Protein 5ZQG (pdb70)

InterPro domains:
  IPR001205 RNA-directed RNA polymerase, C-terminal domain [PF00680] (4582-4895)
  IPR002589 Macro domain [PF01661] (1318-1421)
  IPR002589 Macro domain [PS51154] (1286-1465)
  IPR002589 Macro domain [SM00506] (1298-1423)
  IPR008740 Peptidase C30, coronavirus [PF05409] (3026-3308)
  IPR008740 Peptidase C30, coronavirus [PS51442] (2998-3299)
  IPR009003 Peptidase S1, PA clan [SSF50494] (2998-3297)
  IPR009461 Non-structural protein NSP16, coronavirus-like [PF06460] (6482-6779)
  IPR009466 Non-structural protein 14, coronavirus [PF06471] (5628-6137)
  IPR009469 RNA-dependent RNA polymerase, N-terminal, coronavirus [PF06478] (4113-4461)
  IPR011050 Pectin lyase fold/virulence factor [SSF51126] (2178-2303)
  IPR013016 Peptidase C16, coronavirus [PF08715] (1631-1932)
  IPR013016 Peptidase C16, coronavirus [PS51124] (1057-1296)
  IPR013016 Peptidase C16, coronavirus [PS51124] (1691-1951)
  IPR014822 Non-structural protein NSP9, coronavirus [PF08710] (3858-3965)
  IPR014822 Non-structural protein NSP9, coronavirus [PS51951] (3858-3965)
  IPR014828 Non-structural protein NSP7, coronavirus [PF08716] (3580-3662)
  IPR014828 Non-structural protein NSP7, coronavirus [PS51949] (3580-3662)
  IPR014829 Non-structural protein NSP8, coronavirus [PF08717] (3663-3857)
  IPR014829 Non-structural protein NSP8, coronavirus [PS51950] (3663-3857)

Nearest PDB structures (foldseek):
  5zqg-assembly1_A  TM=1.003E+00  e=1.238E-64  Porcine epidemic diarrhea virus
  4xfq-assembly1_A  TM=1.001E+00  e=6.058E-61  Porcine epidemic diarrhea virus
  4zuh-assembly1_A  TM=1.002E+00  e=1.144E-60  Porcine epidemic diarrhea virus
  6w81-assembly1_A  TM=1.001E+00  e=2.039E-60  Porcine epidemic diarrhea virus
  4xfq-assembly1_B  TM=9.912E-01  e=1.296E-59  Porcine epidemic diarrhea virus

Solvent-accessible surface area: 24258 Å² total; per-residue (Å²): 36,15,14,32,28,38,2,47,15,0,13,67,0,45,109,0,8,0,74,0,21,30,68,154,54,13,2,0,0,0,17,4,19,49,31,0,8,0,0,46,2,0,13,52,81,94,10,103,142,16,43,82,87,31,138,72,132,56,18,44,2,10,29,68,144,78,133,10,28,31,84,23,30,68,47,63,43,5,0,0,56,0,103,3,94,69,94,4,127,95,41,20,154,80,66,67,88,63,3,166,45,10,52,21,4,6,0,0,1,0,55,96,9,59,26,55,1,2,5,2,3,16,1,71,38,16,79,0,0,76,4,3,1,40,106,4,0,0,0,0,0,0,0,26,30,86,152,53,19,0,23,0,0,1,0,0,0,0,10,0,50,80,16,14,0,0,0,0,7,1,75,4,92,20,7,42,62,26,101,6,34,81,77,143,26,118,37,41,105,59,38,47,25,0,59,8,0,0,0,0,0,0,0,0,20,57,42,62,19,77,106,13,42,19,106,65,141,24,55,29,107,132,0,28,101,59,0,98,156,46,40,4,36,63,4,132,85,52,120,45,2,70,96,0,26,86,121,38,62,11,46,9,58,58,0,0,13,0,0,49,70,9,69,175,93,11,65,40,112,84,0,55,40,58,5,46,16,13,30,14,0,26,22,32,15,0,40,140,20,17,82,72,42,17,7,11,25,36,1,48,14,0,9,46,0,42,103,0,9,0,74,0,22,30,68,165,66,44,8,0,0,0,11,4,21,65,23,0,3,0,0,47,39,0,11,8,145,152,41,89,9,105,141,16,45,85,87,27,142,70,131,57,15,47,1,9,33,68,148,82,138,10,30,32,84,19,26,72,57,65,43,5,0,0,56,0,88,4,108,78,82,3,119,93,43,18,155,80,66,70,88,59,1,162,38,4,54,21,3,6,0,0,2,0,52,99,10,57,27,54,2,1,5,2,0,6,1,66,37,10,69,0,0,56,5,3,5,43,153,22,2,13,0,0,0,0,0,24,41,80,157,58,28,0,24,0,0,1,0,7,4,32,73,12,82,74,16,14,1,0,0,0,7,1,73,5,94,21,8,44,61,25,99,8,26,112,65,164,33,120,52,36,103,55,36,59,37,0,17,6,0,0,0,0,0,0,0,0,21,57,41,60,15,80,112,13,41,19,105,66,147,22,63,31,117,179,0,20,114,48,0,92,140,58,42,2,23,51,6,117,82,52,128,56,2,70,80,0,26,81,132,34,62,9,39,13,55,70,0,0,6,0,0,30,61,14,52,142,114,44,21,55,109,44,0,52,54,24,20,2,4,16,30,26,0,25,16,32,18,0,52,138,23,19,96,75,138,6,72,26,2,19,56

CATH classification: 2.40.10.10 (+2 more: 2.40.10.10, 1.10.1840.10)

Structure (mmCIF, N/CA/C/O backbone):
data_5ZQG
#
_entry.id   5ZQG
#
_cell.length_a   56.576
_cell.length_b   92.434
_cell.length_c   58.029
_cell.angle_alpha   90.00
_cell.angle_beta   100.21
_cell.angle_gamma   90.00
#
_symmetry.space_group_name_H-M   'P 1 21 1'
#
loop_
_entity.id
_entity.type
_entity.pdbx_description
1 polymer 'Non-structural protein'
2 polymer 'PEPTIDE LEU-ALA-GLN-LEU-GLN-VAL-ALA'
3 water water
#
loop_
_atom_site.group_PDB
_atom_site.id
_atom_site.type_symbol
_atom_site.label_atom_id
_atom_site.label_alt_id
_atom_site.label_comp_id
_atom_site.label_asym_id
_atom_site.label_entity_id
_atom_site.label_seq_id
_atom_site.pdbx_PDB_ins_code
_atom_site.Cartn_x
_atom_site.Cartn_y
_atom_site.Cartn_z
_atom_site.occupancy
_atom_site.B_iso_or_equiv
_atom_site.auth_seq_id
_atom_site.auth_comp_id
_atom_site.auth_asym_id
_atom_site.auth_atom_id
_atom_site.pdbx_PDB_model_num
ATOM 1 N N . ALA A 1 2 ? 9.936 -12.813 29.225 1.00 19.91 1 ALA A N 1
ATOM 2 C CA . ALA A 1 2 ? 8.698 -12.315 28.642 1.00 17.01 1 ALA A CA 1
ATOM 3 C C . ALA A 1 2 ? 8.906 -10.973 27.963 1.00 17.40 1 ALA A C 1
ATOM 4 O O . ALA A 1 2 ? 9.850 -10.242 28.277 1.00 13.13 1 ALA A O 1
ATOM 6 N N . GLY A 1 3 ? 8.014 -10.663 27.030 1.00 13.55 2 GLY A N 1
ATOM 7 C CA . GLY A 1 3 ? 8.056 -9.416 26.294 1.00 13.86 2 GLY A CA 1
ATOM 8 C C . GLY A 1 3 ? 8.603 -9.613 24.893 1.00 13.29 2 GLY A C 1
ATOM 9 O O . GLY A 1 3 ? 9.274 -10.610 24.611 1.00 17.05 2 GLY A O 1
ATOM 10 N N . LEU A 1 4 ? 8.311 -8.665 24.010 1.00 12.71 3 LEU A N 1
ATOM 11 C CA . LEU A 1 4 ? 8.887 -8.661 22.677 1.00 11.44 3 LEU A CA 1
ATOM 12 C C . LEU A 1 4 ? 9.171 -7.212 22.342 1.00 12.67 3 LEU A C 1
ATOM 13 O O . LEU A 1 4 ? 8.268 -6.379 22.381 1.00 13.96 3 LEU A O 1
ATOM 18 N N . ARG A 1 5 ? 10.432 -6.907 22.048 1.00 10.85 4 ARG A N 1
ATOM 19 C CA . ARG A 1 5 ? 10.827 -5.535 21.732 1.00 9.94 4 ARG A CA 1
ATOM 20 C C . ARG A 1 5 ? 11.731 -5.543 20.534 1.00 11.32 4 ARG A C 1
ATOM 21 O O . ARG A 1 5 ? 12.607 -6.389 20.427 1.00 12.56 4 ARG A O 1
ATOM 29 N N . LYS A 1 6 ? 11.557 -4.581 19.636 1.00 11.58 5 LYS A N 1
ATOM 30 C CA . LYS A 1 6 ? 12.509 -4.448 18.557 1.00 12.09 5 LYS A CA 1
ATOM 31 C C . LYS A 1 6 ? 13.794 -3.912 19.182 1.00 11.75 5 LYS A C 1
ATOM 32 O O . LYS A 1 6 ? 13.812 -2.831 19.791 1.00 16.14 5 LYS A O 1
ATOM 38 N N . MET A 1 7 ? 14.864 -4.682 19.086 1.00 12.99 6 MET A N 1
ATOM 39 C CA . MET A 1 7 ? 16.097 -4.222 19.697 1.00 13.08 6 MET A CA 1
ATOM 40 C C . MET A 1 7 ? 17.268 -4.324 18.755 1.00 18.73 6 MET A C 1
ATOM 41 O O . MET A 1 7 ? 17.191 -4.967 17.709 1.00 21.16 6 MET A O 1
ATOM 46 N N . ALA A 1 8 ? 18.352 -3.668 19.132 1.00 12.73 7 ALA A N 1
ATOM 47 C CA . ALA A 1 8 ? 19.562 -3.709 18.348 1.00 10.80 7 ALA A CA 1
ATOM 48 C C . ALA A 1 8 ? 20.595 -4.548 19.065 1.00 13.20 7 ALA A C 1
ATOM 49 O O . ALA A 1 8 ? 20.542 -4.723 20.286 1.00 12.52 7 ALA A O 1
ATOM 51 N N . GLN A 1 9 ? 21.550 -5.077 18.315 1.00 9.95 8 GLN A N 1
ATOM 52 C CA . GLN A 1 9 ? 22.707 -5.689 18.938 1.00 10.30 8 GLN A CA 1
ATOM 53 C C . GLN A 1 9 ? 23.611 -4.573 19.448 1.00 13.28 8 GLN A C 1
ATOM 54 O O . GLN A 1 9 ? 23.560 -3.455 18.917 1.00 14.85 8 GLN A O 1
ATOM 60 N N . PRO A 1 10 ? 24.398 -4.843 20.506 1.00 10.19 9 PRO A N 1
ATOM 61 C CA . PRO A 1 10 ? 25.209 -3.782 21.133 1.00 9.01 9 PRO A CA 1
ATOM 62 C C . PRO A 1 10 ? 26.115 -3.114 20.095 1.00 9.90 9 PRO A C 1
ATOM 63 O O . PRO A 1 10 ? 26.682 -3.806 19.246 1.00 12.69 9 PRO A O 1
ATOM 67 N N . SER A 1 11 ? 26.231 -1.790 20.147 1.00 8.46 10 SER A N 1
ATOM 68 C CA . SER A 1 11 ? 26.847 -1.024 19.058 1.00 8.48 10 SER A CA 1
ATOM 69 C C . SER A 1 11 ? 28.338 -0.719 19.218 1.00 8.88 10 SER A C 1
ATOM 70 O O . SER A 1 11 ? 28.954 -0.141 18.319 1.00 9.42 10 SER A O 1
ATOM 73 N N . GLY A 1 12 ? 28.907 -1.102 20.356 1.00 9.55 11 GLY A N 1
ATOM 74 C CA . GLY A 1 12 ? 30.264 -0.716 20.690 1.00 9.40 11 GLY A CA 1
ATOM 75 C C . GLY A 1 12 ? 31.297 -0.978 19.623 1.00 9.14 11 GLY A C 1
ATOM 76 O O . GLY A 1 12 ? 32.112 -0.097 19.314 1.00 12.51 11 GLY A O 1
ATOM 77 N N . VAL A 1 13 ? 31.277 -2.181 19.065 1.00 9.49 12 VAL A N 1
ATOM 78 C CA . VAL A 1 13 ? 32.290 -2.516 18.063 1.00 10.71 12 VAL A CA 1
ATOM 79 C C . VAL A 1 13 ? 32.181 -1.707 16.768 1.00 13.87 12 VAL A C 1
ATOM 80 O O . VAL A 1 13 ? 33.168 -1.545 16.057 1.00 14.96 12 VAL A O 1
ATOM 84 N N . VAL A 1 14 ? 31.000 -1.168 16.482 1.00 10.01 13 VAL A N 1
ATOM 85 C CA . VAL A 1 14 ? 30.799 -0.359 15.286 1.00 9.29 13 VAL A CA 1
ATOM 86 C C . VAL A 1 14 ? 31.084 1.134 15.545 1.00 8.82 13 VAL A C 1
ATOM 87 O O . VAL A 1 14 ? 31.561 1.852 14.660 1.00 10.44 13 VAL A O 1
ATOM 91 N N . GLU A 1 15 ? 30.831 1.587 16.778 1.00 10.89 14 GLU A N 1
ATOM 92 C CA . GLU A 1 15 ? 31.042 2.993 17.149 1.00 11.31 14 GLU A CA 1
ATOM 93 C C . GLU A 1 15 ? 32.451 3.499 16.836 1.00 9.16 14 GLU A C 1
ATOM 94 O O . GLU A 1 15 ? 32.632 4.616 16.371 1.00 11.47 14 GLU A O 1
ATOM 100 N N . LYS A 1 16 ? 33.438 2.650 17.082 1.00 13.43 15 LYS A N 1
ATOM 101 C CA . LYS A 1 16 ? 34.826 3.021 16.874 1.00 13.99 15 LYS A CA 1
ATOM 102 C C . LYS A 1 16 ? 35.211 3.087 15.398 1.00 16.06 15 LYS A C 1
ATOM 103 O O . LYS A 1 16 ? 36.338 3.433 15.066 1.00 15.57 15 LYS A O 1
ATOM 109 N N . CYS A 1 17 ? 34.270 2.770 14.513 1.00 10.70 16 CYS A N 1
ATOM 110 C CA . CYS A 1 17 ? 34.528 2.821 13.074 1.00 8.51 16 CYS A CA 1
ATOM 111 C C . CYS A 1 17 ? 33.907 4.034 12.373 1.00 10.55 16 CYS A C 1
ATOM 112 O O . CYS A 1 17 ? 34.019 4.173 11.162 1.00 9.38 16 CYS A O 1
ATOM 115 N N . ILE A 1 18 ? 33.217 4.890 13.108 1.00 10.03 17 ILE A N 1
ATOM 116 C CA . ILE A 1 18 ? 32.560 6.026 12.490 1.00 10.11 17 ILE A CA 1
ATOM 117 C C . ILE A 1 18 ? 33.510 7.216 12.374 1.00 11.76 17 ILE A C 1
ATOM 118 O O . ILE A 1 18 ? 34.221 7.576 13.334 1.00 10.92 17 ILE A O 1
ATOM 123 N N . VAL A 1 19 ? 33.543 7.824 11.193 1.00 9.84 18 VAL A N 1
ATOM 124 C CA . VAL A 1 19 ? 34.275 9.072 11.011 1.00 10.33 18 VAL A CA 1
ATOM 125 C C . VAL A 1 19 ? 33.397 10.157 10.410 1.00 12.77 18 VAL A C 1
ATOM 126 O O . VAL A 1 19 ? 32.345 9.874 9.827 1.00 11.29 18 VAL A O 1
ATOM 130 N N . ARG A 1 20 ? 33.834 11.403 10.552 1.00 10.25 19 ARG A N 1
ATOM 131 C CA . ARG A 1 20 ? 33.188 12.523 9.898 1.00 11.40 19 ARG A CA 1
ATOM 132 C C . ARG A 1 20 ? 33.896 12.727 8.569 1.00 15.75 19 ARG A C 1
ATOM 133 O O . ARG A 1 20 ? 35.124 12.735 8.526 1.00 15.00 19 ARG A O 1
ATOM 141 N N . VAL A 1 21 ? 33.138 12.846 7.483 1.00 12.89 20 VAL A N 1
ATOM 142 C CA . VAL A 1 21 ? 33.723 13.155 6.179 1.00 11.68 20 VAL A CA 1
ATOM 143 C C . VAL A 1 21 ? 33.132 14.446 5.637 1.00 12.63 20 VAL A C 1
ATOM 144 O O . VAL A 1 21 ? 31.919 14.551 5.452 1.00 13.17 20 VAL A O 1
ATOM 148 N N . CYS A 1 22 ? 33.985 15.443 5.396 1.00 14.65 21 CYS A N 1
ATOM 149 C CA . CYS A 1 22 ? 33.524 16.739 4.899 1.00 14.54 21 CYS A CA 1
ATOM 150 C C . CYS A 1 22 ? 34.193 17.047 3.571 1.00 16.16 21 CYS A C 1
ATOM 151 O O . CYS A 1 22 ? 35.377 16.768 3.401 1.00 17.90 21 CYS A O 1
ATOM 154 N N . TYR A 1 23 ? 33.429 17.605 2.634 1.00 15.80 22 TYR A N 1
ATOM 155 C CA . TYR A 1 23 ? 33.983 18.121 1.380 1.00 18.61 22 TYR A CA 1
ATOM 156 C C . TYR A 1 23 ? 33.195 19.356 0.954 1.00 16.34 22 TYR A C 1
ATOM 157 O O . TYR A 1 23 ? 31.975 19.295 0.747 1.00 18.11 22 TYR A O 1
ATOM 166 N N . GLY A 1 24 ? 33.889 20.490 0.840 1.00 24.38 23 GLY A N 1
ATOM 167 C CA . GLY A 1 24 ? 33.236 21.734 0.470 1.00 24.19 23 GLY A CA 1
ATOM 168 C C . GLY A 1 24 ? 32.127 22.090 1.441 1.00 19.07 23 GLY A C 1
ATOM 169 O O . GLY A 1 24 ? 32.363 22.172 2.644 1.00 23.66 23 GLY A O 1
ATOM 170 N N . ASN A 1 25 ? 30.916 22.279 0.920 1.00 22.41 24 ASN A N 1
ATOM 171 C CA . ASN A 1 25 ? 29.759 22.612 1.744 1.00 26.39 24 ASN A CA 1
ATOM 172 C C . ASN A 1 25 ? 29.051 21.372 2.264 1.00 22.46 24 ASN A C 1
ATOM 173 O O . ASN A 1 25 ? 27.997 21.477 2.889 1.00 22.78 24 ASN A O 1
ATOM 178 N N . MET A 1 26 ? 29.622 20.202 1.990 1.00 22.82 25 MET A N 1
ATOM 179 C CA . MET A 1 26 ? 28.977 18.933 2.326 1.00 19.02 25 MET A CA 1
ATOM 180 C C . MET A 1 26 ? 29.632 18.233 3.522 1.00 16.35 25 MET A C 1
ATOM 181 O O . MET A 1 26 ? 30.856 18.212 3.665 1.00 17.12 25 MET A O 1
ATOM 186 N N . ALA A 1 27 ? 28.803 17.652 4.384 1.00 16.35 26 ALA A N 1
ATOM 187 C CA . ALA A 1 27 ? 29.308 16.909 5.523 1.00 15.96 26 ALA A CA 1
ATOM 188 C C . ALA A 1 27 ? 28.415 15.707 5.785 1.00 13.62 26 ALA A C 1
ATOM 189 O O . ALA A 1 27 ? 27.190 15.823 5.846 1.00 16.85 26 ALA A O 1
ATOM 191 N N . LEU A 1 28 ? 29.038 14.554 5.938 1.00 11.14 27 LEU A N 1
ATOM 192 C CA . LEU A 1 28 ? 28.298 13.355 6.291 1.00 11.12 27 LEU A CA 1
ATOM 193 C C . LEU A 1 28 ? 29.187 12.376 7.051 1.00 11.43 27 LEU A C 1
ATOM 194 O O . LEU A 1 28 ? 30.249 12.753 7.561 1.00 9.76 27 LEU A O 1
ATOM 199 N N . ASN A 1 29 ? 28.760 11.123 7.140 1.00 9.04 28 ASN A N 1
ATOM 200 C CA . ASN A 1 29 ? 29.513 10.126 7.888 1.00 8.87 28 ASN A CA 1
ATOM 201 C C . ASN A 1 29 ? 30.200 9.119 6.989 1.00 9.81 28 ASN A C 1
ATOM 202 O O . ASN A 1 29 ? 29.750 8.847 5.891 1.00 10.58 28 ASN A O 1
ATOM 207 N N . GLY A 1 30 ? 31.288 8.551 7.484 1.00 8.69 29 GLY A N 1
ATOM 208 C CA . GLY A 1 30 ? 31.991 7.490 6.787 1.00 9.10 29 GLY A CA 1
ATOM 209 C C . GLY A 1 30 ? 32.271 6.312 7.705 1.00 9.15 29 GLY A C 1
ATOM 210 O O . GLY A 1 30 ? 32.165 6.414 8.938 1.00 10.82 29 GLY A O 1
ATOM 211 N N . LEU A 1 31 ? 32.620 5.180 7.101 1.00 8.80 30 LEU A N 1
ATOM 212 C CA . LEU A 1 31 ? 32.929 3.964 7.834 1.00 8.68 30 LEU A CA 1
ATOM 213 C C . LEU A 1 31 ? 34.398 3.625 7.609 1.00 9.22 30 LEU A C 1
ATOM 214 O O . LEU A 1 31 ? 34.820 3.360 6.477 1.00 10.38 30 LEU A O 1
ATOM 219 N N . TRP A 1 32 ? 35.171 3.652 8.695 1.00 8.98 31 TRP A N 1
ATOM 220 C CA . TRP A 1 32 ? 36.625 3.499 8.646 1.00 10.20 31 TRP A CA 1
ATOM 221 C C . TRP A 1 32 ? 37.010 2.083 9.068 1.00 10.70 31 TRP A C 1
ATOM 222 O O . TRP A 1 32 ? 36.870 1.705 10.241 1.00 11.72 31 TRP A O 1
ATOM 233 N N . LEU A 1 33 ? 37.490 1.297 8.108 1.00 11.96 32 LEU A N 1
ATOM 234 C CA . LEU A 1 33 ? 37.867 -0.083 8.360 1.00 11.40 32 LEU A CA 1
ATOM 235 C C . LEU A 1 33 ? 39.226 -0.271 7.716 1.00 13.87 32 LEU A C 1
ATOM 236 O O . LEU A 1 33 ? 39.378 0.045 6.544 1.00 12.70 32 LEU A O 1
ATOM 241 N N . GLY A 1 34 ? 40.207 -0.759 8.476 1.00 13.62 33 GLY A N 1
ATOM 242 C CA . GLY A 1 34 ? 41.569 -0.838 7.968 1.00 16.53 33 GLY A CA 1
ATOM 243 C C . GLY A 1 34 ? 42.047 0.549 7.584 1.00 14.47 33 GLY A C 1
ATOM 244 O O . GLY A 1 34 ? 41.871 1.498 8.350 1.00 13.70 33 GLY A O 1
ATOM 245 N N . ASP A 1 35 ? 42.625 0.694 6.393 1.00 14.37 34 ASP A N 1
ATOM 246 C CA . ASP A 1 35 ? 43.072 2.010 5.964 1.00 14.58 34 ASP A CA 1
ATOM 247 C C . ASP A 1 35 ? 42.133 2.605 4.916 1.00 15.17 34 ASP A C 1
ATOM 248 O O . ASP A 1 35 ? 42.546 3.383 4.065 1.00 13.48 34 ASP A O 1
ATOM 253 N N . THR A 1 36 ? 40.849 2.258 4.989 1.00 12.36 35 THR A N 1
ATOM 254 C CA . THR A 1 36 ? 39.905 2.783 4.011 1.00 12.68 35 THR A CA 1
ATOM 255 C C . THR A 1 36 ? 38.673 3.364 4.689 1.00 11.36 35 THR A C 1
ATOM 256 O O . THR A 1 36 ? 38.209 2.841 5.703 1.00 14.74 35 THR A O 1
ATOM 260 N N . VAL A 1 37 ? 38.182 4.464 4.145 1.00 9.64 36 VAL A N 1
ATOM 261 C CA . VAL A 1 37 ? 36.926 5.052 4.603 1.00 10.55 36 VAL A CA 1
ATOM 262 C C . VAL A 1 37 ? 35.929 4.966 3.463 1.00 11.82 36 VAL A C 1
ATOM 263 O O . VAL A 1 37 ? 36.226 5.379 2.350 1.00 12.52 36 VAL A O 1
ATOM 267 N N . MET A 1 38 ? 34.757 4.401 3.745 1.00 9.49 37 MET A N 1
ATOM 268 C CA . MET A 1 38 ? 33.670 4.360 2.776 1.00 10.51 37 MET A CA 1
ATOM 269 C C . MET A 1 38 ? 32.607 5.376 3.148 1.00 10.43 37 MET A C 1
ATOM 270 O O . MET A 1 38 ? 32.192 5.478 4.307 1.00 9.86 37 MET A O 1
ATOM 275 N N . CYS A 1 39 ? 32.145 6.133 2.171 1.00 8.65 38 CYS A N 1
ATOM 276 C CA . CYS A 1 39 ? 31.074 7.074 2.425 1.00 9.00 38 CYS A CA 1
ATOM 277 C C . CYS A 1 39 ? 30.245 7.257 1.159 1.00 9.24 38 CYS A C 1
ATOM 278 O O . CYS A 1 39 ? 30.707 6.919 0.060 1.00 9.79 38 CYS A O 1
ATOM 281 N N . PRO A 1 40 ? 29.020 7.778 1.298 1.00 8.52 39 PRO A N 1
ATOM 282 C CA . PRO A 1 40 ? 28.233 8.067 0.094 1.00 8.35 39 PRO A CA 1
ATOM 283 C C . PRO A 1 40 ? 28.938 9.083 -0.803 1.00 10.75 39 PRO A C 1
ATOM 284 O O . PRO A 1 40 ? 29.531 10.066 -0.331 1.00 10.49 39 PRO A O 1
ATOM 288 N N . ARG A 1 41 ? 28.898 8.834 -2.108 1.00 8.99 40 ARG A N 1
ATOM 289 C CA . ARG A 1 41 ? 29.637 9.669 -3.040 1.00 8.04 40 ARG A CA 1
ATOM 290 C C . ARG A 1 41 ? 29.023 11.048 -3.200 1.00 11.69 40 ARG A C 1
ATOM 291 O O . ARG A 1 41 ? 29.687 11.941 -3.714 1.00 10.70 40 ARG A O 1
ATOM 299 N N . HIS A 1 42 ? 27.794 11.257 -2.735 1.00 9.08 41 HIS A N 1
ATOM 300 C CA . HIS A 1 42 ? 27.193 12.577 -2.919 1.00 11.21 41 HIS A CA 1
ATOM 301 C C . HIS A 1 42 ? 27.867 13.669 -2.075 1.00 13.05 41 HIS A C 1
ATOM 302 O O . HIS A 1 42 ? 27.574 14.843 -2.239 1.00 15.65 41 HIS A O 1
ATOM 309 N N . VAL A 1 43 ? 28.795 13.279 -1.205 1.00 11.64 42 VAL A N 1
ATOM 310 C CA . VAL A 1 43 ? 29.553 14.273 -0.439 1.00 12.23 42 VAL A CA 1
ATOM 311 C C . VAL A 1 43 ? 30.405 15.134 -1.372 1.00 17.63 42 VAL A C 1
ATOM 312 O O . VAL A 1 43 ? 30.770 16.250 -1.015 1.00 16.38 42 VAL A O 1
ATOM 316 N N . ILE A 1 44 ? 30.708 14.639 -2.572 1.00 14.17 43 ILE A N 1
ATOM 317 C CA . ILE A 1 44 ? 31.485 15.452 -3.521 1.00 17.18 43 ILE A CA 1
ATOM 318 C C . ILE A 1 44 ? 30.618 16.146 -4.570 1.00 18.01 43 ILE A C 1
ATOM 319 O O . ILE A 1 44 ? 31.137 16.760 -5.512 1.00 23.52 43 ILE A O 1
ATOM 324 N N . ALA A 1 45 ? 29.304 16.057 -4.399 1.00 17.03 44 ALA A N 1
ATOM 325 C CA . ALA A 1 45 ? 28.362 16.754 -5.269 1.00 19.68 44 ALA A CA 1
ATOM 326 C C . ALA A 1 45 ? 28.319 18.240 -4.923 1.00 27.27 44 ALA A C 1
ATOM 327 O O . ALA A 1 45 ? 28.650 18.640 -3.808 1.00 27.02 44 ALA A O 1
ATOM 329 N N . ILE A 1 52 ? 23.819 14.971 -11.264 1.00 23.75 51 ILE A N 1
ATOM 330 C CA . ILE A 1 52 ? 25.242 14.970 -10.960 1.00 20.70 51 ILE A CA 1
ATOM 331 C C . ILE A 1 52 ? 25.988 13.996 -11.861 1.00 24.13 51 ILE A C 1
ATOM 332 O O . ILE A 1 52 ? 25.600 12.829 -11.966 1.00 20.39 51 ILE A O 1
ATOM 337 N N . ASP A 1 53 ? 27.045 14.476 -12.517 1.00 18.50 52 ASP A N 1
ATOM 338 C CA . ASP A 1 53 ? 28.023 13.597 -13.155 1.00 19.92 52 ASP A CA 1
ATOM 339 C C . ASP A 1 53 ? 29.093 13.312 -12.113 1.00 18.44 52 ASP A C 1
ATOM 340 O O . ASP A 1 53 ? 30.031 14.097 -11.917 1.00 15.96 52 ASP A O 1
ATOM 345 N N . TYR A 1 54 ? 28.950 12.183 -11.431 1.00 16.28 53 TYR A N 1
ATOM 346 C CA . TYR A 1 54 ? 29.865 11.859 -10.354 1.00 13.70 53 TYR A CA 1
ATOM 347 C C . TYR A 1 54 ? 31.281 11.611 -10.844 1.00 12.77 53 TYR A C 1
ATOM 348 O O . TYR A 1 54 ? 32.244 11.818 -10.113 1.00 12.96 53 TYR A O 1
ATOM 357 N N . ASP A 1 55 ? 31.420 11.135 -12.077 1.00 12.56 54 ASP A N 1
ATOM 358 C CA . ASP A 1 55 ? 32.747 10.901 -12.607 1.00 13.05 54 ASP A CA 1
ATOM 359 C C . ASP A 1 55 ? 33.455 12.221 -12.816 1.00 15.35 54 ASP A C 1
ATOM 360 O O . ASP A 1 55 ? 34.645 12.345 -12.520 1.00 13.63 54 ASP A O 1
ATOM 365 N N . TYR A 1 56 ? 32.722 13.212 -13.305 1.00 13.69 55 TYR A N 1
ATOM 366 C CA . TYR A 1 56 ? 33.336 14.520 -13.482 1.00 17.57 55 TYR A CA 1
ATOM 367 C C . TYR A 1 56 ? 33.702 15.125 -12.129 1.00 16.83 55 TYR A C 1
ATOM 368 O O . TYR A 1 56 ? 34.786 15.698 -11.976 1.00 17.10 55 TYR A O 1
ATOM 377 N N . ALA A 1 57 ? 32.809 14.986 -11.149 1.00 16.26 56 ALA A N 1
ATOM 378 C CA . ALA A 1 57 ? 33.072 15.495 -9.803 1.00 16.23 56 ALA A CA 1
ATOM 379 C C . ALA A 1 57 ? 34.358 14.912 -9.250 1.00 19.26 56 ALA A C 1
ATOM 380 O O . ALA A 1 57 ? 35.176 15.625 -8.668 1.00 19.66 56 ALA A O 1
ATOM 382 N N . LEU A 1 58 ? 34.538 13.609 -9.429 1.00 16.34 57 LEU A N 1
ATOM 383 C CA . LEU A 1 58 ? 35.738 12.949 -8.957 1.00 14.32 57 LEU A CA 1
ATOM 384 C C . LEU A 1 58 ? 36.960 13.455 -9.713 1.00 16.81 57 LEU A C 1
ATOM 385 O O . LEU A 1 58 ? 38.037 13.584 -9.136 1.00 17.62 57 LEU A O 1
ATOM 390 N N . SER A 1 59 ? 36.783 13.762 -10.994 1.00 15.54 58 SER A N 1
ATOM 391 C CA . SER A 1 59 ? 37.921 14.137 -11.835 1.00 18.83 58 SER A CA 1
ATOM 392 C C . SER A 1 59 ? 38.518 15.488 -11.466 1.00 20.51 58 SER A C 1
ATOM 393 O O . SER A 1 59 ? 39.686 15.745 -11.757 1.00 25.08 58 SER A O 1
ATOM 396 N N . VAL A 1 60 ? 37.722 16.350 -10.840 1.00 19.90 59 VAL A N 1
ATOM 397 C CA . VAL A 1 60 ? 38.211 17.671 -10.438 1.00 25.15 59 VAL A CA 1
ATOM 398 C C . VAL A 1 60 ? 38.402 17.791 -8.928 1.00 25.95 59 VAL A C 1
ATOM 399 O O . VAL A 1 60 ? 38.635 18.888 -8.411 1.00 27.93 59 VAL A O 1
ATOM 403 N N . LEU A 1 61 ? 38.303 16.664 -8.226 1.00 23.97 60 LEU A N 1
ATOM 404 C CA . LEU A 1 61 ? 38.492 16.647 -6.776 1.00 25.38 60 LEU A CA 1
ATOM 405 C C . LEU A 1 61 ? 39.873 17.157 -6.386 1.00 25.88 60 LEU A C 1
ATOM 406 O O . LEU A 1 61 ? 40.869 16.801 -7.014 1.00 27.57 60 LEU A O 1
ATOM 411 N N . ARG A 1 62 ? 39.929 17.984 -5.346 1.00 24.83 61 ARG A N 1
ATOM 412 C CA . ARG A 1 62 ? 41.201 18.289 -4.704 1.00 27.46 61 ARG A CA 1
ATOM 413 C C . ARG A 1 62 ? 41.233 17.499 -3.402 1.00 26.60 61 ARG A C 1
ATOM 414 O O . ARG A 1 62 ? 40.405 17.732 -2.522 1.00 27.31 61 ARG A O 1
ATOM 422 N N . LEU A 1 63 ? 42.170 16.559 -3.286 1.00 23.92 62 LEU A N 1
ATOM 423 C CA . LEU A 1 63 ? 42.261 15.701 -2.101 1.00 25.67 62 LEU A CA 1
ATOM 424 C C . LEU A 1 63 ? 42.327 16.495 -0.798 1.00 30.00 62 LEU A C 1
ATOM 425 O O . LEU A 1 63 ? 41.777 16.075 0.226 1.00 26.90 62 LEU A O 1
ATOM 430 N N . HIS A 1 64 ? 42.992 17.645 -0.839 1.00 29.11 63 HIS A N 1
ATOM 431 C CA . HIS A 1 64 ? 43.183 18.449 0.363 1.00 28.60 63 HIS A CA 1
ATOM 432 C C . HIS A 1 64 ? 41.897 19.139 0.810 1.00 30.49 63 HIS A C 1
ATOM 433 O O . HIS A 1 64 ? 41.828 19.674 1.917 1.00 28.80 63 HIS A O 1
ATOM 440 N N . ASN A 1 65 ? 40.881 19.125 -0.047 1.00 26.08 64 ASN A N 1
ATOM 441 C CA . ASN A 1 65 ? 39.603 19.730 0.302 1.00 25.62 64 ASN A CA 1
ATOM 442 C C . ASN A 1 65 ? 38.774 18.806 1.194 1.00 22.16 64 ASN A C 1
ATOM 443 O O . ASN A 1 65 ? 37.733 19.213 1.707 1.00 22.74 64 ASN A O 1
ATOM 448 N N . PHE A 1 66 ? 39.236 17.567 1.365 1.00 20.36 65 PHE A N 1
ATOM 449 C CA . PHE A 1 66 ? 38.632 16.658 2.342 1.00 20.68 65 PHE A CA 1
ATOM 450 C C . PHE A 1 66 ? 39.035 17.010 3.764 1.00 24.29 65 PHE A C 1
ATOM 451 O O . PHE A 1 66 ? 40.169 17.425 4.025 1.00 24.03 65 PHE A O 1
ATOM 459 N N . SER A 1 67 ? 38.100 16.835 4.689 1.00 16.06 66 SER A N 1
ATOM 460 C CA . SER A 1 67 ? 38.422 16.808 6.101 1.00 17.03 66 SER A CA 1
ATOM 461 C C . SER A 1 67 ? 37.778 15.546 6.657 1.00 16.65 66 SER A C 1
ATOM 462 O O . SER A 1 67 ? 36.546 15.440 6.706 1.00 19.75 66 SER A O 1
ATOM 465 N N . ILE A 1 68 ? 38.606 14.580 7.030 1.00 16.33 67 ILE A N 1
ATOM 466 C CA . ILE A 1 68 ? 38.123 13.317 7.582 1.00 14.40 67 ILE A CA 1
ATOM 467 C C . ILE A 1 68 ? 38.661 13.170 8.992 1.00 18.14 67 ILE A C 1
ATOM 468 O O . ILE A 1 68 ? 39.869 13.263 9.212 1.00 16.17 67 ILE A O 1
ATOM 473 N N . SER A 1 69 ? 37.774 12.949 9.957 1.00 15.08 68 SER A N 1
ATOM 474 C CA . SER A 1 69 ? 38.203 12.874 11.351 1.00 16.32 68 SER A CA 1
ATOM 475 C C . SER A 1 69 ? 37.508 11.789 12.156 1.00 18.11 68 SER A C 1
ATOM 476 O O . SER A 1 69 ? 36.333 11.483 11.933 1.00 16.15 68 SER A O 1
ATOM 479 N N . SER A 1 70 ? 38.256 11.208 13.086 1.00 16.32 69 SER A N 1
ATOM 480 C CA . SER A 1 70 ? 37.721 10.273 14.063 1.00 18.95 69 SER A CA 1
ATOM 481 C C . SER A 1 70 ? 37.862 10.943 15.421 1.00 21.50 69 SER A C 1
ATOM 482 O O . SER A 1 70 ? 38.950 10.966 15.996 1.00 19.35 69 SER A O 1
ATOM 485 N N . GLY A 1 71 ? 36.770 11.500 15.935 1.00 21.10 70 GLY A N 1
ATOM 486 C CA . GLY A 1 71 ? 36.875 12.366 17.091 1.00 20.93 70 GLY A CA 1
ATOM 487 C C . GLY A 1 71 ? 37.783 13.528 16.740 1.00 25.97 70 GLY A C 1
ATOM 488 O O . GLY A 1 71 ? 37.514 14.262 15.788 1.00 24.82 70 GLY A O 1
ATOM 489 N N . ASN A 1 72 ? 38.874 13.675 17.487 1.00 27.29 71 ASN A N 1
ATOM 490 C CA . ASN A 1 72 ? 39.818 14.767 17.265 1.00 31.63 71 ASN A CA 1
ATOM 491 C C . ASN A 1 72 ? 40.964 14.401 16.337 1.00 29.23 71 ASN A C 1
ATOM 492 O O . ASN A 1 72 ? 41.824 15.235 16.045 1.00 33.94 71 ASN A O 1
ATOM 497 N N . VAL A 1 73 ? 40.981 13.151 15.885 1.00 25.29 72 VAL A N 1
ATOM 498 C CA . VAL A 1 73 ? 42.091 12.644 15.086 1.00 24.64 72 VAL A CA 1
ATOM 499 C C . VAL A 1 73 ? 41.780 12.806 13.612 1.00 26.08 72 VAL A C 1
ATOM 500 O O . VAL A 1 73 ? 40.834 12.197 13.114 1.00 21.98 72 VAL A O 1
ATOM 504 N N . PHE A 1 74 ? 42.573 13.617 12.915 1.00 24.16 73 PHE A N 1
ATOM 505 C CA . PHE A 1 74 ? 42.360 13.822 11.486 1.00 22.16 73 PHE A CA 1
ATOM 506 C C . PHE A 1 74 ? 43.124 12.800 10.647 1.00 23.49 73 PHE A C 1
ATOM 507 O O . PHE A 1 74 ? 44.231 12.374 10.998 1.00 23.50 73 PHE A O 1
ATOM 515 N N . LEU A 1 75 ? 42.512 12.384 9.546 1.00 17.48 74 LEU A N 1
ATOM 516 C CA . LEU A 1 75 ? 43.084 11.331 8.727 1.00 19.33 74 LEU A CA 1
ATOM 517 C C . LEU A 1 75 ? 43.528 11.937 7.411 1.00 19.42 74 LEU A C 1
ATOM 518 O O . LEU A 1 75 ? 42.791 12.717 6.802 1.00 21.85 74 LEU A O 1
ATOM 523 N N . GLY A 1 76 ? 44.738 11.598 6.980 1.00 17.22 75 GLY A N 1
ATOM 524 C CA . GLY A 1 76 ? 45.237 12.092 5.710 1.00 16.42 75 GLY A CA 1
ATOM 525 C C . GLY A 1 76 ? 44.655 11.282 4.571 1.00 16.26 75 GLY A C 1
ATOM 526 O O . GLY A 1 76 ? 44.576 10.059 4.671 1.00 14.87 75 GLY A O 1
ATOM 527 N N . VAL A 1 77 ? 44.245 11.956 3.499 1.00 17.12 76 VAL A N 1
ATOM 528 C CA . VAL A 1 77 ? 43.681 11.268 2.341 1.00 16.17 76 VAL A CA 1
ATOM 529 C C . VAL A 1 77 ? 44.777 10.921 1.341 1.00 18.71 76 VAL A C 1
ATOM 530 O O . VAL A 1 77 ? 45.487 11.809 0.861 1.00 21.47 76 VAL A O 1
ATOM 534 N N . VAL A 1 78 ? 44.899 9.634 1.027 1.00 16.12 77 VAL A N 1
ATOM 535 C CA . VAL A 1 78 ? 45.914 9.152 0.092 1.00 16.41 77 VAL A CA 1
ATOM 536 C C . VAL A 1 78 ? 45.365 9.084 -1.333 1.00 19.68 77 VAL A C 1
ATOM 537 O O . VAL A 1 78 ? 46.057 9.440 -2.291 1.00 21.88 77 VAL A O 1
ATOM 541 N N . GLY A 1 79 ? 44.119 8.636 -1.472 1.00 18.25 78 GLY A N 1
ATOM 542 C CA . GLY A 1 79 ? 43.513 8.514 -2.785 1.00 17.41 78 GLY A CA 1
ATOM 543 C C . GLY A 1 79 ? 42.031 8.224 -2.680 1.00 19.94 78 GLY A C 1
ATOM 544 O O . GLY A 1 79 ? 41.555 7.799 -1.628 1.00 14.81 78 GLY A O 1
ATOM 545 N N . VAL A 1 80 ? 41.301 8.467 -3.763 1.00 18.70 79 VAL A N 1
ATOM 546 C CA . VAL A 1 80 ? 39.862 8.238 -3.787 1.00 15.81 79 VAL A CA 1
ATOM 547 C C . VAL A 1 80 ? 39.480 7.470 -5.042 1.00 19.60 79 VAL A C 1
ATOM 548 O O . VAL A 1 80 ? 39.910 7.822 -6.141 1.00 21.93 79 VAL A O 1
ATOM 552 N N . THR A 1 81 ? 38.681 6.421 -4.885 1.00 17.67 80 THR A N 1
ATOM 553 C CA . THR A 1 81 ? 38.139 5.742 -6.058 1.00 18.85 80 THR A CA 1
ATOM 554 C C . THR A 1 81 ? 36.632 5.555 -5.911 1.00 15.77 80 THR A C 1
ATOM 555 O O . THR A 1 81 ? 36.113 5.475 -4.793 1.00 15.58 80 THR A O 1
ATOM 559 N N . MET A 1 82 ? 35.939 5.503 -7.043 1.00 16.21 81 MET A N 1
ATOM 560 C CA . MET A 1 82 ? 34.502 5.300 -7.075 1.00 13.96 81 MET A CA 1
ATOM 561 C C . MET A 1 82 ? 34.199 3.837 -6.801 1.00 12.76 81 MET A C 1
ATOM 562 O O . MET A 1 82 ? 34.895 2.953 -7.299 1.00 16.68 81 MET A O 1
ATOM 567 N N . ARG A 1 83 ? 33.167 3.576 -6.002 1.00 8.17 82 ARG A N 1
ATOM 568 C CA . ARG A 1 83 ? 32.723 2.216 -5.725 1.00 7.86 82 ARG A CA 1
ATOM 569 C C . ARG A 1 83 ? 31.207 2.251 -5.769 1.00 8.07 82 ARG A C 1
ATOM 570 O O . ARG A 1 83 ? 30.550 2.350 -4.732 1.00 7.51 82 ARG A O 1
ATOM 578 N N . GLY A 1 84 ? 30.634 2.176 -6.968 1.00 8.69 83 GLY A N 1
ATOM 579 C CA . GLY A 1 84 ? 29.191 2.341 -7.105 1.00 8.85 83 GLY A CA 1
ATOM 580 C C . GLY A 1 84 ? 28.759 3.688 -6.540 1.00 7.73 83 GLY A C 1
ATOM 581 O O . GLY A 1 84 ? 29.322 4.725 -6.894 1.00 8.50 83 GLY A O 1
ATOM 582 N N . ALA A 1 85 ? 27.783 3.668 -5.634 1.00 7.10 84 ALA A N 1
ATOM 583 C CA . ALA A 1 85 ? 27.262 4.880 -4.998 1.00 7.42 84 ALA A CA 1
ATOM 584 C C . ALA A 1 85 ? 28.082 5.297 -3.773 1.00 7.32 84 ALA A C 1
ATOM 585 O O . ALA A 1 85 ? 27.653 6.162 -2.997 1.00 7.08 84 ALA A O 1
ATOM 587 N N . LEU A 1 86 ? 29.259 4.698 -3.614 1.00 8.15 85 LEU A N 1
ATOM 588 C CA . LEU A 1 86 ? 30.179 5.057 -2.537 1.00 6.50 85 LEU A CA 1
ATOM 589 C C . LEU A 1 86 ? 31.497 5.592 -3.065 1.00 8.74 85 LEU A C 1
ATOM 590 O O . LEU A 1 86 ? 31.873 5.329 -4.207 1.00 10.21 85 LEU A O 1
ATOM 595 N N . LEU A 1 87 ? 32.191 6.356 -2.226 1.00 9.47 86 LEU A N 1
ATOM 596 C CA . LEU A 1 87 ? 33.612 6.598 -2.423 1.00 10.30 86 LEU A CA 1
ATOM 597 C C . LEU A 1 87 ? 34.380 5.646 -1.538 1.00 10.79 86 LEU A C 1
ATOM 598 O O . LEU A 1 87 ? 33.998 5.395 -0.385 1.00 11.20 86 LEU A O 1
ATOM 603 N N . GLN A 1 88 ? 35.458 5.103 -2.092 1.00 11.81 87 GLN A N 1
ATOM 604 C CA . GLN A 1 88 ? 36.404 4.292 -1.350 1.00 13.99 87 GLN A CA 1
ATOM 605 C C . GLN A 1 88 ? 37.642 5.160 -1.152 1.00 14.60 87 GLN A C 1
ATOM 606 O O . GLN A 1 88 ? 38.393 5.408 -2.098 1.00 15.95 87 GLN A O 1
ATOM 612 N N . ILE A 1 89 ? 37.835 5.654 0.066 1.00 13.81 88 ILE A N 1
ATOM 613 C CA . ILE A 1 89 ? 38.869 6.652 0.327 1.00 13.78 88 ILE A CA 1
ATOM 614 C C . ILE A 1 89 ? 40.009 5.999 1.076 1.00 14.72 88 ILE A C 1
ATOM 615 O O . ILE A 1 89 ? 39.833 5.499 2.189 1.00 14.54 88 ILE A O 1
ATOM 620 N N . LYS A 1 90 ? 41.191 5.986 0.466 1.00 13.15 89 LYS A N 1
ATOM 621 C CA . LYS A 1 90 ? 42.342 5.420 1.134 1.00 13.19 89 LYS A CA 1
ATOM 622 C C . LYS A 1 90 ? 42.912 6.509 2.029 1.00 12.57 89 LYS A C 1
ATOM 623 O O . LYS A 1 90 ? 43.106 7.647 1.586 1.00 15.51 89 LYS A O 1
ATOM 629 N N . VAL A 1 91 ? 43.121 6.171 3.300 1.00 12.59 90 VAL A N 1
ATOM 630 C CA . VAL A 1 91 ? 43.625 7.138 4.264 1.00 14.48 90 VAL A CA 1
ATOM 631 C C . VAL A 1 91 ? 44.979 6.675 4.778 1.00 14.22 90 VAL A C 1
ATOM 632 O O . VAL A 1 91 ? 45.364 5.521 4.569 1.00 13.67 90 VAL A O 1
ATOM 636 N N . ASN A 1 92 ? 45.694 7.563 5.465 1.00 15.66 91 ASN A N 1
ATOM 637 C CA . ASN A 1 92 ? 47.080 7.270 5.832 1.00 18.33 91 ASN A CA 1
ATOM 638 C C . ASN A 1 92 ? 47.262 6.469 7.125 1.00 17.67 91 ASN A C 1
ATOM 639 O O . ASN A 1 92 ? 48.388 6.152 7.499 1.00 18.21 91 ASN A O 1
ATOM 644 N N . GLN A 1 93 ? 46.165 6.138 7.800 1.00 14.44 92 GLN A N 1
ATOM 645 C CA . GLN A 1 93 ? 46.238 5.396 9.055 1.00 16.07 92 GLN A CA 1
ATOM 646 C C . GLN A 1 93 ? 45.285 4.224 9.077 1.00 15.24 92 GLN A C 1
ATOM 647 O O . GLN A 1 93 ? 44.153 4.330 8.607 1.00 15.86 92 GLN A O 1
ATOM 653 N N . ASN A 1 94 ? 45.731 3.128 9.670 1.00 14.74 93 ASN A N 1
ATOM 654 C CA . ASN A 1 94 ? 44.855 1.989 9.904 1.00 16.17 93 ASN A CA 1
ATOM 655 C C . ASN A 1 94 ? 44.022 2.220 11.161 1.00 15.71 93 ASN A C 1
ATOM 656 O O . ASN A 1 94 ? 44.521 2.727 12.168 1.00 15.35 93 ASN A O 1
ATOM 661 N N . ASN A 1 95 ? 42.742 1.871 11.102 1.00 15.07 94 ASN A N 1
ATOM 662 C CA . ASN A 1 95 ? 41.915 1.892 12.295 1.00 13.15 94 ASN A CA 1
ATOM 663 C C . ASN A 1 95 ? 42.237 0.672 13.147 1.00 12.81 94 ASN A C 1
ATOM 664 O O . ASN A 1 95 ? 41.846 -0.449 12.809 1.00 14.36 94 ASN A O 1
ATOM 669 N N . VAL A 1 96 ? 42.954 0.869 14.255 1.00 15.25 95 VAL A N 1
ATOM 670 C CA . VAL A 1 96 ? 43.335 -0.271 15.089 1.00 14.92 95 VAL A CA 1
ATOM 671 C C . VAL A 1 96 ? 42.147 -0.942 15.745 1.00 16.85 95 VAL A C 1
ATOM 672 O O . VAL A 1 96 ? 42.257 -2.068 16.214 1.00 18.34 95 VAL A O 1
ATOM 676 N N . HIS A 1 97 ? 41.016 -0.247 15.779 1.00 15.49 96 HIS A N 1
ATOM 677 C CA . HIS A 1 97 ? 39.820 -0.823 16.380 1.00 17.01 96 HIS A CA 1
ATOM 678 C C . HIS A 1 97 ? 38.889 -1.446 15.344 1.00 16.55 96 HIS A C 1
ATOM 679 O O . HIS A 1 97 ? 37.709 -1.674 15.629 1.00 16.18 96 HIS A O 1
ATOM 686 N N . THR A 1 98 ? 39.419 -1.725 14.154 1.00 14.10 97 THR A N 1
ATOM 687 C CA . THR A 1 98 ? 38.652 -2.422 13.118 1.00 13.33 97 THR A CA 1
ATOM 688 C C . THR A 1 98 ? 38.273 -3.803 13.631 1.00 15.98 97 THR A C 1
ATOM 689 O O . THR A 1 98 ? 39.141 -4.573 14.051 1.00 16.89 97 THR A O 1
ATOM 693 N N . PRO A 1 99 ? 36.972 -4.131 13.628 1.00 17.02 98 PRO A N 1
ATOM 694 C CA . PRO A 1 99 ? 36.573 -5.467 14.078 1.00 15.30 98 PRO A CA 1
ATOM 695 C C . PRO A 1 99 ? 36.739 -6.488 12.967 1.00 17.83 98 PRO A C 1
ATOM 696 O O . PRO A 1 99 ? 36.963 -6.097 11.819 1.00 15.93 98 PRO A O 1
ATOM 700 N N . LYS A 1 100 ? 36.639 -7.773 13.295 1.00 16.37 99 LYS A N 1
ATOM 701 C CA . LYS A 1 100 ? 36.476 -8.790 12.265 1.00 13.92 99 LYS A CA 1
ATOM 702 C C . LYS A 1 100 ? 35.160 -8.484 11.567 1.00 16.47 99 LYS A C 1
ATOM 703 O O . LYS A 1 100 ? 34.138 -8.293 12.228 1.00 15.67 99 LYS A O 1
ATOM 709 N N . TYR A 1 101 ? 35.173 -8.414 10.240 1.00 13.47 100 TYR A N 1
ATOM 710 C CA . TYR A 1 101 ? 33.955 -8.027 9.527 1.00 14.66 100 TYR A CA 1
ATOM 711 C C . TYR A 1 101 ? 33.774 -8.687 8.172 1.00 15.61 100 TYR A C 1
ATOM 712 O O . TYR A 1 101 ? 34.733 -9.161 7.563 1.00 16.75 100 TYR A O 1
ATOM 721 N N . THR A 1 102 ? 32.523 -8.702 7.716 1.00 13.89 101 THR A N 1
ATOM 722 C CA . THR A 1 102 ? 32.187 -9.064 6.346 1.00 14.97 101 THR A CA 1
ATOM 723 C C . THR A 1 102 ? 31.237 -8.021 5.769 1.00 14.68 101 THR A C 1
ATOM 724 O O . THR A 1 102 ? 30.735 -7.151 6.491 1.00 13.22 101 THR A O 1
ATOM 728 N N . TYR A 1 103 ? 30.994 -8.112 4.465 1.00 12.34 102 TYR A N 1
ATOM 729 C CA . TYR A 1 103 ? 29.885 -7.396 3.836 1.00 11.40 102 TYR A CA 1
ATOM 730 C C . TYR A 1 103 ? 28.847 -8.420 3.407 1.00 11.12 102 TYR A C 1
ATOM 731 O O . TYR A 1 103 ? 29.199 -9.521 2.977 1.00 12.76 102 TYR A O 1
ATOM 740 N N . ARG A 1 104 ? 27.569 -8.070 3.527 1.00 10.67 103 ARG A N 1
ATOM 741 C CA . ARG A 1 104 ? 26.502 -8.874 2.937 1.00 11.85 103 ARG A CA 1
ATOM 742 C C . ARG A 1 104 ? 25.306 -8.013 2.563 1.00 11.44 103 ARG A C 1
ATOM 743 O O . ARG A 1 104 ? 24.841 -7.197 3.354 1.00 12.96 103 ARG A O 1
ATOM 751 N N . THR A 1 105 ? 24.799 -8.209 1.355 1.00 9.98 104 THR A N 1
ATOM 752 C CA . THR A 1 105 ? 23.595 -7.527 0.915 1.00 10.17 104 THR A CA 1
ATOM 753 C C . THR A 1 105 ? 22.383 -8.241 1.505 1.00 13.36 104 THR A C 1
ATOM 754 O O . THR A 1 105 ? 22.258 -9.461 1.370 1.00 16.17 104 THR A O 1
ATOM 758 N N . VAL A 1 106 ? 21.504 -7.492 2.164 1.00 11.27 105 VAL A N 1
ATOM 759 C CA . VAL A 1 106 ? 20.321 -8.105 2.762 1.00 13.57 105 VAL A CA 1
ATOM 760 C C . VAL A 1 106 ? 19.192 -8.173 1.756 1.00 15.83 105 VAL A C 1
ATOM 761 O O . VAL A 1 106 ? 19.189 -7.472 0.737 1.00 14.58 105 VAL A O 1
ATOM 765 N N . ARG A 1 107 ? 18.237 -9.034 2.061 1.00 16.42 106 ARG A N 1
ATOM 766 C CA . ARG A 1 107 ? 17.100 -9.260 1.202 1.00 17.39 106 ARG A CA 1
ATOM 767 C C . ARG A 1 107 ? 15.859 -8.742 1.917 1.00 15.55 106 ARG A C 1
ATOM 768 O O . ARG A 1 107 ? 15.856 -8.575 3.144 1.00 12.53 106 ARG A O 1
ATOM 776 N N . PRO A 1 108 ? 14.804 -8.449 1.153 1.00 12.07 107 PRO A N 1
ATOM 777 C CA . PRO A 1 108 ? 13.543 -8.005 1.738 1.00 13.44 107 PRO A CA 1
AT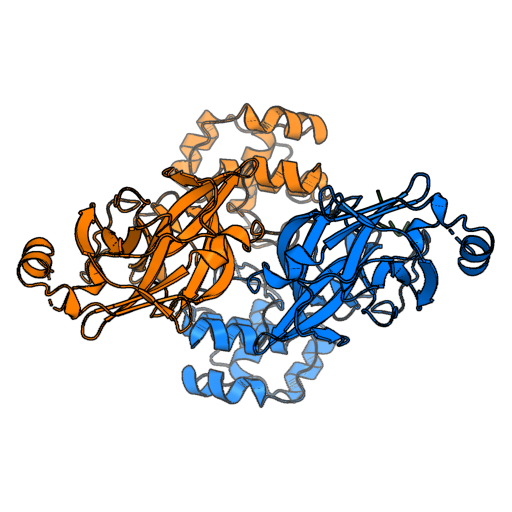OM 778 C C . PRO A 1 108 ? 13.085 -8.975 2.819 1.00 15.04 107 PRO A C 1
ATOM 779 O O . PRO A 1 108 ? 13.169 -10.205 2.642 1.00 15.27 107 PRO A O 1
ATOM 783 N N . GLY A 1 109 ? 12.656 -8.423 3.951 1.00 13.01 108 GLY A N 1
ATOM 784 C CA . GLY A 1 109 ? 12.150 -9.224 5.046 1.00 12.34 108 GLY A CA 1
ATOM 785 C C . GLY A 1 109 ? 13.173 -9.472 6.136 1.00 12.19 108 GLY A C 1
ATOM 786 O O . GLY A 1 109 ? 12.837 -9.962 7.212 1.00 12.87 108 GLY A O 1
ATOM 787 N N . GLU A 1 110 ? 14.434 -9.157 5.848 1.00 11.18 109 GLU A N 1
ATOM 788 C CA . GLU A 1 110 ? 15.512 -9.402 6.800 1.00 9.21 109 GLU A CA 1
ATOM 789 C C . GLU A 1 110 ? 15.730 -8.214 7.729 1.00 10.60 109 GLU A C 1
ATOM 790 O O . GLU A 1 110 ? 15.547 -7.058 7.332 1.00 11.93 109 GLU A O 1
ATOM 796 N N . SER A 1 111 ? 16.108 -8.519 8.965 1.00 8.48 110 SER A N 1
ATOM 797 C CA . SER A 1 111 ? 16.346 -7.481 9.967 1.00 9.63 110 SER A CA 1
ATOM 798 C C . SER A 1 111 ? 17.826 -7.120 10.061 1.00 12.06 110 SER A C 1
ATOM 799 O O . SER A 1 111 ? 18.706 -7.934 9.783 1.00 11.72 110 SER A O 1
ATOM 802 N N . PHE A 1 112 ? 18.092 -5.874 10.433 1.00 7.82 111 PHE A N 1
ATOM 803 C CA . PHE A 1 112 ? 19.451 -5.456 10.756 1.00 10.20 111 PHE A CA 1
ATOM 804 C C . PHE A 1 112 ? 19.416 -4.255 11.672 1.00 9.07 111 PHE A C 1
ATOM 805 O O . PHE A 1 112 ? 18.350 -3.760 12.001 1.00 10.69 111 PHE A O 1
ATOM 813 N N . ASN A 1 113 ? 20.591 -3.799 12.085 1.00 8.05 112 ASN A N 1
ATOM 814 C CA . ASN A 1 113 ? 20.709 -2.704 13.031 1.00 9.55 112 ASN A CA 1
ATOM 815 C C . ASN A 1 113 ? 21.184 -1.447 12.331 1.00 9.63 112 ASN A C 1
ATOM 816 O O . ASN A 1 113 ? 22.112 -1.509 11.540 1.00 10.46 112 ASN A O 1
ATOM 821 N N . ILE A 1 114 ? 20.562 -0.317 12.633 1.00 7.10 113 ILE A N 1
ATOM 822 C CA . ILE A 1 114 ? 21.046 0.990 12.185 1.00 8.68 113 ILE A CA 1
ATOM 823 C C . ILE A 1 114 ? 21.728 1.733 13.321 1.00 8.57 113 ILE A C 1
ATOM 824 O O . ILE A 1 114 ? 21.158 1.881 14.407 1.00 8.64 113 ILE A O 1
ATOM 829 N N . LEU A 1 115 ? 22.953 2.197 13.073 1.00 7.20 114 LEU A N 1
ATOM 830 C CA . LEU A 1 115 ? 23.627 3.117 13.976 1.00 7.35 114 LEU A CA 1
ATOM 831 C C . LEU A 1 115 ? 23.524 4.490 13.335 1.00 6.74 114 LEU A C 1
ATOM 832 O O . LEU A 1 115 ? 24.236 4.799 12.369 1.00 7.88 114 LEU A O 1
ATOM 837 N N . ALA A 1 116 ? 22.590 5.299 13.833 1.00 7.90 115 ALA A N 1
ATOM 838 C CA . ALA A 1 116 ? 22.361 6.632 13.287 1.00 6.96 115 ALA A CA 1
ATOM 839 C C . ALA A 1 116 ? 23.460 7.559 13.781 1.00 6.32 115 ALA A C 1
ATOM 840 O O . ALA A 1 116 ? 23.667 7.683 14.995 1.00 7.61 115 ALA A O 1
ATOM 842 N N . CYS A 1 117 ? 24.168 8.184 12.841 1.00 6.34 116 CYS A N 1
ATOM 843 C CA . CYS A 1 117 ? 25.328 9.025 13.146 1.00 6.88 116 CYS A CA 1
ATOM 844 C C . CYS A 1 117 ? 25.160 10.430 12.603 1.00 7.18 116 CYS A C 1
ATOM 845 O O . CYS A 1 117 ? 24.576 10.636 11.531 1.00 8.06 116 CYS A O 1
ATOM 848 N N . TYR A 1 118 ? 25.703 11.400 13.339 1.00 8.74 117 TYR A N 1
ATOM 849 C CA . TYR A 1 118 ? 25.785 12.785 12.870 1.00 9.59 117 TYR A CA 1
ATOM 850 C C . TYR A 1 118 ? 27.152 13.333 13.226 1.00 11.22 117 TYR A C 1
ATOM 851 O O . TYR A 1 118 ? 27.679 13.049 14.305 1.00 10.91 117 TYR A O 1
ATOM 860 N N . ASP A 1 119 ? 27.727 14.099 12.304 1.00 10.21 118 ASP A N 1
ATOM 861 C CA . ASP A 1 119 ? 29.039 14.701 12.525 1.00 14.26 118 ASP A CA 1
ATOM 862 C C . ASP A 1 119 ? 30.094 13.661 12.880 1.00 11.80 118 ASP A C 1
ATOM 863 O O . ASP A 1 119 ? 31.021 13.932 13.654 1.00 13.11 118 ASP A O 1
ATOM 868 N N . GLY A 1 120 ? 29.948 12.454 12.327 1.00 9.54 119 GLY A N 1
ATOM 869 C CA . GLY A 1 120 ? 30.931 11.406 12.509 1.00 9.30 119 GLY A CA 1
ATOM 870 C C . GLY A 1 120 ? 30.915 10.768 13.883 1.00 9.13 119 GLY A C 1
ATOM 871 O O . GLY A 1 120 ? 31.898 10.139 14.283 1.00 14.26 119 GLY A O 1
ATOM 872 N N . ALA A 1 121 ? 29.812 10.934 14.609 1.00 10.18 120 ALA A N 1
ATOM 873 C CA . ALA A 1 121 ? 29.629 10.288 15.902 1.00 12.23 120 ALA A CA 1
ATOM 874 C C . ALA A 1 121 ? 28.273 9.588 15.983 1.00 10.16 120 ALA A C 1
ATOM 875 O O . ALA A 1 121 ? 27.261 10.156 15.578 1.00 10.92 120 ALA A O 1
ATOM 877 N N . ALA A 1 122 ? 28.258 8.373 16.527 1.00 10.77 121 ALA A N 1
ATOM 878 C CA . ALA A 1 122 ? 27.009 7.638 16.733 1.00 10.23 121 ALA A CA 1
ATOM 879 C C . ALA A 1 122 ? 26.087 8.383 17.693 1.00 10.81 121 ALA A C 1
ATOM 880 O O . ALA A 1 122 ? 26.520 8.831 18.768 1.00 12.57 121 ALA A O 1
ATOM 882 N N . ALA A 1 123 ? 24.816 8.516 17.312 1.00 8.35 122 ALA A N 1
ATOM 883 C CA . ALA A 1 123 ? 23.819 9.194 18.141 1.00 9.05 122 ALA A CA 1
ATOM 884 C C . ALA A 1 123 ? 22.768 8.235 18.678 1.00 9.56 122 ALA A C 1
ATOM 885 O O . ALA A 1 123 ? 22.243 8.423 19.778 1.00 10.11 122 ALA A O 1
ATOM 887 N N . GLY A 1 124 ? 22.428 7.216 17.897 1.00 8.26 123 GLY A N 1
ATOM 888 C CA . GLY A 1 124 ? 21.364 6.319 18.312 1.00 9.60 123 GLY A CA 1
ATOM 889 C C . GLY A 1 124 ? 21.471 4.991 17.610 1.00 8.56 123 GLY A C 1
ATOM 890 O O . GLY A 1 124 ? 22.125 4.895 16.580 1.00 9.64 123 GLY A O 1
ATOM 891 N N . VAL A 1 125 ? 20.860 3.962 18.179 1.00 6.97 124 VAL A N 1
ATOM 892 C CA . VAL A 1 125 ? 20.870 2.645 17.548 1.00 7.86 124 VAL A CA 1
ATOM 893 C C . VAL A 1 125 ? 19.488 2.022 17.632 1.00 9.60 124 VAL A C 1
ATOM 894 O O . VAL A 1 125 ? 18.822 2.092 18.660 1.00 9.18 124 VAL A O 1
ATOM 898 N N . TYR A 1 126 ? 19.031 1.457 16.521 1.00 8.18 125 TYR A N 1
ATOM 899 C CA . TYR A 1 126 ? 17.706 0.851 16.482 1.00 8.67 125 TYR A CA 1
ATOM 900 C C . TYR A 1 126 ? 17.646 -0.219 15.419 1.00 10.11 125 TYR A C 1
ATOM 901 O O . TYR A 1 126 ? 18.388 -0.183 14.438 1.00 9.51 125 TYR A O 1
ATOM 910 N N . GLY A 1 127 ? 16.765 -1.192 15.620 1.00 10.30 126 GLY A N 1
ATOM 911 C CA . GLY A 1 127 ? 16.617 -2.238 14.630 1.00 9.48 126 GLY A CA 1
ATOM 912 C C . GLY A 1 127 ? 15.633 -1.873 13.533 1.00 9.74 126 GLY A C 1
ATOM 913 O O . GLY A 1 127 ? 14.680 -1.118 13.749 1.00 9.94 126 GLY A O 1
ATOM 914 N N . VAL A 1 128 ? 15.876 -2.409 12.337 1.00 8.14 127 VAL A N 1
ATOM 915 C CA . VAL A 1 128 ? 14.984 -2.194 11.212 1.00 8.98 127 VAL A CA 1
ATOM 916 C C . VAL A 1 128 ? 14.763 -3.513 10.476 1.00 9.14 127 VAL A C 1
ATOM 917 O O . VAL A 1 128 ? 15.344 -4.540 10.836 1.00 10.74 127 VAL A O 1
ATOM 921 N N . ASN A 1 129 ? 13.893 -3.469 9.472 1.00 10.22 128 ASN A N 1
ATOM 922 C CA . ASN A 1 129 ? 13.612 -4.624 8.632 1.00 10.48 128 ASN A CA 1
ATOM 923 C C . ASN A 1 129 ? 13.445 -4.127 7.201 1.00 10.93 128 ASN A C 1
ATOM 924 O O . ASN A 1 129 ? 12.713 -3.169 6.973 1.00 12.35 128 ASN A O 1
ATOM 929 N N . MET A 1 130 ? 14.122 -4.762 6.241 1.00 10.68 129 MET A N 1
ATOM 930 C CA . MET A 1 130 ? 14.089 -4.295 4.851 1.00 10.80 129 MET A CA 1
ATOM 931 C C . MET A 1 130 ? 12.730 -4.576 4.200 1.00 12.63 129 MET A C 1
ATOM 932 O O . MET A 1 130 ? 12.285 -5.723 4.143 1.00 13.40 129 MET A O 1
ATOM 937 N N . ARG A 1 131 ? 12.070 -3.526 3.727 1.00 10.71 130 ARG A N 1
ATOM 938 C CA . ARG A 1 131 ? 10.741 -3.668 3.137 1.00 11.40 130 ARG A CA 1
ATOM 939 C C . ARG A 1 131 ? 10.833 -4.268 1.743 1.00 14.11 130 ARG A C 1
ATOM 940 O O . ARG A 1 131 ? 11.911 -4.305 1.137 1.00 13.29 130 ARG A O 1
ATOM 948 N N . SER A 1 132 ? 9.692 -4.736 1.237 1.00 14.14 131 SER A N 1
ATOM 949 C CA . SER A 1 132 ? 9.640 -5.353 -0.083 1.00 14.41 131 SER A CA 1
ATOM 950 C C . SER A 1 132 ? 9.980 -4.375 -1.196 1.00 16.11 131 SER A C 1
ATOM 951 O O . SER A 1 132 ? 10.348 -4.791 -2.296 1.00 17.78 131 SER A O 1
ATOM 954 N N . ASN A 1 133 ? 9.861 -3.080 -0.913 1.00 12.89 132 ASN A N 1
ATOM 955 C CA . ASN A 1 133 ? 10.212 -2.051 -1.885 1.00 12.09 132 ASN A CA 1
ATOM 956 C C . ASN A 1 133 ? 11.624 -1.494 -1.637 1.00 11.46 132 ASN A C 1
ATOM 957 O O . ASN A 1 133 ? 11.999 -0.447 -2.168 1.00 13.20 132 ASN A O 1
ATOM 962 N N . TYR A 1 134 ? 12.376 -2.197 -0.796 1.00 10.98 133 TYR A N 1
ATOM 963 C CA . TYR A 1 134 ? 13.792 -1.901 -0.549 1.00 13.04 133 TYR A CA 1
ATOM 964 C C . TYR A 1 134 ? 14.028 -0.579 0.147 1.00 12.82 133 TYR A C 1
ATOM 965 O O . TYR A 1 134 ? 15.071 0.056 -0.035 1.00 14.53 133 TYR A O 1
ATOM 974 N N . THR A 1 135 ? 13.062 -0.174 0.957 1.00 11.88 134 THR A N 1
ATOM 975 C CA . THR A 1 135 ? 13.224 0.978 1.836 1.00 9.95 134 THR A CA 1
ATOM 976 C C . THR A 1 135 ? 13.150 0.499 3.272 1.00 11.52 134 THR A C 1
ATOM 977 O O . THR A 1 135 ? 12.689 -0.612 3.540 1.00 11.32 134 THR A O 1
ATOM 981 N N . ILE A 1 136 ? 13.608 1.334 4.202 1.00 11.51 135 ILE A N 1
ATOM 982 C CA . ILE A 1 136 ? 13.442 1.042 5.626 1.00 12.04 135 ILE A CA 1
ATOM 983 C C . ILE A 1 136 ? 12.709 2.166 6.341 1.00 12.78 135 ILE A C 1
ATOM 984 O O . ILE A 1 136 ? 12.787 3.324 5.929 1.00 14.90 135 ILE A O 1
ATOM 989 N N . ARG A 1 137 ? 12.009 1.784 7.408 1.00 16.92 136 ARG A N 1
ATOM 990 C CA . ARG A 1 137 ? 11.267 2.674 8.298 1.00 21.81 136 ARG A CA 1
ATOM 991 C C . ARG A 1 137 ? 12.245 3.305 9.276 1.00 16.47 136 ARG A C 1
ATOM 992 O O . ARG A 1 137 ? 12.337 2.882 10.426 1.00 22.61 136 ARG A O 1
ATOM 1000 N N . GLY A 1 138 ? 13.00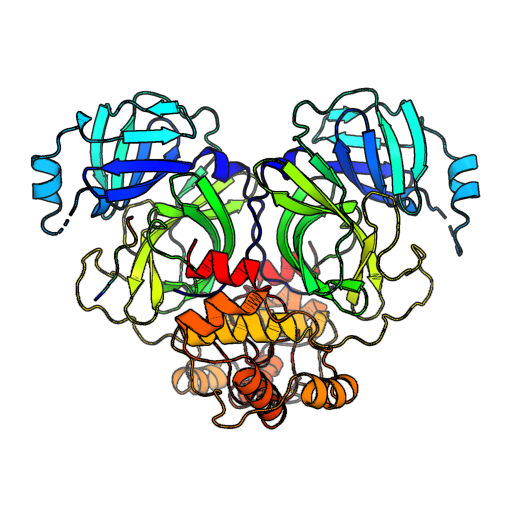7 4.298 8.817 1.00 13.89 137 GLY A N 1
ATOM 1001 C CA . GLY A 1 138 ? 14.033 4.859 9.672 1.00 14.90 137 GLY A CA 1
ATOM 1002 C C . GLY A 1 138 ? 13.629 6.169 10.311 1.00 11.22 137 GLY A C 1
ATOM 1003 O O . GLY A 1 138 ? 12.520 6.676 10.124 1.00 12.53 137 GLY A O 1
ATOM 1004 N N . SER A 1 139 ? 14.560 6.714 11.082 1.00 9.80 138 SER A N 1
ATOM 1005 C CA . SER A 1 139 ? 14.452 8.071 11.579 1.00 9.88 138 SER A CA 1
ATOM 1006 C C . SER A 1 139 ? 15.811 8.692 11.323 1.00 10.75 138 SER A C 1
ATOM 1007 O O . SER A 1 139 ? 16.810 8.308 11.938 1.00 11.13 138 SER A O 1
ATOM 1010 N N . PHE A 1 140 ? 15.855 9.613 10.369 1.00 11.27 139 PHE A N 1
ATOM 1011 C CA . PHE A 1 140 ? 17.106 10.261 9.985 1.00 11.19 139 PHE A CA 1
ATOM 1012 C C . PHE A 1 140 ? 16.774 11.685 9.592 1.00 14.58 139 PHE A C 1
ATOM 1013 O O . PHE A 1 140 ? 15.757 11.920 8.939 1.00 16.27 139 PHE A O 1
ATOM 1021 N N . ILE A 1 141 ? 17.628 12.633 9.964 1.00 12.94 140 ILE A N 1
ATOM 1022 C CA . ILE A 1 141 ? 17.503 13.989 9.441 1.00 13.95 140 ILE A CA 1
ATOM 1023 C C . ILE A 1 141 ? 18.795 14.343 8.718 1.00 14.23 140 ILE A C 1
ATOM 1024 O O . ILE A 1 141 ? 19.686 13.500 8.583 1.00 12.58 140 ILE A O 1
ATOM 1029 N N . ASN A 1 142 ? 18.898 15.573 8.227 1.00 15.73 141 ASN A N 1
ATOM 1030 C CA . ASN A 1 142 ? 20.051 15.910 7.413 1.00 14.64 141 ASN A CA 1
ATOM 1031 C C . ASN A 1 142 ? 21.357 15.743 8.183 1.00 15.38 141 ASN A C 1
ATOM 1032 O O . ASN A 1 142 ? 21.437 16.047 9.382 1.00 14.42 141 ASN A O 1
ATOM 1037 N N . GLY A 1 143 ? 22.349 15.174 7.501 1.00 14.28 142 GLY A N 1
ATOM 1038 C CA . GLY A 1 143 ? 23.605 14.825 8.125 1.00 11.54 142 GLY A CA 1
ATOM 1039 C C . GLY A 1 143 ? 23.760 13.347 8.431 1.00 10.21 142 GLY A C 1
ATOM 1040 O O . GLY A 1 143 ? 24.847 12.894 8.776 1.00 9.65 142 GLY A O 1
ATOM 1041 N N . ALA A 1 144 ? 22.680 12.581 8.276 1.00 10.61 143 ALA A N 1
ATOM 1042 C CA . ALA A 1 144 ? 22.704 11.161 8.614 1.00 9.60 143 ALA A CA 1
ATOM 1043 C C . ALA A 1 144 ? 23.333 10.260 7.556 1.00 8.71 143 ALA A C 1
ATOM 1044 O O . ALA A 1 144 ? 23.641 9.090 7.837 1.00 7.37 143 ALA A O 1
ATOM 1046 N N . ALA A 1 145 ? 23.491 10.770 6.339 1.00 8.83 144 ALA A N 1
ATOM 1047 C CA . ALA A 1 145 ? 24.030 9.943 5.269 1.00 8.90 144 ALA A CA 1
ATOM 1048 C C . ALA A 1 145 ? 25.350 9.308 5.713 1.00 9.99 144 ALA A C 1
ATOM 1049 O O . ALA A 1 145 ? 26.148 9.942 6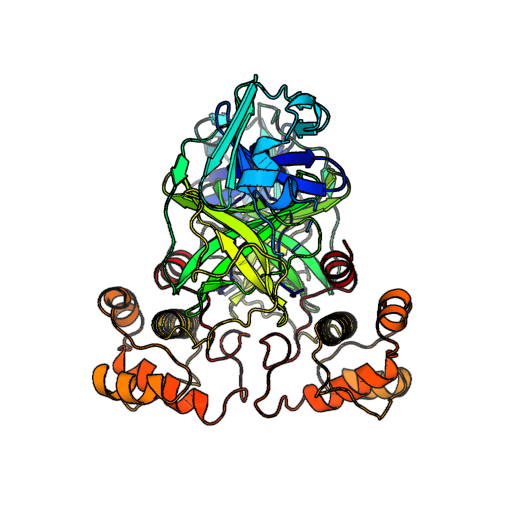.404 1.00 9.19 144 ALA A O 1
ATOM 1051 N N . GLY A 1 146 ? 25.570 8.045 5.358 1.00 6.27 145 GLY A N 1
ATOM 1052 C CA . GLY A 1 146 ? 26.776 7.341 5.772 1.00 7.52 145 GLY A CA 1
ATOM 1053 C C . GLY A 1 146 ? 26.623 6.545 7.060 1.00 6.99 145 GLY A C 1
ATOM 1054 O O . GLY A 1 146 ? 27.516 5.788 7.428 1.00 8.83 145 GLY A O 1
ATOM 1055 N N . SER A 1 147 ? 25.498 6.717 7.757 1.00 7.15 146 SER A N 1
ATOM 1056 C CA . SER A 1 147 ? 25.184 5.878 8.911 1.00 6.48 146 SER A CA 1
ATOM 1057 C C . SER A 1 147 ? 25.130 4.414 8.495 1.00 8.64 146 SER A C 1
ATOM 1058 O O . SER A 1 147 ? 24.445 4.069 7.520 1.00 7.56 146 SER A O 1
ATOM 1061 N N . PRO A 1 148 ? 25.809 3.535 9.246 1.00 7.20 147 PRO A N 1
ATOM 1062 C CA . PRO A 1 148 ? 25.871 2.137 8.818 1.00 8.22 147 PRO A CA 1
ATOM 1063 C C . PRO A 1 148 ? 24.757 1.248 9.349 1.00 9.12 147 PRO A C 1
ATOM 1064 O O . PRO A 1 148 ? 24.203 1.509 10.431 1.00 8.33 147 PRO A O 1
ATOM 1068 N N . GLY A 1 149 ? 24.441 0.204 8.586 1.00 7.11 148 GLY A N 1
ATOM 1069 C CA . GLY A 1 149 ? 23.577 -0.878 9.042 1.00 7.98 148 GLY A CA 1
ATOM 1070 C C . GLY A 1 149 ? 24.427 -2.117 9.176 1.00 11.35 148 GLY A C 1
ATOM 1071 O O . GLY A 1 149 ? 25.352 -2.331 8.391 1.00 10.24 148 GLY A O 1
ATOM 1072 N N . TYR A 1 150 ? 24.138 -2.932 10.185 1.00 10.51 149 TYR A N 1
ATOM 1073 C CA . TYR A 1 150 ? 25.026 -4.029 10.529 1.00 11.41 149 TYR A CA 1
ATOM 1074 C C . TYR A 1 150 ? 24.255 -5.148 11.221 1.00 10.49 149 TYR A C 1
ATOM 1075 O O . TYR A 1 150 ? 23.185 -4.919 11.779 1.00 10.08 149 TYR A O 1
ATOM 1084 N N . ASN A 1 151 ? 24.806 -6.358 11.159 1.00 11.44 150 ASN A N 1
ATOM 1085 C CA . ASN A 1 151 ? 24.429 -7.425 12.077 1.00 12.57 150 ASN A CA 1
ATOM 1086 C C . ASN A 1 151 ? 25.698 -7.972 12.717 1.00 13.81 150 ASN A C 1
ATOM 1087 O O . ASN A 1 151 ? 26.782 -7.867 12.143 1.00 17.39 150 ASN A O 1
ATOM 1092 N N . ILE A 1 152 ? 25.585 -8.549 13.907 1.00 10.97 151 ILE A N 1
ATOM 1093 C CA . ILE A 1 152 ? 26.745 -9.182 14.517 1.00 15.52 151 ILE A CA 1
ATOM 1094 C C . ILE A 1 152 ? 26.504 -10.677 14.701 1.00 17.92 151 ILE A C 1
ATOM 1095 O O . ILE A 1 152 ? 25.507 -11.073 15.298 1.00 20.58 151 ILE A O 1
ATOM 1100 N N . ASN A 1 153 ? 27.411 -11.495 14.170 1.00 20.04 152 ASN A N 1
ATOM 1101 C CA . ASN A 1 153 ? 27.309 -12.951 14.282 1.00 24.47 152 ASN A CA 1
ATOM 1102 C C . ASN A 1 153 ? 28.643 -13.519 14.715 1.00 26.42 152 ASN A C 1
ATOM 1103 O O . ASN A 1 153 ? 29.609 -13.454 13.953 1.00 28.38 152 ASN A O 1
ATOM 1108 N N . ASN A 1 154 ? 28.694 -14.070 15.929 1.00 35.92 153 ASN A N 1
ATOM 1109 C CA . ASN A 1 154 ? 29.918 -14.663 16.470 1.00 36.84 153 ASN A CA 1
ATOM 1110 C C . ASN A 1 154 ? 31.038 -13.630 16.617 1.00 32.53 153 ASN A C 1
ATOM 1111 O O . ASN A 1 154 ? 32.218 -13.945 16.462 1.00 35.66 153 ASN A O 1
ATOM 1116 N N . GLY A 1 155 ? 30.661 -12.392 16.917 1.00 33.03 154 GLY A N 1
ATOM 1117 C CA . GLY A 1 155 ? 31.632 -11.322 17.044 1.00 30.56 154 GLY A CA 1
ATOM 1118 C C . GLY A 1 155 ? 32.113 -10.768 15.713 1.00 29.32 154 GLY A C 1
ATOM 1119 O O . GLY A 1 155 ? 32.896 -9.818 15.686 1.00 31.71 154 GLY A O 1
ATOM 1120 N N . THR A 1 156 ? 31.660 -11.364 14.613 1.00 23.86 155 THR A N 1
ATOM 1121 C CA . THR A 1 156 ? 31.944 -10.829 13.282 1.00 20.53 155 THR A CA 1
ATOM 1122 C C . THR A 1 156 ? 30.850 -9.843 12.889 1.00 16.48 155 THR A C 1
ATOM 1123 O O . THR A 1 156 ? 29.663 -10.180 12.928 1.00 17.63 155 THR A O 1
ATOM 1127 N N . VAL A 1 157 ? 31.248 -8.632 12.514 1.00 13.39 156 VAL A N 1
ATOM 1128 C CA . VAL A 1 157 ? 30.288 -7.607 12.124 1.00 12.53 156 VAL A CA 1
ATOM 1129 C C . VAL A 1 157 ? 30.028 -7.752 10.648 1.00 12.86 156 VAL A C 1
ATOM 1130 O O . VAL A 1 157 ? 30.957 -7.701 9.840 1.00 14.37 156 VAL A O 1
ATOM 1134 N N . GLU A 1 158 ? 28.770 -7.946 10.300 1.00 12.97 157 GLU A N 1
ATOM 1135 C CA . GLU A 1 158 ? 28.364 -8.029 8.900 1.00 11.11 157 GLU A CA 1
ATOM 1136 C C . GLU A 1 158 ? 27.747 -6.690 8.506 1.00 12.40 157 GLU A C 1
ATOM 1137 O O . GLU A 1 158 ? 26.639 -6.373 8.940 1.00 14.80 157 GLU A O 1
ATOM 1143 N N . PHE A 1 159 ? 28.463 -5.888 7.711 1.00 11.02 158 PHE A N 1
ATOM 1144 C CA . PHE A 1 159 ? 27.949 -4.580 7.289 1.00 9.79 158 PHE A CA 1
ATOM 1145 C C . PHE A 1 159 ? 27.065 -4.765 6.066 1.00 11.26 158 PHE A C 1
ATOM 1146 O O . PHE A 1 159 ? 27.475 -5.415 5.097 1.00 11.73 158 PHE A O 1
ATOM 1154 N N . CYS A 1 160 ? 25.854 -4.220 6.109 1.00 9.33 159 CYS A N 1
ATOM 1155 C CA . CYS A 1 160 ? 24.902 -4.433 5.024 1.00 11.08 159 CYS A CA 1
ATOM 1156 C C . CYS A 1 160 ? 24.279 -3.179 4.445 1.00 9.12 159 CYS A C 1
ATOM 1157 O O . CYS A 1 160 ? 23.526 -3.262 3.487 1.00 9.44 159 CYS A O 1
ATOM 1160 N N . TYR A 1 161 ? 24.579 -2.018 5.012 1.00 8.03 160 TYR A N 1
ATOM 1161 C CA . TYR A 1 161 ? 23.880 -0.810 4.604 1.00 7.59 160 TYR A CA 1
ATOM 1162 C C . TYR A 1 161 ? 24.711 0.411 4.925 1.00 7.83 160 TYR A C 1
ATOM 1163 O O . TYR A 1 161 ? 25.372 0.455 5.961 1.00 7.71 160 TYR A O 1
ATOM 1172 N N . LEU A 1 162 ? 24.712 1.389 4.024 1.00 7.44 161 LEU A N 1
ATOM 1173 C CA . LEU A 1 162 ? 25.210 2.724 4.345 1.00 7.17 161 LEU A CA 1
ATOM 1174 C C . LEU A 1 162 ? 24.136 3.696 3.892 1.00 8.81 161 LEU A C 1
ATOM 1175 O O . LEU A 1 162 ? 23.690 3.652 2.742 1.00 7.37 161 LEU A O 1
ATOM 1180 N N . HIS A 1 163 ? 23.677 4.550 4.799 1.00 6.34 162 HIS A N 1
ATOM 1181 C CA . HIS A 1 163 ? 22.534 5.399 4.497 1.00 6.43 162 HIS A CA 1
ATOM 1182 C C . HIS A 1 163 ? 22.820 6.404 3.387 1.00 5.81 162 HIS A C 1
ATOM 1183 O O . HIS A 1 163 ? 23.878 7.031 3.363 1.00 8.79 162 HIS A O 1
ATOM 1190 N N . GLN A 1 164 ? 21.867 6.544 2.457 1.00 6.74 163 GLN A N 1
ATOM 1191 C CA . GLN A 1 164 ? 22.066 7.440 1.313 1.00 7.37 163 GLN A CA 1
ATOM 1192 C C . GLN A 1 164 ? 21.067 8.583 1.236 1.00 10.57 163 GLN A C 1
ATOM 1193 O O . GLN A 1 164 ? 21.464 9.748 1.116 1.00 13.66 163 GLN A O 1
ATOM 1199 N N . LEU A 1 165 ? 19.777 8.273 1.277 1.00 9.51 164 LEU A N 1
ATOM 1200 C CA . LEU A 1 165 ? 18.793 9.315 0.996 1.00 12.43 164 LEU A CA 1
ATOM 1201 C C . LEU A 1 165 ? 17.417 9.029 1.560 1.00 10.63 164 LEU A C 1
ATOM 1202 O O . LEU A 1 165 ? 17.127 7.912 2.000 1.00 10.54 164 LEU A O 1
ATOM 1207 N N . GLU A 1 166 ? 16.563 10.052 1.527 1.00 11.90 165 GLU A N 1
ATOM 1208 C CA . GLU A 1 166 ? 15.178 9.924 1.966 1.00 15.30 165 GLU A CA 1
ATOM 1209 C C . GLU A 1 166 ? 14.286 10.222 0.774 1.00 17.69 165 GLU A C 1
ATOM 1210 O O . GLU A 1 166 ? 14.519 11.193 0.065 1.00 20.28 165 GLU A O 1
ATOM 1216 N N . LEU A 1 167 ? 13.272 9.392 0.560 1.00 18.14 166 LEU A N 1
ATOM 1217 C CA . LEU A 1 167 ? 12.311 9.634 -0.514 1.00 20.78 166 LEU A CA 1
ATOM 1218 C C . LEU A 1 167 ? 11.227 10.626 -0.072 1.00 25.82 166 LEU A C 1
ATOM 1219 O O . LEU A 1 167 ? 11.030 10.847 1.124 1.00 25.20 166 LEU A O 1
ATOM 1224 N N . GLY A 1 168 ? 10.533 11.226 -1.040 1.00 28.73 167 GLY A N 1
ATOM 1225 C CA . GLY A 1 168 ? 9.541 12.252 -0.753 1.00 30.57 167 GLY A CA 1
ATOM 1226 C C . GLY A 1 168 ? 8.536 11.875 0.322 1.00 28.68 167 GLY A C 1
ATOM 1227 O O . GLY A 1 168 ? 8.041 12.736 1.053 1.00 38.05 167 GLY A O 1
ATOM 1228 N N . SER A 1 169 ? 8.254 10.579 0.433 1.00 27.55 168 SER A N 1
ATOM 1229 C CA . SER A 1 169 ? 7.296 10.075 1.405 1.00 27.96 168 SER A CA 1
ATOM 1230 C C . SER A 1 169 ? 7.913 9.923 2.790 1.00 27.82 168 SER A C 1
ATOM 1231 O O . SER A 1 169 ? 7.220 9.591 3.755 1.00 31.06 168 SER A O 1
ATOM 1234 N N . GLY A 1 170 ? 9.221 10.132 2.884 1.00 25.84 169 GLY A N 1
ATOM 1235 C CA . GLY A 1 170 ? 9.886 10.087 4.171 1.00 28.05 169 GLY A CA 1
ATOM 1236 C C . GLY A 1 170 ? 10.579 8.780 4.509 1.00 25.26 169 GLY A C 1
ATOM 1237 O O . GLY A 1 170 ? 11.200 8.681 5.569 1.00 26.78 169 GLY A O 1
ATOM 1238 N N . CYS A 1 171 ? 10.475 7.779 3.636 1.00 24.36 170 CYS A N 1
ATOM 1239 C CA . CYS A 1 171 ? 11.146 6.501 3.890 1.00 20.79 170 CYS A CA 1
ATOM 1240 C C . CYS A 1 171 ? 12.577 6.506 3.348 1.00 15.11 170 CYS A C 1
ATOM 1241 O O . CYS A 1 171 ? 12.957 7.367 2.562 1.00 17.18 170 CYS A O 1
ATOM 1244 N N . HIS A 1 172 ? 13.366 5.538 3.782 1.00 10.84 171 HIS A N 1
ATOM 1245 C CA . HIS A 1 172 ? 14.816 5.682 3.676 1.00 10.71 171 HIS A CA 1
ATOM 1246 C C . HIS A 1 172 ? 15.487 4.628 2.827 1.00 11.14 171 HIS A C 1
ATOM 1247 O O . HIS A 1 172 ? 15.145 3.448 2.877 1.00 11.72 171 HIS A O 1
ATOM 1254 N N . VAL A 1 173 ? 16.472 5.080 2.060 1.00 8.91 172 VAL A N 1
ATOM 1255 C CA . VAL A 1 173 ? 17.177 4.232 1.107 1.00 9.55 172 VAL A CA 1
ATOM 1256 C C . VAL A 1 173 ? 18.688 4.288 1.336 1.00 8.86 172 VAL A C 1
ATOM 1257 O O . VAL A 1 173 ? 19.247 5.353 1.572 1.00 8.99 172 VAL A O 1
ATOM 1261 N N . GLY A 1 174 ? 19.348 3.135 1.282 1.00 8.67 173 GLY A N 1
ATOM 1262 C CA . GLY A 1 174 ? 20.794 3.092 1.405 1.00 7.94 173 GLY A CA 1
ATOM 1263 C C . GLY A 1 174 ? 21.405 2.252 0.296 1.00 9.07 173 GLY A C 1
ATOM 1264 O O . GLY A 1 174 ? 20.686 1.725 -0.551 1.00 8.44 173 GLY A O 1
ATOM 1265 N N . SER A 1 175 ? 22.733 2.156 0.281 1.00 7.22 174 SER A N 1
ATOM 1266 C CA . SER A 1 175 ? 23.417 1.195 -0.584 1.00 6.98 174 SER A CA 1
ATOM 1267 C C . SER A 1 175 ? 24.002 0.091 0.276 1.00 8.65 174 SER A C 1
ATOM 1268 O O . SER A 1 175 ? 24.149 0.258 1.491 1.00 8.76 174 SER A O 1
ATOM 1271 N N . ASP A 1 176 ? 24.354 -1.037 -0.337 1.00 7.47 175 ASP A N 1
ATOM 1272 C CA . ASP A 1 176 ? 25.197 -2.001 0.372 1.00 8.63 175 ASP A CA 1
ATOM 1273 C C . ASP A 1 176 ? 26.651 -1.494 0.353 1.00 8.00 175 ASP A C 1
ATOM 1274 O O . ASP A 1 176 ? 26.930 -0.421 -0.204 1.00 8.26 175 ASP A O 1
ATOM 1279 N N . LEU A 1 177 ? 27.564 -2.226 0.990 1.00 9.48 176 LEU A N 1
ATOM 1280 C CA . LEU A 1 177 ? 28.944 -1.769 1.083 1.00 7.68 176 LEU A CA 1
ATOM 1281 C C . LEU A 1 177 ? 29.723 -2.061 -0.200 1.00 9.71 176 LEU A C 1
ATOM 1282 O O . LEU A 1 177 ? 30.878 -1.641 -0.325 1.00 12.33 176 LEU A O 1
ATOM 1287 N N . ASP A 1 178 ? 29.071 -2.742 -1.148 1.00 8.40 177 ASP A N 1
ATOM 1288 C CA . ASP A 1 178 ? 29.606 -2.900 -2.501 1.00 11.28 177 ASP A CA 1
ATOM 1289 C C . ASP A 1 178 ? 29.314 -1.643 -3.326 1.00 10.38 177 ASP A C 1
ATOM 1290 O O . ASP A 1 178 ? 29.840 -1.486 -4.431 1.00 10.36 177 ASP A O 1
ATOM 1295 N N . GLY A 1 179 ? 28.467 -0.753 -2.809 1.00 8.10 178 GLY A N 1
ATOM 1296 C CA . GLY A 1 179 ? 28.102 0.462 -3.529 1.00 8.11 178 GLY A CA 1
ATOM 1297 C C . GLY A 1 179 ? 26.841 0.306 -4.365 1.00 8.19 178 GLY A C 1
ATOM 1298 O O . GLY A 1 179 ? 26.485 1.176 -5.165 1.00 8.17 178 GLY A O 1
ATOM 1299 N N . VAL A 1 180 ? 26.151 -0.814 -4.184 1.00 7.04 179 VAL A N 1
ATOM 1300 C CA . VAL A 1 180 ? 24.935 -1.071 -4.943 1.00 8.30 179 VAL A CA 1
ATOM 1301 C C . VAL A 1 180 ? 23.706 -0.549 -4.192 1.00 9.30 179 VAL A C 1
ATOM 1302 O O . VAL A 1 180 ? 23.399 -1.007 -3.090 1.00 8.06 179 VAL A O 1
ATOM 1306 N N . MET A 1 181 ? 22.994 0.408 -4.781 1.00 8.18 180 MET A N 1
ATOM 1307 C CA . MET A 1 181 ? 21.807 0.954 -4.117 1.00 9.34 180 MET A CA 1
ATOM 1308 C C . MET A 1 181 ? 20.719 -0.093 -3.954 1.00 10.56 180 MET A C 1
ATOM 1309 O O . MET A 1 181 ? 20.391 -0.809 -4.904 1.00 11.62 180 MET A O 1
ATOM 1314 N N . TYR A 1 182 ? 20.148 -0.184 -2.755 1.00 9.65 181 TYR A N 1
ATOM 1315 C CA . TYR A 1 182 ? 19.024 -1.090 -2.540 1.00 9.20 181 TYR A CA 1
ATOM 1316 C C . TYR A 1 182 ? 17.836 -0.628 -3.381 1.00 11.03 181 TYR A C 1
ATOM 1317 O O . TYR A 1 182 ? 17.498 0.563 -3.412 1.00 14.37 181 TYR A O 1
ATOM 1326 N N . GLY A 1 183 ? 17.225 -1.566 -4.095 1.00 12.31 182 GLY A N 1
ATOM 1327 C CA . GLY A 1 183 ? 16.044 -1.250 -4.878 1.00 13.45 182 GLY A CA 1
ATOM 1328 C C . GLY A 1 183 ? 16.303 -0.483 -6.165 1.00 16.19 182 GLY A C 1
ATOM 1329 O O . GLY A 1 183 ? 15.365 -0.119 -6.871 1.00 16.21 182 GLY A O 1
ATOM 1330 N N . GLY A 1 184 ? 17.569 -0.224 -6.465 1.00 16.63 183 GLY A N 1
ATOM 1331 C CA . GLY A 1 184 ? 17.928 0.464 -7.692 1.00 17.13 183 GLY A CA 1
ATOM 1332 C C . GLY A 1 184 ? 17.597 1.940 -7.727 1.00 17.75 183 GLY A C 1
ATOM 1333 O O . GLY A 1 184 ? 17.683 2.576 -8.788 1.00 18.01 183 GLY A O 1
ATOM 1334 N N . TYR A 1 185 ? 17.215 2.499 -6.579 1.00 15.21 184 TYR A N 1
ATOM 1335 C CA . TYR A 1 185 ? 17.029 3.937 -6.488 1.00 14.05 184 TYR A CA 1
ATOM 1336 C C . TYR A 1 185 ? 18.326 4.632 -6.861 1.00 14.78 184 TYR A C 1
ATOM 1337 O O . TYR A 1 185 ? 19.414 4.084 -6.665 1.00 18.20 184 TYR A O 1
ATOM 1346 N N . GLU A 1 186 ? 18.206 5.829 -7.419 1.00 14.54 185 GLU A N 1
ATOM 1347 C CA . GLU A 1 186 ? 19.368 6.608 -7.841 1.00 14.54 185 GLU A CA 1
ATOM 1348 C C . GLU A 1 186 ? 19.829 7.533 -6.730 1.00 19.17 185 GLU A C 1
ATOM 1349 O O . GLU A 1 186 ? 19.008 8.139 -6.039 1.00 17.99 185 GLU A O 1
ATOM 1355 N N . ASP A 1 187 ? 21.139 7.678 -6.568 1.00 17.44 186 ASP A N 1
ATOM 1356 C CA . ASP A 1 187 ? 21.623 8.688 -5.639 1.00 18.82 186 ASP A CA 1
ATOM 1357 C C . ASP A 1 187 ? 21.653 10.042 -6.363 1.00 23.01 186 ASP A C 1
ATOM 1358 O O . ASP A 1 187 ? 22.709 10.640 -6.606 1.00 22.86 186 ASP A O 1
ATOM 1363 N N . GLN A 1 188 ? 20.457 10.494 -6.729 1.00 25.36 187 GLN A N 1
ATOM 1364 C CA . GLN A 1 188 ? 20.249 11.735 -7.453 1.00 26.32 187 GLN A CA 1
ATOM 1365 C C . GLN A 1 188 ? 19.097 12.470 -6.782 1.00 28.89 187 GLN A C 1
ATOM 1366 O O . GLN A 1 188 ? 18.196 11.842 -6.232 1.00 30.87 187 GLN A O 1
ATOM 1372 N N . PRO A 1 189 ? 19.120 13.808 -6.826 1.00 31.20 188 PRO A N 1
ATOM 1373 C CA . PRO A 1 189 ? 18.085 14.641 -6.206 1.00 34.40 188 PRO A CA 1
ATOM 1374 C C . PRO A 1 189 ? 16.815 14.708 -7.048 1.00 36.50 188 PRO A C 1
ATOM 1375 O O . PRO A 1 189 ? 16.140 15.738 -7.048 1.00 40.22 188 PRO A O 1
ATOM 1379 N N . THR A 1 190 ? 16.491 13.622 -7.743 1.00 36.07 189 THR A N 1
ATOM 1380 C CA . THR A 1 190 ? 15.368 13.604 -8.674 1.00 38.19 189 THR A CA 1
ATOM 1381 C C . THR A 1 190 ? 14.103 13.023 -8.039 1.00 37.55 189 THR A C 1
ATOM 1382 O O . THR A 1 190 ? 14.134 12.441 -6.952 1.00 37.36 189 THR A O 1
ATOM 1386 N N . LEU A 1 191 ? 12.987 13.217 -8.732 1.00 34.14 190 LEU A N 1
ATOM 1387 C CA . LEU A 1 191 ? 11.708 12.626 -8.389 1.00 32.12 190 LEU A CA 1
ATOM 1388 C C . LEU A 1 191 ? 11.762 11.105 -8.484 1.00 34.77 190 LEU A C 1
ATOM 1389 O O . LEU A 1 191 ? 11.722 10.534 -9.577 1.00 37.48 190 LEU A O 1
ATOM 1394 N N . GLN A 1 192 ? 11.874 10.450 -7.336 1.00 30.82 191 GLN A N 1
ATOM 1395 C CA . GLN A 1 192 ? 11.705 9.008 -7.276 1.00 25.81 191 GLN A CA 1
ATOM 1396 C C . GLN A 1 192 ? 10.613 8.719 -6.268 1.00 24.74 191 GLN A C 1
ATOM 1397 O O . GLN A 1 192 ? 10.519 9.381 -5.234 1.00 30.82 191 GLN A O 1
ATOM 1403 N N . VAL A 1 193 ? 9.786 7.733 -6.577 1.00 24.99 192 VAL A N 1
ATOM 1404 C CA . VAL A 1 193 ? 8.726 7.327 -5.672 1.00 26.57 192 VAL A CA 1
ATOM 1405 C C . VAL A 1 193 ? 8.926 5.857 -5.370 1.00 28.09 192 VAL A C 1
ATOM 1406 O O . VAL A 1 193 ? 9.135 5.058 -6.285 1.00 29.01 192 VAL A O 1
ATOM 1410 N N . GLU A 1 194 ? 8.888 5.494 -4.093 1.00 24.12 193 GLU A N 1
ATOM 1411 C CA . GLU A 1 194 ? 9.090 4.096 -3.745 1.00 25.81 193 GLU A CA 1
ATOM 1412 C C . GLU A 1 194 ? 7.913 3.268 -4.227 1.00 27.10 193 GLU A C 1
ATOM 1413 O O . GLU A 1 194 ? 6.788 3.767 -4.341 1.00 25.89 193 GLU A O 1
ATOM 1419 N N . GLY A 1 195 ? 8.184 2.009 -4.545 1.00 27.81 194 GLY A N 1
ATOM 1420 C CA . GLY A 1 195 ? 7.145 1.117 -5.010 1.00 33.38 194 GLY A CA 1
ATOM 1421 C C . GLY A 1 195 ? 6.194 0.785 -3.882 1.00 32.15 194 GLY A C 1
ATOM 1422 O O . GLY A 1 195 ? 6.457 1.103 -2.719 1.00 27.51 194 GLY A O 1
ATOM 1423 N N . ALA A 1 196 ? 5.075 0.157 -4.228 1.00 34.52 195 ALA A N 1
ATOM 1424 C CA . ALA A 1 196 ? 4.172 -0.369 -3.223 1.00 32.12 195 ALA A CA 1
ATOM 1425 C C . ALA A 1 196 ? 4.935 -1.411 -2.423 1.00 26.87 195 ALA A C 1
ATOM 1426 O O . ALA A 1 196 ? 5.888 -2.017 -2.920 1.00 30.36 195 ALA A O 1
ATOM 1428 N N . SER A 1 197 ? 4.525 -1.606 -1.179 1.00 27.70 196 SER A N 1
ATOM 1429 C CA . SER A 1 197 ? 5.144 -2.614 -0.338 1.00 26.01 196 SER A CA 1
ATOM 1430 C C . SER A 1 197 ? 4.066 -3.525 0.220 1.00 28.59 196 SER A C 1
ATOM 1431 O O . SER A 1 197 ? 2.919 -3.107 0.391 1.00 31.05 196 SER A O 1
ATOM 1434 N N . SER A 1 198 ? 4.431 -4.770 0.493 1.00 22.20 197 SER A N 1
ATOM 1435 C CA . SER A 1 198 ? 3.506 -5.701 1.116 1.00 19.96 197 SER A CA 1
ATOM 1436 C C . SER A 1 198 ? 4.057 -6.151 2.455 1.00 20.43 197 SER A C 1
ATOM 1437 O O . SER A 1 198 ? 5.277 -6.189 2.654 1.00 20.27 197 SER A O 1
ATOM 1440 N N . LEU A 1 199 ? 3.160 -6.488 3.378 1.00 16.86 198 LEU A N 1
ATOM 1441 C CA . LEU A 1 199 ? 3.570 -7.023 4.664 1.00 17.69 198 LEU A CA 1
ATOM 1442 C C . LEU A 1 199 ? 4.194 -8.383 4.421 1.00 17.07 198 LEU A C 1
ATOM 1443 O O . LEU A 1 199 ? 3.634 -9.189 3.674 1.00 16.26 198 LEU A O 1
ATOM 1448 N N . PHE A 1 200 ? 5.340 -8.640 5.048 1.00 15.67 199 PHE A N 1
ATOM 1449 C CA . PHE A 1 200 ? 5.992 -9.937 4.951 1.00 13.45 199 PHE A CA 1
ATOM 1450 C C . PHE A 1 200 ? 5.275 -10.895 5.856 1.00 14.83 199 PHE A C 1
ATOM 1451 O O . PHE A 1 200 ? 5.432 -10.851 7.076 1.00 12.84 199 PHE A O 1
ATOM 1459 N N . THR A 1 201 ? 4.495 -11.771 5.246 1.00 13.56 200 THR A N 1
ATOM 1460 C CA . THR A 1 201 ? 3.657 -12.679 6.004 1.00 12.53 200 THR A CA 1
ATOM 1461 C C . THR A 1 201 ? 4.462 -13.559 6.947 1.00 11.14 200 THR A C 1
ATOM 1462 O O . THR A 1 201 ? 4.032 -13.823 8.068 1.00 12.75 200 THR A O 1
ATOM 1466 N N . GLU A 1 202 ? 5.645 -13.990 6.518 1.00 13.65 201 GLU A N 1
ATOM 1467 C CA . GLU A 1 202 ? 6.466 -14.831 7.373 1.00 11.38 201 GLU A CA 1
ATOM 1468 C C . GLU A 1 202 ? 6.808 -14.122 8.679 1.00 9.80 201 GLU A C 1
ATOM 1469 O O . GLU A 1 202 ? 6.850 -14.738 9.745 1.00 12.12 201 GLU A O 1
ATOM 1475 N N . ASN A 1 203 ? 7.058 -12.819 8.585 1.00 9.30 202 ASN A N 1
ATOM 1476 C CA . ASN A 1 203 ? 7.343 -12.034 9.772 1.00 9.88 202 ASN A CA 1
ATOM 1477 C C . ASN A 1 203 ? 6.120 -11.833 10.654 1.00 8.86 202 ASN A C 1
ATOM 1478 O O . ASN A 1 203 ? 6.223 -11.857 11.886 1.00 10.76 202 ASN A O 1
ATOM 1483 N N . VAL A 1 204 ? 4.962 -11.625 10.028 1.00 9.92 203 VAL A N 1
ATOM 1484 C CA . VAL A 1 204 ? 3.729 -11.486 10.789 1.00 9.91 203 VAL A CA 1
ATOM 1485 C C . VAL A 1 204 ? 3.464 -12.773 11.580 1.00 11.11 203 VAL A C 1
ATOM 1486 O O . VAL A 1 204 ? 3.059 -12.745 12.750 1.00 10.28 203 VAL A O 1
ATOM 1490 N N . LEU A 1 205 ? 3.720 -13.907 10.941 1.00 11.09 204 LEU A N 1
ATOM 1491 C CA . LEU A 1 205 ? 3.572 -15.193 11.601 1.00 10.36 204 LEU A CA 1
ATOM 1492 C C . LEU A 1 205 ? 4.475 -15.287 12.830 1.00 9.60 204 LEU A C 1
ATOM 1493 O O . LEU A 1 205 ? 4.038 -15.713 13.895 1.00 10.53 204 LEU A O 1
ATOM 1498 N N . ALA A 1 206 ? 5.735 -14.871 12.676 1.00 10.39 205 ALA A N 1
ATOM 1499 C CA . ALA A 1 206 ? 6.672 -14.854 13.792 1.00 9.64 205 ALA A CA 1
ATOM 1500 C C . ALA A 1 206 ? 6.133 -14.006 14.944 1.00 9.09 205 ALA A C 1
ATOM 1501 O O . ALA A 1 206 ? 6.210 -14.401 16.105 1.00 10.24 205 ALA A O 1
ATOM 1503 N N . PHE A 1 207 ? 5.599 -12.837 14.614 1.00 10.70 206 PHE A N 1
ATOM 1504 C CA . PHE A 1 207 ? 5.007 -11.949 15.612 1.00 10.06 206 PHE A CA 1
ATOM 1505 C C . PHE A 1 207 ? 3.853 -12.624 16.356 1.00 11.20 206 PHE A C 1
ATOM 1506 O O . PHE A 1 207 ? 3.766 -12.559 17.576 1.00 10.24 206 PHE A O 1
ATOM 1514 N N . LEU A 1 208 ? 2.976 -13.298 15.627 1.00 12.43 207 LEU A N 1
ATOM 1515 C CA . LEU A 1 208 ? 1.859 -13.972 16.279 1.00 11.16 207 LEU A CA 1
ATOM 1516 C C . LEU A 1 208 ? 2.303 -15.144 17.161 1.00 12.38 207 LEU A C 1
ATOM 1517 O O . LEU A 1 208 ? 1.697 -15.397 18.203 1.00 12.50 207 LEU A O 1
ATOM 1522 N N . TYR A 1 209 ? 3.359 -15.858 16.765 1.00 11.07 208 TYR A N 1
ATOM 1523 C CA . TYR A 1 209 ? 3.922 -16.878 17.646 1.00 11.66 208 TYR A CA 1
ATOM 1524 C C . TYR A 1 209 ? 4.454 -16.241 18.929 1.00 11.82 208 TYR A C 1
ATOM 1525 O O . TYR A 1 209 ? 4.246 -16.764 20.016 1.00 11.57 208 TYR A O 1
ATOM 1534 N N . ALA A 1 210 ? 5.122 -15.098 18.799 1.00 10.85 209 ALA A N 1
ATOM 1535 C CA . ALA A 1 210 ? 5.598 -14.369 19.978 1.00 11.90 209 ALA A CA 1
ATOM 1536 C C . ALA A 1 210 ? 4.437 -14.004 20.890 1.00 11.52 209 ALA A C 1
ATOM 1537 O O . ALA A 1 210 ? 4.541 -14.090 22.113 1.00 13.41 209 ALA A O 1
ATOM 1539 N N . ALA A 1 211 ? 3.328 -13.601 20.285 1.00 11.22 210 ALA A N 1
ATOM 1540 C CA . ALA A 1 211 ? 2.147 -13.205 21.037 1.00 11.13 210 ALA A CA 1
ATOM 1541 C C . ALA A 1 211 ? 1.625 -14.403 21.850 1.00 15.01 210 ALA A C 1
ATOM 1542 O O . ALA A 1 211 ? 1.364 -14.284 23.051 1.00 14.08 210 ALA A O 1
ATOM 1544 N N . LEU A 1 212 ? 1.510 -15.564 21.204 1.00 14.10 211 LEU A N 1
ATOM 1545 C CA . LEU A 1 212 ? 1.072 -16.789 21.888 1.00 14.46 211 LEU A CA 1
ATOM 1546 C C . LEU A 1 212 ? 1.983 -17.168 23.054 1.00 15.00 211 LEU A C 1
ATOM 1547 O O . LEU A 1 212 ? 1.505 -17.531 24.135 1.00 17.02 211 LEU A O 1
ATOM 1552 N N . ILE A 1 213 ? 3.292 -17.092 22.837 1.00 15.28 212 ILE A N 1
ATOM 1553 C CA . ILE A 1 213 ? 4.261 -17.428 23.869 1.00 14.59 212 ILE A CA 1
ATOM 1554 C C . ILE A 1 213 ? 4.144 -16.465 25.058 1.00 15.20 212 ILE A C 1
ATOM 1555 O O . ILE A 1 213 ? 4.434 -16.836 26.201 1.00 17.50 212 ILE A O 1
ATOM 1560 N N . ASN A 1 214 ? 3.664 -15.256 24.787 1.00 13.86 213 ASN A N 1
ATOM 1561 C CA . ASN A 1 214 ? 3.448 -14.241 25.814 1.00 14.85 213 ASN A CA 1
ATOM 1562 C C . ASN A 1 214 ? 2.027 -14.200 26.355 1.00 18.43 213 ASN A C 1
ATOM 1563 O O . ASN A 1 214 ? 1.634 -13.238 27.013 1.00 18.57 213 ASN A O 1
ATOM 1568 N N . GLY A 1 215 ? 1.250 -15.239 26.070 1.00 17.23 214 GLY A N 1
ATOM 1569 C CA . GLY A 1 215 ? -0.080 -15.353 26.647 1.00 20.06 214 GLY A CA 1
ATOM 1570 C C . GLY A 1 215 ? -1.183 -14.573 25.959 1.00 19.56 214 GLY A C 1
ATOM 1571 O O . GLY A 1 215 ? -2.279 -14.442 26.512 1.00 22.31 214 GLY A O 1
ATOM 1572 N N . SER A 1 216 ? -0.919 -14.063 24.759 1.00 18.52 215 SER A N 1
ATOM 1573 C CA . SER A 1 216 ? -1.943 -13.363 23.989 1.00 18.85 215 SER A CA 1
ATOM 1574 C C . SER A 1 216 ? -2.593 -14.344 23.017 1.00 20.11 215 SER A C 1
ATOM 1575 O O . SER A 1 216 ? -1.964 -14.790 22.059 1.00 17.87 215 SER A O 1
ATOM 1578 N N . THR A 1 217 ? -3.851 -14.695 23.274 1.00 19.93 216 THR A N 1
ATOM 1579 C CA . THR A 1 217 ? -4.512 -15.750 22.511 1.00 19.69 216 THR A CA 1
ATOM 1580 C C . THR A 1 217 ? -5.918 -15.396 22.025 1.00 21.00 216 THR A C 1
ATOM 1581 O O . THR A 1 217 ? -6.522 -16.180 21.290 1.00 21.31 216 THR A O 1
ATOM 1585 N N . TRP A 1 218 ? -6.431 -14.232 22.431 1.00 18.84 217 TRP A N 1
ATOM 1586 C CA . TRP A 1 218 ? -7.820 -13.838 22.128 1.00 23.35 217 TRP A CA 1
ATOM 1587 C C . TRP A 1 218 ? -8.158 -13.867 20.641 1.00 23.21 217 TRP A C 1
ATOM 1588 O O . TRP A 1 218 ? -9.314 -14.064 20.257 1.00 27.38 217 TRP A O 1
ATOM 1599 N N . TRP A 1 219 ? -7.142 -13.647 19.815 1.00 20.98 218 TRP A N 1
ATOM 1600 C CA . TRP A 1 219 ? -7.304 -13.495 18.375 1.00 19.11 218 TRP A CA 1
ATOM 1601 C C . TRP A 1 219 ? -7.181 -14.834 17.654 1.00 18.89 218 TRP A C 1
ATOM 1602 O O . TRP A 1 219 ? -7.415 -14.916 16.451 1.00 21.40 218 TRP A O 1
ATOM 1613 N N . LEU A 1 220 ? -6.809 -15.881 18.384 1.00 18.81 219 LEU A N 1
ATOM 1614 C CA . LEU A 1 220 ? -6.484 -17.153 17.739 1.00 19.91 219 LEU A CA 1
ATOM 1615 C C . LEU A 1 220 ? -7.688 -17.887 17.171 1.00 25.41 219 LEU A C 1
ATOM 1616 O O . LEU A 1 220 ? -8.619 -18.244 17.893 1.00 29.51 219 LEU A O 1
ATOM 1621 N N . SER A 1 221 ? -7.636 -18.117 15.866 1.00 27.64 220 SER A N 1
ATOM 1622 C CA . SER A 1 221 ? -8.706 -18.787 15.139 1.00 28.55 220 SER A CA 1
ATOM 1623 C C . SER A 1 221 ? -8.819 -20.262 15.516 1.00 32.78 220 SER A C 1
ATOM 1624 O O . SER A 1 221 ? -7.819 -20.922 15.802 1.00 30.29 220 SER A O 1
ATOM 1627 N N . SER A 1 222 ? -10.045 -20.774 15.526 1.00 38.03 221 SER A N 1
ATOM 1628 C CA . SER A 1 222 ? -10.245 -22.213 15.553 1.00 34.47 221 SER A CA 1
ATOM 1629 C C . SER A 1 222 ? -10.118 -22.680 14.111 1.00 32.45 221 SER A C 1
ATOM 1630 O O . SER A 1 222 ? -9.674 -23.796 13.835 1.00 31.54 221 SER A O 1
ATOM 1633 N N . SER A 1 223 ? -10.487 -21.796 13.189 1.00 30.74 222 SER A N 1
ATOM 1634 C CA . SER A 1 223 ? -10.413 -22.097 11.767 1.00 31.69 222 SER A CA 1
ATOM 1635 C C . SER A 1 223 ? -8.976 -22.180 11.271 1.00 32.44 222 SER A C 1
ATOM 1636 O O . SER A 1 223 ? -8.040 -21.712 11.927 1.00 28.03 222 SER A O 1
ATOM 1639 N N . ARG A 1 224 ? -8.823 -22.797 10.108 1.00 28.74 223 ARG A N 1
ATOM 1640 C CA . ARG A 1 224 ? -7.546 -22.941 9.441 1.00 27.07 223 ARG A CA 1
ATOM 1641 C C . ARG A 1 224 ? -7.733 -22.447 8.018 1.00 28.77 223 ARG A C 1
ATOM 1642 O O . ARG A 1 224 ? -8.853 -22.423 7.502 1.00 29.18 223 ARG A O 1
ATOM 1650 N N . ILE A 1 225 ? -6.643 -22.042 7.383 1.00 27.35 224 ILE A N 1
ATOM 1651 C CA . ILE A 1 225 ? -6.653 -21.865 5.942 1.00 23.20 224 ILE A CA 1
ATOM 1652 C C . ILE A 1 225 ? -5.375 -22.485 5.398 1.00 25.58 224 ILE A C 1
ATOM 1653 O O . ILE A 1 225 ? -4.300 -22.330 5.982 1.00 23.19 224 ILE A O 1
ATOM 1658 N N . ALA A 1 226 ? -5.501 -23.243 4.314 1.00 27.02 225 ALA A N 1
ATOM 1659 C CA . ALA A 1 226 ? -4.340 -23.857 3.693 1.00 24.67 225 ALA A CA 1
ATOM 1660 C C . ALA A 1 226 ? -3.440 -22.765 3.132 1.00 25.68 225 ALA A C 1
ATOM 1661 O O . ALA A 1 226 ? -3.925 -21.698 2.739 1.00 26.83 225 ALA A O 1
ATOM 1663 N N . VAL A 1 227 ? -2.139 -23.040 3.084 1.00 24.94 226 VAL A N 1
ATOM 1664 C CA . VAL A 1 227 ? -1.156 -22.093 2.568 1.00 26.68 226 VAL A CA 1
ATOM 1665 C C . VAL A 1 227 ? -1.489 -21.662 1.138 1.00 28.94 226 VAL A C 1
ATOM 1666 O O . VAL A 1 227 ? -1.342 -20.489 0.779 1.00 26.11 226 VAL A O 1
ATOM 1670 N N . ASP A 1 228 ? -1.952 -22.616 0.336 1.00 28.22 227 ASP A N 1
ATOM 1671 C CA . ASP A 1 228 ? -2.349 -22.348 -1.042 1.00 27.73 227 ASP A CA 1
ATOM 1672 C C . ASP A 1 228 ? -3.448 -21.294 -1.133 1.00 24.60 227 ASP A C 1
ATOM 1673 O O . ASP A 1 228 ? -3.322 -20.314 -1.870 1.00 30.61 227 ASP A O 1
ATOM 1678 N N . ARG A 1 229 ? -4.524 -21.505 -0.383 1.00 23.58 228 ARG A N 1
ATOM 1679 C CA . ARG A 1 229 ? -5.667 -20.604 -0.414 1.00 26.76 228 ARG A CA 1
ATOM 1680 C C . ARG A 1 229 ? -5.296 -19.244 0.170 1.00 28.14 228 ARG A C 1
ATOM 1681 O O . ARG A 1 229 ? -5.749 -18.207 -0.318 1.00 25.20 228 ARG A O 1
ATOM 1689 N N . PHE A 1 230 ? -4.468 -19.248 1.213 1.00 25.39 229 PHE A N 1
ATOM 1690 C CA . PHE A 1 230 ? -4.027 -17.989 1.803 1.00 23.74 229 PHE A CA 1
ATOM 1691 C C . PHE A 1 230 ? -3.275 -17.143 0.782 1.00 23.01 229 PHE A C 1
ATOM 1692 O O . PHE A 1 230 ? -3.483 -15.929 0.686 1.00 20.19 229 PHE A O 1
ATOM 1700 N N . ASN A 1 231 ? -2.388 -17.786 0.031 1.00 22.02 230 ASN A N 1
ATOM 1701 C CA . ASN A 1 231 ? -1.546 -17.072 -0.915 1.00 23.06 230 ASN A CA 1
ATOM 1702 C C . ASN A 1 231 ? -2.346 -16.405 -2.025 1.00 24.81 230 ASN A C 1
ATOM 1703 O O . ASN A 1 231 ? -1.905 -15.408 -2.599 1.00 25.77 230 ASN A O 1
ATOM 1708 N N . GLU A 1 232 ? -3.520 -16.960 -2.322 1.00 26.54 231 GLU A N 1
ATOM 1709 C CA . GLU A 1 232 ? -4.413 -16.360 -3.311 1.00 28.49 231 GLU A CA 1
ATOM 1710 C C . GLU A 1 232 ? -5.043 -15.088 -2.760 1.00 27.45 231 GLU A C 1
ATOM 1711 O O . GLU A 1 232 ? -5.194 -14.097 -3.476 1.00 28.31 231 GLU A O 1
ATOM 1717 N N . TRP A 1 233 ? -5.415 -15.125 -1.484 1.00 22.82 232 TRP A N 1
ATOM 1718 C CA . TRP A 1 233 ? -5.938 -13.951 -0.790 1.00 21.74 232 TRP A CA 1
ATOM 1719 C C . TRP A 1 233 ? -4.844 -12.894 -0.592 1.00 21.86 232 TRP A C 1
ATOM 1720 O O . TRP A 1 233 ? -5.079 -11.695 -0.771 1.00 22.18 232 TRP A O 1
ATOM 1731 N N . ALA A 1 234 ? -3.647 -13.350 -0.240 1.00 20.45 233 ALA A N 1
ATOM 1732 C CA . ALA A 1 234 ? -2.533 -12.457 0.087 1.00 18.67 233 ALA A CA 1
ATOM 1733 C C . ALA A 1 234 ? -2.232 -11.430 -1.006 1.00 20.07 233 ALA A C 1
ATOM 1734 O O . ALA A 1 234 ? -2.104 -10.239 -0.725 1.00 20.41 233 ALA A O 1
ATOM 1736 N N . VAL A 1 235 ? -2.116 -11.892 -2.249 1.00 23.58 234 VAL A N 1
ATOM 1737 C CA . VAL A 1 235 ? -1.712 -11.015 -3.351 1.00 23.42 234 VAL A CA 1
ATOM 1738 C C . VAL A 1 235 ? -2.774 -9.990 -3.770 1.00 22.21 234 VAL A C 1
ATOM 1739 O O . VAL A 1 235 ? -2.488 -9.100 -4.575 1.00 26.20 234 VAL A O 1
ATOM 1743 N N . HIS A 1 236 ? -3.986 -10.125 -3.235 1.00 25.05 235 HIS A N 1
ATOM 1744 C CA . HIS A 1 236 ? -5.041 -9.131 -3.435 1.00 24.62 235 HIS A CA 1
ATOM 1745 C C . HIS A 1 236 ? -5.182 -8.245 -2.203 1.00 27.98 235 HIS A C 1
ATOM 1746 O O . HIS A 1 236 ? -6.027 -7.344 -2.170 1.00 28.28 235 HIS A O 1
ATOM 1753 N N . ASN A 1 237 ? -4.363 -8.506 -1.184 1.00 21.18 236 ASN A N 1
ATOM 1754 C CA . ASN A 1 237 ? -4.547 -7.874 0.117 1.00 20.54 236 ASN A CA 1
ATOM 1755 C C . ASN A 1 237 ? -3.263 -7.368 0.773 1.00 20.84 236 ASN A C 1
ATOM 1756 O O . ASN A 1 237 ? -3.180 -7.271 2.003 1.00 21.00 236 ASN A O 1
ATOM 1761 N N . GLY A 1 238 ? -2.275 -7.047 -0.054 1.00 22.01 237 GLY A N 1
ATOM 1762 C CA . GLY A 1 238 ? -1.069 -6.383 0.405 1.00 19.47 237 GLY A CA 1
ATOM 1763 C C . GLY A 1 238 ? -0.197 -7.189 1.343 1.00 20.17 237 GLY A C 1
ATOM 1764 O O . GLY A 1 238 ? 0.420 -6.629 2.247 1.00 18.16 237 GLY A O 1
ATOM 1765 N N . MET A 1 239 ? -0.151 -8.503 1.147 1.00 19.68 238 MET A N 1
ATOM 1766 C CA . MET A 1 239 ? 0.732 -9.356 1.938 1.00 16.29 238 MET A CA 1
ATOM 1767 C C . MET A 1 239 ? 1.488 -10.302 1.020 1.00 15.56 238 MET A C 1
ATOM 1768 O O . MET A 1 239 ? 1.025 -10.617 -0.081 1.00 18.00 238 MET A O 1
ATOM 1773 N N . THR A 1 240 ? 2.655 -10.754 1.464 1.00 17.60 239 THR A N 1
ATOM 1774 C CA . THR A 1 240 ? 3.446 -11.680 0.666 1.00 17.40 239 THR A CA 1
ATOM 1775 C C . THR A 1 240 ? 2.928 -13.107 0.786 1.00 19.35 239 THR A C 1
ATOM 1776 O O . THR A 1 240 ? 2.187 -13.448 1.711 1.00 16.76 239 THR A O 1
ATOM 1780 N N . THR A 1 241 ? 3.318 -13.946 -0.165 1.00 21.38 240 THR A N 1
ATOM 1781 C CA . THR A 1 241 ? 2.925 -15.343 -0.134 1.00 23.02 240 THR A CA 1
ATOM 1782 C C . THR A 1 241 ? 3.837 -16.132 0.798 1.00 21.39 240 THR A C 1
ATOM 1783 O O . THR A 1 241 ? 4.986 -15.750 1.025 1.00 24.57 240 THR A O 1
ATOM 1787 N N . VAL A 1 242 ? 3.315 -17.225 1.341 1.00 24.70 241 VAL A N 1
ATOM 1788 C CA . VAL A 1 242 ? 4.123 -18.151 2.126 1.00 26.86 241 VAL A CA 1
ATOM 1789 C C . VAL A 1 242 ? 4.449 -19.341 1.231 1.00 28.93 241 VAL A C 1
ATOM 1790 O O . VAL A 1 242 ? 3.540 -19.997 0.731 1.00 30.93 241 VAL A O 1
ATOM 1794 N N . VAL A 1 243 ? 5.732 -19.615 1.016 1.00 33.15 242 VAL A N 1
ATOM 1795 C CA . VAL A 1 243 ? 6.118 -20.757 0.183 1.00 36.14 242 VAL A CA 1
ATOM 1796 C C . VAL A 1 243 ? 6.553 -21.957 1.024 1.00 40.51 242 VAL A C 1
ATOM 1797 O O . VAL A 1 243 ? 6.176 -23.095 0.733 1.00 43.58 242 VAL A O 1
ATOM 1801 N N . ASN A 1 244 ? 7.331 -21.700 2.071 1.00 39.00 243 ASN A N 1
ATOM 1802 C CA . ASN A 1 244 ? 7.763 -22.765 2.976 1.00 40.43 243 ASN A CA 1
ATOM 1803 C C . ASN A 1 244 ? 7.610 -22.403 4.457 1.00 39.50 243 ASN A C 1
ATOM 1804 O O . ASN A 1 244 ? 7.698 -21.236 4.844 1.00 38.94 243 ASN A O 1
ATOM 1809 N N . THR A 1 245 ? 7.382 -23.416 5.283 1.00 36.11 244 THR A N 1
ATOM 1810 C CA . THR A 1 245 ? 7.018 -23.183 6.671 1.00 30.22 244 THR A CA 1
ATOM 1811 C C . THR A 1 245 ? 7.986 -23.841 7.644 1.00 30.07 244 THR A C 1
ATOM 1812 O O . THR A 1 245 ? 7.675 -23.993 8.827 1.00 27.93 244 THR A O 1
ATOM 1816 N N . ASP A 1 246 ? 9.156 -24.224 7.138 1.00 33.20 245 ASP A N 1
ATOM 1817 C CA . ASP A 1 246 ? 10.204 -24.836 7.949 1.00 30.43 245 ASP A CA 1
ATOM 1818 C C . ASP A 1 246 ? 10.645 -23.938 9.094 1.00 28.62 245 ASP A C 1
ATOM 1819 O O . ASP A 1 246 ? 10.994 -24.416 10.173 1.00 27.55 245 ASP A O 1
ATOM 1824 N N . CYS A 1 247 ? 10.634 -22.633 8.853 1.00 28.15 246 CYS A N 1
ATOM 1825 C CA . CYS A 1 247 ? 11.120 -21.674 9.837 1.00 26.68 246 CYS A CA 1
ATOM 1826 C C . CYS A 1 247 ? 10.199 -21.571 11.053 1.00 23.01 246 CYS A C 1
ATOM 1827 O O . CYS A 1 247 ? 10.517 -20.878 12.022 1.00 23.53 246 CYS A O 1
ATOM 1830 N N . PHE A 1 248 ? 9.069 -22.275 11.010 1.00 22.27 247 PHE A N 1
ATOM 1831 C CA . PHE A 1 248 ? 8.108 -22.225 12.109 1.00 18.06 247 PHE A CA 1
ATOM 1832 C C . PHE A 1 248 ? 8.004 -23.523 12.895 1.00 19.75 247 PHE A C 1
ATOM 1833 O O . PHE A 1 248 ? 7.175 -23.624 13.791 1.00 20.32 247 PHE A O 1
ATOM 1841 N N . SER A 1 249 ? 8.832 -24.512 12.571 1.00 21.35 248 SER A N 1
ATOM 1842 C CA . SER A 1 249 ? 8.753 -25.803 13.256 1.00 23.19 248 SER A CA 1
ATOM 1843 C C . SER A 1 249 ? 8.944 -25.687 14.769 1.00 20.83 248 SER A C 1
ATOM 1844 O O . SER A 1 249 ? 8.147 -26.216 15.554 1.00 22.77 248 SER A O 1
ATOM 1847 N N . ILE A 1 250 ? 9.984 -24.970 15.179 1.00 20.80 249 ILE A N 1
ATOM 1848 C CA . ILE A 1 250 ? 10.260 -24.785 16.593 1.00 19.99 249 ILE A CA 1
ATOM 1849 C C . ILE A 1 250 ? 9.107 -24.057 17.283 1.00 19.74 249 ILE A C 1
ATOM 1850 O O . ILE A 1 250 ? 8.649 -24.478 18.344 1.00 19.85 249 ILE A O 1
ATOM 1855 N N . LEU A 1 251 ? 8.634 -22.973 16.673 1.00 15.91 250 LEU A N 1
ATOM 1856 C CA . LEU A 1 251 ? 7.607 -22.150 17.296 1.00 16.49 250 LEU A CA 1
ATOM 1857 C C . LEU A 1 251 ? 6.260 -22.872 17.340 1.00 17.47 250 LEU A C 1
ATOM 1858 O O . LEU A 1 251 ? 5.501 -22.725 18.304 1.00 16.19 250 LEU A O 1
ATOM 1863 N N . ALA A 1 252 ? 5.964 -23.646 16.298 1.00 17.00 251 ALA A N 1
ATOM 1864 C CA . ALA A 1 252 ? 4.736 -24.446 16.269 1.00 16.04 251 ALA A CA 1
ATOM 1865 C C . ALA A 1 252 ? 4.770 -25.526 17.352 1.00 15.73 251 ALA A C 1
ATOM 1866 O O . ALA A 1 252 ? 3.767 -25.781 18.018 1.00 17.98 251 ALA A O 1
ATOM 1868 N N . ALA A 1 253 ? 5.928 -26.148 17.535 1.00 16.08 252 ALA A N 1
ATOM 1869 C CA . ALA A 1 253 ? 6.106 -27.144 18.589 1.00 20.08 252 ALA A CA 1
ATOM 1870 C C . ALA A 1 253 ? 6.023 -26.530 19.990 1.00 18.81 252 ALA A C 1
ATOM 1871 O O . ALA A 1 253 ? 5.452 -27.121 20.913 1.00 20.35 252 ALA A O 1
ATOM 1873 N N . LYS A 1 254 ? 6.599 -25.344 20.162 1.00 17.96 253 LYS A N 1
ATOM 1874 C CA . LYS A 1 254 ? 6.591 -24.703 21.471 1.00 18.46 253 LYS A CA 1
ATOM 1875 C C . LYS A 1 254 ? 5.187 -24.301 21.890 1.00 17.98 253 LYS A C 1
ATOM 1876 O O . LYS A 1 254 ? 4.857 -24.314 23.072 1.00 21.46 253 LYS A O 1
ATOM 1882 N N . THR A 1 255 ? 4.360 -23.947 20.912 1.00 16.75 254 THR A N 1
ATOM 1883 C CA . THR A 1 255 ? 3.040 -23.400 21.198 1.00 14.71 254 THR A CA 1
ATOM 1884 C C . THR A 1 255 ? 1.913 -24.393 20.965 1.00 15.30 254 THR A C 1
ATOM 1885 O O . THR A 1 255 ? 0.828 -24.224 21.522 1.00 16.56 254 THR A O 1
ATOM 1889 N N . GLY A 1 256 ? 2.155 -25.387 20.116 1.00 17.28 255 GLY A N 1
ATOM 1890 C CA . GLY A 1 256 ? 1.102 -26.309 19.703 1.00 14.12 255 GLY A CA 1
ATOM 1891 C C . GLY A 1 256 ? 0.123 -25.722 18.695 1.00 19.59 255 GLY A C 1
ATOM 1892 O O . GLY A 1 256 ? -0.957 -26.285 18.470 1.00 18.57 255 GLY A O 1
ATOM 1893 N N . VAL A 1 257 ? 0.491 -24.598 18.074 1.00 14.39 256 VAL A N 1
ATOM 1894 C CA . VAL A 1 257 ? -0.361 -23.950 17.080 1.00 14.53 256 VAL A CA 1
ATOM 1895 C C . VAL A 1 257 ? 0.289 -23.990 15.695 1.00 17.33 256 VAL A C 1
ATOM 1896 O O . VAL A 1 257 ? 1.411 -23.510 15.513 1.00 16.02 256 VAL A O 1
ATOM 1900 N N . ASP A 1 258 ? -0.394 -24.567 14.709 1.00 18.70 257 ASP A N 1
ATOM 1901 C CA . ASP A 1 258 ? 0.208 -24.622 13.376 1.00 19.18 257 ASP A CA 1
ATOM 1902 C C . ASP A 1 258 ? -0.031 -23.367 12.540 1.00 17.83 257 ASP A C 1
ATOM 1903 O O . ASP A 1 258 ? -0.928 -22.565 12.830 1.00 18.48 257 ASP A O 1
ATOM 1908 N N . VAL A 1 259 ? 0.791 -23.218 11.504 1.00 18.50 258 VAL A N 1
ATOM 1909 C CA . VAL A 1 259 ? 0.757 -22.055 10.619 1.00 18.15 258 VAL A CA 1
ATOM 1910 C C . VAL A 1 259 ? -0.631 -21.781 10.037 1.00 19.36 258 VAL A C 1
ATOM 1911 O O . VAL A 1 259 ? -1.068 -20.626 9.979 1.00 17.25 258 VAL A O 1
ATOM 1915 N N . GLN A 1 260 ? -1.344 -22.834 9.638 1.00 18.87 259 GLN A N 1
ATOM 1916 C CA . GLN A 1 260 ? -2.662 -22.652 9.032 1.00 18.92 259 GLN A CA 1
ATOM 1917 C C . GLN A 1 260 ? -3.676 -21.934 9.927 1.00 16.38 259 GLN A C 1
ATOM 1918 O O . GLN A 1 260 ? -4.510 -21.169 9.438 1.00 18.67 259 GLN A O 1
ATOM 1924 N N . ARG A 1 261 ? -3.613 -22.168 11.234 1.00 17.60 260 ARG A N 1
ATOM 1925 C CA . ARG A 1 261 ? -4.493 -21.463 12.163 1.00 19.11 260 ARG A CA 1
ATOM 1926 C C . ARG A 1 261 ? -4.098 -20.000 12.272 1.00 14.80 260 ARG A C 1
ATOM 1927 O O . ARG A 1 261 ? -4.958 -19.124 12.339 1.00 16.31 260 ARG A O 1
ATOM 1935 N N . LEU A 1 262 ? -2.794 -19.739 12.281 1.00 16.36 261 LEU A N 1
ATOM 1936 C CA . LEU A 1 262 ? -2.316 -18.355 12.310 1.00 16.20 261 LEU A CA 1
ATOM 1937 C C . LEU A 1 262 ? -2.660 -17.585 11.032 1.00 16.22 261 LEU A C 1
ATOM 1938 O O . LEU A 1 262 ? -2.929 -16.385 11.078 1.00 15.29 261 LEU A O 1
ATOM 1943 N N . LEU A 1 263 ? -2.650 -18.271 9.893 1.00 15.86 262 LEU A N 1
ATOM 1944 C CA . LEU A 1 263 ? -3.011 -17.638 8.627 1.00 16.96 262 LEU A CA 1
ATOM 1945 C C . LEU A 1 263 ? -4.476 -17.186 8.614 1.00 17.22 262 LEU A C 1
ATOM 1946 O O . LEU A 1 263 ? -4.798 -16.111 8.107 1.00 16.38 262 LEU A O 1
ATOM 1951 N N . ALA A 1 264 ? -5.365 -17.997 9.184 1.00 16.65 263 ALA A N 1
ATOM 1952 C CA . ALA A 1 264 ? -6.761 -17.591 9.318 1.00 18.74 263 ALA A CA 1
ATOM 1953 C C . ALA A 1 264 ? -6.888 -16.382 10.241 1.00 17.77 263 ALA A C 1
ATOM 1954 O O . ALA A 1 264 ? -7.691 -15.474 9.998 1.00 20.96 263 ALA A O 1
ATOM 1956 N N . SER A 1 265 ? -6.095 -16.382 11.309 1.00 17.21 264 SER A N 1
ATOM 1957 C CA . SER A 1 265 ? -6.098 -15.280 12.256 1.00 17.65 264 SER A CA 1
ATOM 1958 C C . SER A 1 265 ? -5.650 -14.006 11.551 1.00 18.99 264 SER A C 1
ATOM 1959 O O . SER A 1 265 ? -6.243 -12.945 11.730 1.00 18.68 264 SER A O 1
ATOM 1962 N N . ILE A 1 266 ? -4.599 -14.120 10.745 1.00 17.24 265 ILE A N 1
ATOM 1963 C CA . ILE A 1 266 ? -4.108 -12.981 9.966 1.00 14.71 265 ILE A CA 1
ATOM 1964 C C . ILE A 1 266 ? -5.200 -12.346 9.105 1.00 18.86 265 ILE A C 1
ATOM 1965 O O . ILE A 1 266 ? -5.331 -11.119 9.051 1.00 18.74 265 ILE A O 1
ATOM 1970 N N . GLN A 1 267 ? -5.990 -13.182 8.445 1.00 19.73 266 GLN A N 1
ATOM 1971 C CA . GLN A 1 267 ? -7.078 -12.695 7.609 1.00 20.64 266 GLN A CA 1
ATOM 1972 C C . GLN A 1 267 ? -8.079 -11.834 8.378 1.00 22.50 266 GLN A C 1
ATOM 1973 O O . GLN A 1 267 ? -8.517 -10.797 7.881 1.00 26.61 266 GLN A O 1
ATOM 1979 N N . SER A 1 268 ? -8.428 -12.250 9.592 1.00 23.40 267 SER A N 1
ATOM 1980 C CA . SER A 1 268 ? -9.391 -11.494 10.390 1.00 23.22 267 SER A CA 1
ATOM 1981 C C . SER A 1 268 ? -8.766 -10.250 11.026 1.00 28.65 267 SER A C 1
ATOM 1982 O O . SER A 1 268 ? -9.443 -9.242 11.223 1.00 32.36 267 SER A O 1
ATOM 1985 N N . LEU A 1 269 ? -7.471 -10.321 11.324 1.00 22.66 268 LEU A N 1
ATOM 1986 C CA . LEU A 1 269 ? -6.762 -9.220 11.975 1.00 24.71 268 LEU A CA 1
ATOM 1987 C C . LEU A 1 269 ? -6.265 -8.167 10.993 1.00 22.11 268 LEU A C 1
ATOM 1988 O O . LEU A 1 269 ? -5.920 -7.054 11.388 1.00 26.53 268 LEU A O 1
ATOM 1993 N N . HIS A 1 270 ? -6.201 -8.529 9.719 1.00 22.69 269 HIS A N 1
ATOM 1994 C CA . HIS A 1 270 ? -5.696 -7.635 8.686 1.00 24.53 269 HIS A CA 1
ATOM 1995 C C . HIS A 1 270 ? -6.662 -6.488 8.476 1.00 29.81 269 HIS A C 1
ATOM 1996 O O . HIS A 1 270 ? -6.258 -5.344 8.278 1.00 38.76 269 HIS A O 1
ATOM 2003 N N . LYS A 1 271 ? -7.946 -6.822 8.504 1.00 32.85 270 LYS A N 1
ATOM 2004 C CA . LYS A 1 271 ? -9.014 -5.848 8.373 1.00 37.07 270 LYS A CA 1
ATOM 2005 C C . LYS A 1 271 ? -9.152 -5.058 9.668 1.00 40.62 270 LYS A C 1
ATOM 2006 O O . LYS A 1 271 ? -9.165 -3.823 9.654 1.00 40.04 270 LYS A O 1
ATOM 2012 N N . ASN A 1 272 ? -9.220 -5.777 10.788 1.00 34.37 271 ASN A N 1
ATOM 2013 C CA . ASN A 1 272 ? -9.526 -5.156 12.074 1.00 38.21 271 ASN A CA 1
ATOM 2014 C C . ASN A 1 272 ? -8.925 -5.859 13.295 1.00 33.87 271 ASN A C 1
ATOM 2015 O O . ASN A 1 272 ? -8.859 -7.087 13.347 1.00 37.84 271 ASN A O 1
ATOM 2020 N N . PHE A 1 273 ? -8.492 -5.061 14.268 1.00 31.24 272 PHE A N 1
ATOM 2021 C CA . PHE A 1 273 ? -8.096 -5.555 15.585 1.00 31.04 272 PHE A CA 1
ATOM 2022 C C . PHE A 1 273 ? -9.246 -5.293 16.557 1.00 26.24 272 PHE A C 1
ATOM 2023 O O . PHE A 1 273 ? -9.210 -5.711 17.721 1.00 26.46 272 PHE A O 1
ATOM 2031 N N . GLY A 1 274 ? -10.249 -4.568 16.068 1.00 24.45 273 GLY A N 1
ATOM 2032 C CA . GLY A 1 274 ? -11.479 -4.334 16.802 1.00 24.82 273 GLY A CA 1
ATOM 2033 C C . GLY A 1 274 ? -11.333 -3.606 18.123 1.00 24.22 273 GLY A C 1
ATOM 2034 O O . GLY A 1 274 ? -12.185 -3.750 18.995 1.00 22.53 273 GLY A O 1
ATOM 2035 N N . GLY A 1 275 ? -10.260 -2.832 18.282 1.00 24.48 274 GLY A N 1
ATOM 2036 C CA . GLY A 1 275 ? -10.089 -2.027 19.480 1.00 24.16 274 GLY A CA 1
ATOM 2037 C C . GLY A 1 275 ? -9.216 -2.668 20.541 1.00 23.56 274 GLY A C 1
ATOM 2038 O O . GLY A 1 275 ? -8.896 -2.042 21.559 1.00 27.69 274 GLY A O 1
ATOM 2039 N N . LYS A 1 276 ? -8.834 -3.922 20.314 1.00 24.04 275 LYS A N 1
ATOM 2040 C CA . LYS A 1 276 ? -7.931 -4.616 21.225 1.00 24.53 275 LYS A CA 1
ATOM 2041 C C . LYS A 1 276 ? -6.487 -4.439 20.765 1.00 22.12 275 LYS A C 1
ATOM 2042 O O . LYS A 1 276 ? -6.233 -3.853 19.713 1.00 21.10 275 LYS A O 1
ATOM 2048 N N . GLN A 1 277 ? -5.556 -4.949 21.561 1.00 23.22 276 GLN A N 1
ATOM 2049 C CA . GLN A 1 277 ? -4.137 -4.860 21.240 1.00 24.28 276 GLN A CA 1
ATOM 2050 C C . GLN A 1 277 ? -3.502 -6.238 21.291 1.00 23.02 276 GLN A C 1
ATOM 2051 O O . GLN A 1 277 ? -4.001 -7.131 21.976 1.00 21.78 276 GLN A O 1
ATOM 2057 N N . ILE A 1 278 ? -2.408 -6.409 20.554 1.00 20.14 277 ILE A N 1
ATOM 2058 C CA . ILE A 1 278 ? -1.600 -7.612 20.666 1.00 18.89 277 ILE A CA 1
ATOM 2059 C C . ILE A 1 278 ? -0.174 -7.167 20.940 1.00 17.42 277 ILE A C 1
ATOM 2060 O O . ILE A 1 278 ? 0.447 -6.556 20.073 1.00 17.02 277 ILE A O 1
ATOM 2065 N N . LEU A 1 279 ? 0.329 -7.459 22.138 1.00 20.30 278 LEU A N 1
ATOM 2066 C CA . LEU A 1 279 ? 1.643 -6.977 22.572 1.00 20.21 278 LEU A CA 1
ATOM 2067 C C . LEU A 1 279 ? 1.802 -5.469 22.344 1.00 20.49 278 LEU A C 1
ATOM 2068 O O . LEU A 1 279 ? 2.888 -4.995 21.991 1.00 20.63 278 LEU A O 1
ATOM 2073 N N . GLY A 1 280 ? 0.716 -4.723 22.531 1.00 21.81 279 GLY A N 1
ATOM 2074 C CA . GLY A 1 280 ? 0.756 -3.274 22.398 1.00 21.97 279 GLY A CA 1
ATOM 2075 C C . GLY A 1 280 ? 0.425 -2.740 21.014 1.00 22.23 279 GLY A C 1
ATOM 2076 O O . GLY A 1 280 ? 0.193 -1.538 20.837 1.00 21.96 279 GLY A O 1
ATOM 2077 N N . TYR A 1 281 ? 0.403 -3.628 20.023 1.00 16.25 280 TYR A N 1
ATOM 2078 C CA . TYR A 1 281 ? 0.113 -3.238 18.650 1.00 16.08 280 TYR A CA 1
ATOM 2079 C C . TYR A 1 281 ? -1.383 -3.238 18.368 1.00 17.79 280 TYR A C 1
ATOM 2080 O O . TYR A 1 281 ? -2.124 -4.036 18.935 1.00 20.84 280 TYR A O 1
ATOM 2089 N N . THR A 1 282 ? -1.814 -2.350 17.481 1.00 17.52 281 THR A N 1
ATOM 2090 C CA . THR A 1 282 ? -3.219 -2.276 17.085 1.00 19.03 281 THR A CA 1
ATOM 2091 C C . THR A 1 282 ? -3.373 -2.641 15.623 1.00 20.05 281 THR A C 1
ATOM 2092 O O . THR A 1 282 ? -4.477 -2.631 15.083 1.00 23.61 281 THR A O 1
ATOM 2096 N N . SER A 1 283 ? -2.246 -2.964 14.993 1.00 18.78 282 SER A N 1
ATOM 2097 C CA . SER A 1 283 ? -2.216 -3.389 13.603 1.00 19.16 282 SER A CA 1
ATOM 2098 C C . SER A 1 283 ? -1.121 -4.448 13.476 1.00 18.79 282 SER A C 1
ATOM 2099 O O . SER A 1 283 ? -0.196 -4.479 14.290 1.00 18.00 282 SER A O 1
ATOM 2102 N N . LEU A 1 284 ? -1.231 -5.325 12.480 1.00 18.07 283 LEU A N 1
ATOM 2103 C CA . LEU A 1 284 ? -0.226 -6.369 12.291 1.00 16.10 283 LEU A CA 1
ATOM 2104 C C . LEU A 1 284 ? 1.135 -5.754 11.992 1.00 15.12 283 LEU A C 1
ATOM 2105 O O . LEU A 1 284 ? 1.225 -4.770 11.264 1.00 19.12 283 LEU A O 1
ATOM 2110 N N . THR A 1 285 ? 2.183 -6.327 12.573 1.00 12.85 284 THR A N 1
ATOM 2111 C CA . THR A 1 285 ? 3.535 -5.880 12.268 1.00 12.23 284 THR A CA 1
ATOM 2112 C C . THR A 1 285 ? 4.356 -6.979 11.612 1.00 12.80 284 THR A C 1
ATOM 2113 O O . THR A 1 285 ? 4.235 -8.148 11.967 1.00 10.83 284 THR A O 1
ATOM 2117 N N . ASP A 1 286 ? 5.199 -6.589 10.658 1.00 11.28 285 ASP A N 1
ATOM 2118 C CA . ASP A 1 286 ? 6.102 -7.511 9.987 1.00 11.17 285 ASP A CA 1
ATOM 2119 C C . ASP A 1 286 ? 7.571 -7.167 10.247 1.00 11.86 285 ASP A C 1
ATOM 2120 O O . ASP A 1 286 ? 8.447 -7.526 9.463 1.00 11.70 285 ASP A O 1
ATOM 2125 N N . GLU A 1 287 ? 7.841 -6.471 11.346 1.00 12.03 286 GLU A N 1
ATOM 2126 C CA . GLU A 1 287 ? 9.212 -6.040 11.617 1.00 12.95 286 GLU A CA 1
ATOM 2127 C C . GLU A 1 287 ? 10.059 -7.103 12.324 1.00 12.63 286 GLU A C 1
ATOM 2128 O O . GLU A 1 287 ? 11.283 -6.955 12.416 1.00 14.09 286 GLU A O 1
ATOM 2134 N N . PHE A 1 288 ? 9.428 -8.172 12.824 1.00 10.65 287 PHE A N 1
ATOM 2135 C CA . PHE A 1 288 ? 10.167 -9.217 13.535 1.00 11.71 287 PHE A CA 1
ATOM 2136 C C . PHE A 1 288 ? 10.315 -10.483 12.711 1.00 12.07 287 PHE A C 1
ATOM 2137 O O . PHE A 1 288 ? 9.336 -10.998 12.171 1.00 12.30 287 PHE A O 1
ATOM 2145 N N . THR A 1 289 ? 11.535 -10.989 12.624 1.00 11.65 288 THR A N 1
ATOM 2146 C CA . THR A 1 289 ? 11.772 -12.252 11.928 1.00 11.43 288 THR A CA 1
ATOM 2147 C C . THR A 1 289 ? 11.622 -13.416 12.891 1.00 13.17 288 THR A C 1
ATOM 2148 O O . THR A 1 289 ? 11.620 -13.228 14.109 1.00 12.35 288 THR A O 1
ATOM 2152 N N . THR A 1 290 ? 11.534 -14.630 12.352 1.00 14.00 289 THR A N 1
ATOM 2153 C CA . THR A 1 290 ? 11.466 -15.807 13.207 1.00 12.25 289 THR A CA 1
ATOM 2154 C C . THR A 1 290 ? 12.716 -15.904 14.073 1.00 11.96 289 THR A C 1
ATOM 2155 O O . THR A 1 290 ? 12.634 -16.289 15.242 1.00 13.96 289 THR A O 1
ATOM 2159 N N . GLY A 1 291 ? 13.863 -15.522 13.507 1.00 15.49 290 GLY A N 1
ATOM 2160 C CA . GLY A 1 291 ? 15.119 -15.516 14.242 1.00 15.08 290 GLY A CA 1
ATOM 2161 C C . GLY A 1 291 ? 15.122 -14.608 15.459 1.00 14.26 290 GLY A C 1
ATOM 2162 O O . GLY A 1 291 ? 15.550 -15.016 16.543 1.00 16.47 290 GLY A O 1
ATOM 2163 N N . GLU A 1 292 ? 14.655 -13.372 15.289 1.00 13.19 291 GLU A N 1
ATOM 2164 C CA . GLU A 1 292 ? 14.534 -12.449 16.410 1.00 16.36 291 GLU A CA 1
ATOM 2165 C C . GLU A 1 292 ? 13.597 -12.995 17.475 1.00 12.18 291 GLU A C 1
ATOM 2166 O O . GLU A 1 292 ? 13.883 -12.915 18.667 1.00 14.12 291 GLU A O 1
ATOM 2172 N N . VAL A 1 293 ? 12.460 -13.535 17.045 1.00 11.14 292 VAL A N 1
ATOM 2173 C CA . VAL A 1 293 ? 11.490 -14.041 18.005 1.00 11.12 292 VAL A CA 1
ATOM 2174 C C . VAL A 1 293 ? 12.060 -15.219 18.791 1.00 11.71 292 VAL A C 1
ATOM 2175 O O . VAL A 1 293 ? 11.966 -15.252 20.019 1.00 13.55 292 VAL A O 1
ATOM 2179 N N . ILE A 1 294 ? 12.663 -16.178 18.097 1.00 10.88 293 ILE A N 1
ATOM 2180 C CA . ILE A 1 294 ? 13.239 -17.322 18.797 1.00 13.15 293 ILE A CA 1
ATOM 2181 C C . ILE A 1 294 ? 14.316 -16.890 19.804 1.00 13.49 293 ILE A C 1
ATOM 2182 O O . ILE A 1 294 ? 14.344 -17.375 20.932 1.00 15.10 293 ILE A O 1
ATOM 2187 N N . ARG A 1 295 ? 15.175 -15.952 19.409 1.00 13.75 294 ARG A N 1
ATOM 2188 C CA . ARG A 1 295 ? 16.198 -15.429 20.325 1.00 15.16 294 ARG A CA 1
ATOM 2189 C C . ARG A 1 295 ? 15.605 -14.756 21.565 1.00 15.85 294 ARG A C 1
ATOM 2190 O O . ARG A 1 295 ? 16.077 -14.957 22.679 1.00 17.49 294 ARG A O 1
ATOM 2198 N N . GLN A 1 296 ? 14.583 -13.930 21.380 1.00 13.07 295 GLN A N 1
ATOM 2199 C CA . GLN A 1 296 ? 14.005 -13.220 22.516 1.00 14.94 295 GLN A CA 1
ATOM 2200 C C . GLN A 1 296 ? 13.160 -14.092 23.435 1.00 16.19 295 GLN A C 1
ATOM 2201 O O . GLN A 1 296 ? 12.988 -13.775 24.622 1.00 18.36 295 GLN A O 1
ATOM 2207 N N . MET A 1 297 ? 12.625 -15.186 22.896 1.00 14.32 296 MET A N 1
ATOM 2208 C CA . MET A 1 297 ? 11.805 -16.083 23.708 1.00 16.67 296 MET A CA 1
ATOM 2209 C C . MET A 1 297 ? 12.672 -17.107 24.430 1.00 14.27 296 MET A C 1
ATOM 2210 O O . MET A 1 297 ? 12.393 -17.462 25.572 1.00 17.76 296 MET A O 1
ATOM 2215 N N . TYR A 1 298 ? 13.717 -17.581 23.756 1.00 15.20 297 TYR A N 1
ATOM 2216 C CA . TYR A 1 298 ? 14.447 -18.763 24.219 1.00 16.95 297 TYR A CA 1
ATOM 2217 C C . TYR A 1 298 ? 15.953 -18.565 24.377 1.00 17.95 297 TYR A C 1
ATOM 2218 O O . TYR A 1 298 ? 16.633 -19.410 24.962 1.00 18.35 297 TYR A O 1
ATOM 2227 N N . GLY A 1 299 ? 16.482 -17.451 23.881 1.00 16.44 298 GLY A N 1
ATOM 2228 C CA . GLY A 1 299 ? 17.895 -17.157 24.053 1.00 19.30 298 GLY A CA 1
ATOM 2229 C C . GLY A 1 299 ? 18.751 -17.852 23.022 1.00 23.16 298 GLY A C 1
ATOM 2230 O O . GLY A 1 299 ? 18.225 -18.367 22.037 1.00 24.88 298 GLY A O 1
ATOM 2231 N N . ALA B 1 2 ? 13.264 12.791 8.373 1.00 16.81 1 ALA B N 1
ATOM 2232 C CA . ALA B 1 2 ? 11.904 12.433 8.757 1.00 15.14 1 ALA B CA 1
ATOM 2233 C C . ALA B 1 2 ? 11.880 11.068 9.421 1.00 14.53 1 ALA B C 1
ATOM 2234 O O . ALA B 1 2 ? 12.861 10.313 9.360 1.00 11.40 1 ALA B O 1
ATOM 2236 N N . GLY B 1 3 ? 10.754 10.753 10.050 1.00 12.43 2 GLY B N 1
ATOM 2237 C CA . GLY B 1 3 ? 10.590 9.487 10.732 1.00 10.78 2 GLY B CA 1
ATOM 2238 C C . GLY B 1 3 ? 10.634 9.670 12.233 1.00 9.78 2 GLY B C 1
ATOM 2239 O O . GLY B 1 3 ? 11.037 10.722 12.735 1.00 12.50 2 GLY B O 1
ATOM 2240 N N . LEU B 1 4 ? 10.197 8.645 12.952 1.00 9.25 3 LEU B N 1
ATOM 2241 C CA . LEU B 1 4 ? 10.306 8.624 14.406 1.00 9.11 3 LEU B CA 1
ATOM 2242 C C . LEU B 1 4 ? 10.496 7.187 14.817 1.00 9.11 3 LEU B C 1
ATOM 2243 O O . LEU B 1 4 ? 9.677 6.332 14.484 1.00 10.22 3 LEU B O 1
ATOM 2248 N N . ARG B 1 5 ? 11.587 6.908 15.523 1.00 7.72 4 ARG B N 1
ATOM 2249 C CA . ARG B 1 5 ? 11.848 5.559 16.008 1.00 7.87 4 ARG B CA 1
ATOM 2250 C C . ARG B 1 5 ? 12.272 5.591 17.464 1.00 8.61 4 ARG B C 1
ATOM 2251 O O . ARG B 1 5 ? 13.009 6.483 17.881 1.00 9.76 4 ARG B O 1
ATOM 2259 N N . LYS B 1 6 ? 11.855 4.589 18.231 1.00 8.16 5 LYS B N 1
ATOM 2260 C CA . LYS B 1 6 ? 12.351 4.467 19.599 1.00 9.02 5 LYS B CA 1
ATOM 2261 C C . LYS B 1 6 ? 13.779 3.946 19.517 1.00 9.90 5 LYS B C 1
ATOM 2262 O O . LYS B 1 6 ? 14.005 2.826 19.049 1.00 13.20 5 LYS B O 1
ATOM 2268 N N . MET B 1 7 ? 14.742 4.766 19.936 1.00 10.61 6 MET B N 1
ATOM 2269 C CA . MET B 1 7 ? 16.146 4.418 19.787 1.00 11.74 6 MET B CA 1
ATOM 2270 C C . MET B 1 7 ? 16.783 4.220 21.131 1.00 10.68 6 MET B C 1
ATOM 2271 O O . MET B 1 7 ? 16.250 4.657 22.157 1.00 15.31 6 MET B O 1
ATOM 2276 N N . ALA B 1 8 ? 17.931 3.560 21.118 1.00 9.59 7 ALA B N 1
ATOM 2277 C CA . ALA B 1 8 ? 18.806 3.536 22.278 1.00 7.98 7 ALA B CA 1
ATOM 2278 C C . ALA B 1 8 ? 20.005 4.431 22.004 1.00 10.43 7 ALA B C 1
ATOM 2279 O O . ALA B 1 8 ? 20.436 4.580 20.861 1.00 10.25 7 ALA B O 1
ATOM 2281 N N . GLN B 1 9 ? 20.558 5.039 23.046 1.00 8.16 8 GLN B N 1
ATOM 2282 C CA . GLN B 1 9 ? 21.847 5.698 22.891 1.00 8.16 8 GLN B CA 1
ATOM 2283 C C . GLN B 1 9 ? 22.913 4.617 22.730 1.00 9.77 8 GLN B C 1
ATOM 2284 O O . GLN B 1 9 ? 22.737 3.501 23.218 1.00 11.52 8 GLN B O 1
ATOM 2290 N N . PRO B 1 10 ? 24.015 4.929 22.029 1.00 8.61 9 PRO B N 1
ATOM 2291 C CA . PRO B 1 10 ? 25.008 3.884 21.729 1.00 9.17 9 PRO B CA 1
ATOM 2292 C C . PRO B 1 10 ? 25.583 3.244 22.996 1.00 10.29 9 PRO B C 1
ATOM 2293 O O . PRO B 1 10 ? 25.836 3.936 23.980 1.00 11.07 9 PRO B O 1
ATOM 2297 N N . SER B 1 11 ? 25.764 1.929 22.971 1.00 9.07 10 SER B N 1
ATOM 2298 C CA . SER B 1 11 ? 25.995 1.180 24.200 1.00 8.23 10 SER B CA 1
ATOM 2299 C C . SER B 1 1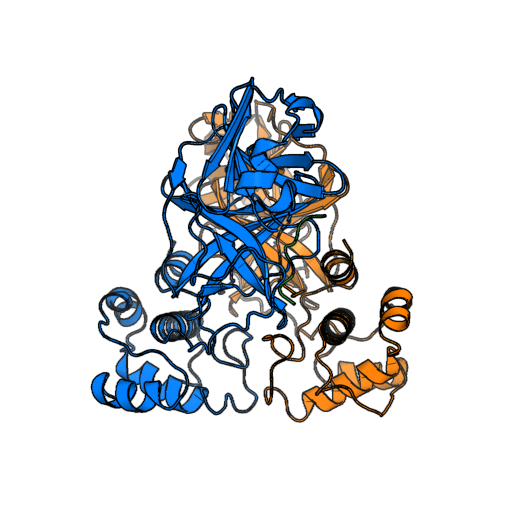1 ? 27.454 0.917 24.523 1.00 9.33 10 SER B C 1
ATOM 2300 O O . SER B 1 11 ? 27.749 0.340 25.563 1.00 9.28 10 SER B O 1
ATOM 2303 N N . GLY B 1 12 ? 28.358 1.345 23.645 1.00 10.76 11 GLY B N 1
ATOM 2304 C CA . GLY B 1 12 ? 29.758 0.977 23.758 1.00 9.30 11 GLY B CA 1
ATOM 2305 C C . GLY B 1 12 ? 30.383 1.250 25.110 1.00 11.56 11 GLY B C 1
ATOM 2306 O O . GLY B 1 12 ? 31.075 0.388 25.659 1.00 13.36 11 GLY B O 1
ATOM 2307 N N . VAL B 1 13 ? 30.120 2.436 25.648 1.00 9.70 12 VAL B N 1
ATOM 2308 C CA . VAL B 1 13 ? 30.730 2.842 26.909 1.00 11.87 12 VAL B CA 1
ATOM 2309 C C . VAL B 1 13 ? 30.241 1.984 28.078 1.00 13.70 12 VAL B C 1
ATOM 2310 O O . VAL B 1 13 ? 30.953 1.821 29.079 1.00 16.92 12 VAL B O 1
ATOM 2314 N N . VAL B 1 14 ? 29.053 1.397 27.946 1.00 10.08 13 VAL B N 1
ATOM 2315 C CA . VAL B 1 14 ? 28.513 0.558 29.018 1.00 8.72 13 VAL B CA 1
ATOM 2316 C C . VAL B 1 14 ? 28.930 -0.909 28.879 1.00 11.36 13 VAL B C 1
ATOM 2317 O O . VAL B 1 14 ? 29.063 -1.626 29.876 1.00 10.46 13 VAL B O 1
ATOM 2321 N N . GLU B 1 15 ? 29.148 -1.356 27.642 1.00 10.10 14 GLU B N 1
ATOM 2322 C CA . GLU B 1 15 ? 29.427 -2.773 27.384 1.00 10.46 14 GLU B CA 1
ATOM 2323 C C . GLU B 1 15 ? 30.642 -3.287 28.151 1.00 10.40 14 GLU B C 1
ATOM 2324 O O . GLU B 1 15 ? 30.654 -4.432 28.610 1.00 11.87 14 GLU B O 1
ATOM 2330 N N . LYS B 1 16 ? 31.642 -2.425 28.300 1.00 12.08 15 LYS B N 1
ATOM 2331 C CA . LYS B 1 16 ? 32.894 -2.802 28.939 1.00 16.28 15 LYS B CA 1
ATOM 2332 C C . LYS B 1 16 ? 32.768 -2.898 30.467 1.00 17.34 15 LYS B C 1
ATOM 2333 O O . LYS B 1 16 ? 33.733 -3.254 31.161 1.00 17.12 15 LYS B O 1
ATOM 2339 N N . CYS B 1 17 ? 31.567 -2.629 30.981 1.00 10.50 16 CYS B N 1
ATOM 2340 C CA . CYS B 1 17 ? 31.313 -2.624 32.426 1.00 10.59 16 CYS B CA 1
ATOM 2341 C C . CYS B 1 17 ? 30.498 -3.821 32.897 1.00 12.17 16 CYS B C 1
ATOM 2342 O O . CYS B 1 17 ? 30.167 -3.924 34.076 1.00 11.44 16 CYS B O 1
ATOM 2345 N N . ILE B 1 18 ? 30.154 -4.709 31.977 1.00 9.75 17 ILE B N 1
ATOM 2346 C CA . ILE B 1 18 ? 29.354 -5.874 32.315 1.00 10.47 17 ILE B CA 1
ATOM 2347 C C . ILE B 1 18 ? 30.239 -7.042 32.748 1.00 12.98 17 ILE B C 1
ATOM 2348 O O . ILE B 1 18 ? 31.259 -7.339 32.105 1.00 13.51 17 ILE B O 1
ATOM 2353 N N . VAL B 1 19 ? 29.860 -7.680 33.857 1.00 11.46 18 VAL B N 1
ATOM 2354 C CA . VAL B 1 19 ? 30.513 -8.904 34.310 1.00 11.40 18 VAL B CA 1
ATOM 2355 C C . VAL B 1 19 ? 29.489 -9.981 34.606 1.00 12.22 18 VAL B C 1
ATOM 2356 O O . VAL B 1 19 ? 28.293 -9.697 34.768 1.00 11.45 18 VAL B O 1
ATOM 2360 N N . ARG B 1 20 ? 29.955 -11.224 34.658 1.00 10.73 19 ARG B N 1
ATOM 2361 C CA . ARG B 1 20 ? 29.126 -12.345 35.061 1.00 12.33 19 ARG B CA 1
ATOM 2362 C C . ARG B 1 20 ? 29.355 -12.523 36.545 1.00 13.98 19 ARG B C 1
ATOM 2363 O O . ARG B 1 20 ? 30.498 -12.477 36.996 1.00 15.72 19 ARG B O 1
ATOM 2371 N N . VAL B 1 21 ? 28.276 -12.685 37.308 1.00 13.20 20 VAL B N 1
ATOM 2372 C CA . VAL B 1 21 ? 28.371 -12.935 38.744 1.00 13.89 20 VAL B CA 1
ATOM 2373 C C . VAL B 1 21 ? 27.640 -14.220 39.075 1.00 11.00 20 VAL B C 1
ATOM 2374 O O . VAL B 1 21 ? 26.421 -14.313 38.902 1.00 12.37 20 VAL B O 1
ATOM 2378 N N . CYS B 1 22 ? 28.383 -15.224 39.540 1.00 15.24 21 CYS B N 1
ATOM 2379 C CA . CYS B 1 22 ? 27.776 -16.477 39.974 1.00 18.35 21 CYS B CA 1
ATOM 2380 C C . CYS B 1 22 ? 27.995 -16.680 41.461 1.00 17.18 21 CYS B C 1
ATOM 2381 O O . CYS B 1 22 ? 29.035 -16.303 41.998 1.00 17.58 21 CYS B O 1
ATOM 2384 N N . TYR B 1 23 ? 26.998 -17.260 42.114 1.00 17.59 22 TYR B N 1
ATOM 2385 C CA . TYR B 1 23 ? 27.130 -17.718 43.483 1.00 19.04 22 TYR B CA 1
ATOM 2386 C C . TYR B 1 23 ? 26.266 -18.967 43.616 1.00 17.64 22 TYR B C 1
ATOM 2387 O O . TYR B 1 23 ? 25.076 -18.943 43.296 1.00 20.70 22 TYR B O 1
ATOM 2396 N N . GLY B 1 24 ? 26.870 -20.061 44.074 1.00 23.66 23 GLY B N 1
ATOM 2397 C CA . GLY B 1 24 ? 26.153 -21.320 44.196 1.00 27.59 23 GLY B CA 1
ATOM 2398 C C . GLY B 1 24 ? 25.504 -21.745 42.890 1.00 24.45 23 GLY B C 1
ATOM 2399 O O . GLY B 1 24 ? 26.179 -21.849 41.865 1.00 29.27 23 GLY B O 1
ATOM 2400 N N . ASN B 1 25 ? 24.191 -21.968 42.928 1.00 27.32 24 ASN B N 1
ATOM 2401 C CA . ASN B 1 25 ? 23.429 -22.376 41.750 1.00 31.05 24 ASN B CA 1
ATOM 2402 C C . ASN B 1 25 ? 22.929 -21.208 40.906 1.00 33.28 24 ASN B C 1
ATOM 2403 O O . ASN B 1 25 ? 22.244 -21.416 39.900 1.00 34.35 24 ASN B O 1
ATOM 2408 N N . MET B 1 26 ? 23.260 -19.987 41.317 1.00 25.99 25 MET B N 1
ATOM 2409 C CA . MET B 1 26 ? 22.718 -18.792 40.670 1.00 25.18 25 MET B CA 1
ATOM 2410 C C . MET B 1 26 ? 23.743 -18.071 39.800 1.00 21.55 25 MET B C 1
ATOM 2411 O O . MET B 1 26 ? 24.928 -17.993 40.134 1.00 19.81 25 MET B O 1
ATOM 2416 N N . ALA B 1 27 ? 23.276 -17.525 38.685 1.00 21.08 26 ALA B N 1
ATOM 2417 C CA . ALA B 1 27 ? 24.137 -16.727 37.826 1.00 17.25 26 ALA B CA 1
ATOM 2418 C C . ALA B 1 27 ? 23.334 -15.573 37.268 1.00 16.54 26 ALA B C 1
ATOM 2419 O O . ALA B 1 27 ? 22.210 -15.746 36.818 1.00 19.00 26 ALA B O 1
ATOM 2421 N N . LEU B 1 28 ? 23.912 -14.383 37.322 1.00 11.59 27 LEU B N 1
ATOM 2422 C CA . LEU B 1 28 ? 23.285 -13.224 36.710 1.00 11.73 27 LEU B CA 1
ATOM 2423 C C . LEU B 1 28 ? 24.378 -12.250 36.291 1.00 11.43 27 LEU B C 1
ATOM 2424 O O . LEU B 1 28 ? 25.558 -12.627 36.218 1.00 13.11 27 LEU B O 1
ATOM 2429 N N . ASN B 1 29 ? 24.006 -11.005 36.014 1.00 10.53 28 ASN B N 1
ATOM 2430 C CA . ASN B 1 29 ? 24.976 -10.008 35.574 1.00 7.89 28 ASN B CA 1
ATOM 2431 C C . ASN B 1 29 ? 25.295 -8.997 36.658 1.00 10.75 28 ASN B C 1
ATOM 2432 O O . ASN B 1 29 ? 24.461 -8.738 37.510 1.00 9.85 28 ASN B O 1
ATOM 2437 N N . GLY B 1 30 ? 26.493 -8.423 36.604 1.00 8.95 29 GLY B N 1
ATOM 2438 C CA . GLY B 1 30 ? 26.858 -7.336 37.493 1.00 10.75 29 GLY B CA 1
ATOM 2439 C C . GLY B 1 30 ? 27.418 -6.166 36.711 1.00 9.76 29 GLY B C 1
ATOM 2440 O O . GLY B 1 30 ? 27.771 -6.298 35.521 1.00 9.92 29 GLY B O 1
ATOM 2441 N N . LEU B 1 31 ? 27.489 -5.020 37.379 1.00 10.39 30 LEU B N 1
ATOM 2442 C CA . LEU B 1 31 ? 28.010 -3.801 36.791 1.00 10.02 30 LEU B CA 1
ATOM 2443 C C . LEU B 1 31 ? 29.310 -3.448 37.498 1.00 10.50 30 LEU B C 1
ATOM 2444 O O . LEU B 1 31 ? 29.314 -3.152 38.691 1.00 11.50 30 LEU B O 1
ATOM 2449 N N . TRP B 1 32 ? 30.414 -3.501 36.755 1.00 11.33 31 TRP B N 1
ATOM 2450 C CA . TRP B 1 32 ? 31.756 -3.319 37.316 1.00 12.51 31 TRP B CA 1
ATOM 2451 C C . TRP B 1 32 ? 32.247 -1.897 37.050 1.00 12.44 31 TRP B C 1
ATOM 2452 O O . TRP B 1 32 ? 32.505 -1.516 35.898 1.00 11.39 31 TRP B O 1
ATOM 2463 N N . LEU B 1 33 ? 32.354 -1.107 38.116 1.00 12.08 32 LEU B N 1
ATOM 2464 C CA . LEU B 1 33 ? 32.785 0.289 38.030 1.00 11.96 32 LEU B CA 1
ATOM 2465 C C . LEU B 1 33 ? 33.845 0.494 39.097 1.00 15.78 32 LEU B C 1
ATOM 2466 O O . LEU B 1 33 ? 33.623 0.159 40.261 1.00 14.01 32 LEU B O 1
ATOM 2471 N N . GLY B 1 34 ? 35.001 1.021 38.702 1.00 14.21 33 GLY B N 1
ATOM 2472 C CA . GLY B 1 34 ? 36.120 1.118 39.627 1.00 15.89 33 GLY B CA 1
ATOM 2473 C C . GLY B 1 34 ? 36.486 -0.250 40.164 1.00 14.48 33 GLY B C 1
ATOM 2474 O O . GLY B 1 34 ? 36.662 -1.205 39.401 1.00 14.41 33 GLY B O 1
ATOM 2475 N N . ASP B 1 35 ? 36.588 -0.378 41.484 1.00 14.94 34 ASP B N 1
ATOM 2476 C CA . ASP B 1 35 ? 36.865 -1.686 42.047 1.00 15.14 34 ASP B CA 1
ATOM 2477 C C . ASP B 1 35 ? 35.638 -2.294 42.728 1.00 15.94 34 ASP B C 1
ATOM 2478 O O . ASP B 1 35 ? 35.759 -3.090 43.657 1.00 15.63 34 ASP B O 1
ATOM 2483 N N . THR B 1 36 ? 34.448 -1.935 42.249 1.00 13.56 35 THR B N 1
ATOM 2484 C CA . THR B 1 36 ? 33.220 -2.504 42.801 1.00 12.74 35 THR B CA 1
ATOM 2485 C C . THR B 1 36 ? 32.331 -3.107 41.716 1.00 13.55 35 THR B C 1
ATOM 2486 O O . THR B 1 36 ? 32.246 -2.587 40.599 1.00 14.73 35 THR B O 1
ATOM 2490 N N . VAL B 1 37 ? 31.691 -4.218 42.055 1.00 10.34 36 VAL B N 1
ATOM 2491 C CA . VAL B 1 37 ? 30.683 -4.833 41.201 1.00 10.38 36 VAL B CA 1
ATOM 2492 C C . VAL B 1 37 ? 29.338 -4.761 41.906 1.00 11.22 36 VAL B C 1
ATOM 2493 O O . VAL B 1 37 ? 29.186 -5.220 43.039 1.00 10.47 36 VAL B O 1
ATOM 2497 N N . MET B 1 38 ? 28.355 -4.170 41.240 1.00 8.65 37 MET B N 1
ATOM 2498 C CA . MET B 1 38 ? 27.005 -4.112 41.797 1.00 11.01 37 MET B CA 1
ATOM 2499 C C . MET B 1 38 ? 26.156 -5.165 41.126 1.00 10.29 37 MET B C 1
ATOM 2500 O O . MET B 1 38 ? 26.194 -5.299 39.901 1.00 9.95 37 MET B O 1
ATOM 2505 N N . CYS B 1 39 ? 25.371 -5.903 41.902 1.00 9.74 38 CYS B N 1
ATOM 2506 C CA . CYS B 1 39 ? 24.473 -6.885 41.311 1.00 9.23 38 CYS B CA 1
ATOM 2507 C C . CYS B 1 39 ? 23.233 -7.099 42.173 1.00 9.31 38 CYS B C 1
ATOM 2508 O O . CYS B 1 39 ? 23.228 -6.762 43.360 1.00 9.81 38 CYS B O 1
ATOM 2511 N N . PRO B 1 40 ? 22.165 -7.646 41.591 1.00 9.23 39 PRO B N 1
ATOM 2512 C CA . PRO B 1 40 ? 21.002 -7.947 42.434 1.00 8.66 39 PRO B CA 1
ATOM 2513 C C . PRO B 1 40 ? 21.359 -8.936 43.558 1.00 11.22 39 PRO B C 1
ATOM 2514 O O . PRO B 1 40 ? 22.109 -9.898 43.355 1.00 11.54 39 PRO B O 1
ATOM 2518 N N . ARG B 1 41 ? 20.824 -8.700 44.752 1.00 8.96 40 ARG B N 1
ATOM 2519 C CA . ARG B 1 41 ? 21.210 -9.514 45.899 1.00 9.38 40 ARG B CA 1
ATOM 2520 C C . ARG B 1 41 ? 20.590 -10.904 45.830 1.00 10.80 40 ARG B C 1
ATOM 2521 O O . ARG B 1 41 ? 21.002 -11.799 46.563 1.00 10.64 40 ARG B O 1
ATOM 2529 N N . HIS B 1 42 ? 19.646 -11.117 44.923 1.00 10.01 41 HIS B N 1
ATOM 2530 C CA . HIS B 1 42 ? 19.022 -12.439 44.880 1.00 13.25 41 HIS B CA 1
ATOM 2531 C C . HIS B 1 42 ? 19.977 -13.527 44.386 1.00 15.34 41 HIS B C 1
ATOM 2532 O O . HIS B 1 42 ? 19.686 -14.715 44.525 1.00 15.52 41 HIS B O 1
ATOM 2539 N N . VAL B 1 43 ? 21.138 -13.124 43.875 1.00 11.51 42 VAL B N 1
ATOM 2540 C CA . VAL B 1 43 ? 22.146 -14.106 43.470 1.00 11.67 42 VAL B CA 1
ATOM 2541 C C . VAL B 1 43 ? 22.634 -14.952 44.648 1.00 16.73 42 VAL B C 1
ATOM 2542 O O . VAL B 1 43 ? 23.142 -16.057 44.444 1.00 15.91 42 VAL B O 1
ATOM 2546 N N . ILE B 1 44 ? 22.480 -14.455 45.877 1.00 14.18 43 ILE B N 1
ATOM 2547 C CA . ILE B 1 44 ? 22.935 -15.226 47.046 1.00 16.60 43 ILE B CA 1
ATOM 2548 C C . ILE B 1 44 ? 21.810 -15.958 47.776 1.00 19.42 43 ILE B C 1
ATOM 2549 O O . ILE B 1 44 ? 22.032 -16.559 48.834 1.00 20.68 43 ILE B O 1
ATOM 2554 N N . ALA B 1 45 ? 20.605 -15.904 47.220 1.00 16.79 44 ALA B N 1
ATOM 2555 C CA . ALA B 1 45 ? 19.461 -16.593 47.807 1.00 20.10 44 ALA B CA 1
ATOM 2556 C C . ALA B 1 45 ? 19.553 -18.096 47.570 1.00 27.76 44 ALA B C 1
ATOM 2557 O O . ALA B 1 45 ? 20.049 -18.534 46.532 1.00 24.76 44 ALA B O 1
ATOM 2559 N N . SER B 1 46 ? 19.067 -18.880 48.529 1.00 30.16 45 SER B N 1
ATOM 2560 C CA . SER B 1 46 ? 19.015 -20.331 48.372 1.00 33.54 45 SER B CA 1
ATOM 2561 C C . SER B 1 46 ? 18.123 -20.699 47.194 1.00 36.55 45 SER B C 1
ATOM 2562 O O . SER B 1 46 ? 16.931 -20.387 47.188 1.00 41.68 45 SER B O 1
ATOM 2565 N N . THR B 1 51 ? 9.690 -16.838 51.824 1.00 42.58 50 THR B N 1
ATOM 2566 C CA . THR B 1 51 ? 10.441 -15.589 51.840 1.00 35.05 50 THR B CA 1
ATOM 2567 C C . THR B 1 51 ? 11.928 -15.821 52.079 1.00 32.66 50 THR B C 1
ATOM 2568 O O . THR B 1 51 ? 12.327 -16.756 52.774 1.00 36.16 50 THR B O 1
ATOM 2572 N N . ILE B 1 52 ? 12.738 -14.943 51.502 1.00 26.48 51 ILE B N 1
ATOM 2573 C CA . ILE B 1 52 ? 14.178 -14.977 51.674 1.00 21.26 51 ILE B CA 1
ATOM 2574 C C . ILE B 1 52 ? 14.572 -13.956 52.744 1.00 22.46 51 ILE B C 1
ATOM 2575 O O . ILE B 1 52 ? 14.153 -12.797 52.677 1.00 22.51 51 ILE B O 1
ATOM 2580 N N . ASP B 1 53 ? 15.339 -14.393 53.744 1.00 18.87 52 ASP B N 1
ATOM 2581 C CA . ASP B 1 53 ? 15.983 -13.485 54.694 1.00 18.71 52 ASP B CA 1
ATOM 2582 C C . ASP B 1 53 ? 17.365 -13.162 54.126 1.00 16.52 52 ASP B C 1
ATOM 2583 O O . ASP B 1 53 ? 18.318 -13.927 54.283 1.00 16.13 52 ASP B O 1
ATOM 2588 N N . TYR B 1 54 ? 17.487 -12.018 53.458 1.00 13.43 53 TYR B N 1
ATOM 2589 C CA . TYR B 1 54 ? 18.739 -11.697 52.805 1.00 13.20 53 TYR B CA 1
ATOM 2590 C C . TYR B 1 54 ? 19.879 -11.430 53.783 1.00 13.23 53 TYR B C 1
ATOM 2591 O O . TYR B 1 54 ? 21.043 -11.611 53.452 1.00 13.10 53 TYR B O 1
ATOM 2600 N N . ASP B 1 55 ? 19.546 -10.970 54.985 1.00 13.19 54 ASP B N 1
ATOM 2601 C CA . ASP B 1 55 ? 20.570 -10.730 55.988 1.00 12.63 54 ASP B CA 1
ATOM 2602 C C . ASP B 1 55 ? 21.149 -12.051 56.458 1.00 13.43 54 ASP B C 1
ATOM 2603 O O . ASP B 1 55 ? 22.355 -12.162 56.660 1.00 14.04 54 ASP B O 1
ATOM 2608 N N . TYR B 1 56 ? 20.285 -13.050 56.589 1.00 14.07 55 TYR B N 1
ATOM 2609 C CA . TYR B 1 56 ? 20.742 -14.388 56.931 1.00 19.69 55 TYR B CA 1
ATOM 2610 C C . TYR B 1 56 ? 21.606 -14.945 55.813 1.00 17.33 55 TYR B C 1
ATOM 2611 O O . TYR B 1 56 ? 22.686 -15.468 56.073 1.00 17.36 55 TYR B O 1
ATOM 2620 N N . ALA B 1 57 ? 21.138 -14.810 54.572 1.00 15.77 56 ALA B N 1
ATOM 2621 C CA . ALA B 1 57 ? 21.900 -15.290 53.417 1.00 17.67 56 ALA B CA 1
ATOM 2622 C C . ALA B 1 57 ? 23.291 -14.665 53.376 1.00 16.75 56 ALA B C 1
ATOM 2623 O O . ALA B 1 57 ? 24.278 -15.326 53.054 1.00 18.52 56 ALA B O 1
ATOM 2625 N N . LEU B 1 58 ? 23.383 -13.381 53.707 1.00 15.27 57 LEU B N 1
ATOM 2626 C CA . LEU B 1 58 ? 24.674 -12.712 53.707 1.00 13.67 57 LEU B CA 1
ATOM 2627 C C . LEU B 1 58 ? 25.545 -13.180 54.875 1.00 17.44 57 LEU B C 1
ATOM 2628 O O . LEU B 1 58 ? 26.763 -13.279 54.749 1.00 16.77 57 LEU B O 1
ATOM 2633 N N . SER B 1 59 ? 24.912 -13.487 56.004 1.00 18.61 58 SER B N 1
ATOM 2634 C CA . SER B 1 59 ? 25.652 -13.902 57.198 1.00 19.47 58 SER B CA 1
ATOM 2635 C C . SER B 1 59 ? 26.373 -15.233 57.020 1.00 23.01 58 SER B C 1
ATOM 2636 O O . SER B 1 59 ? 27.397 -15.464 57.664 1.00 23.82 58 SER B O 1
ATOM 2639 N N . VAL B 1 60 ? 25.840 -16.103 56.162 1.00 21.43 59 VAL B N 1
ATOM 2640 C CA . VAL B 1 60 ? 26.427 -17.436 55.959 1.00 22.90 59 VAL B CA 1
ATOM 2641 C C . VAL B 1 60 ? 27.229 -17.513 54.660 1.00 27.35 59 VAL B C 1
ATOM 2642 O O . VAL B 1 60 ? 27.749 -18.568 54.283 1.00 25.90 59 VAL B O 1
ATOM 2646 N N . LEU B 1 61 ? 27.348 -16.381 53.982 1.00 18.73 60 LEU B N 1
ATOM 2647 C CA . LEU B 1 61 ? 28.052 -16.342 52.705 1.00 23.28 60 LEU B CA 1
ATOM 2648 C C . LEU B 1 61 ? 29.565 -16.543 52.854 1.00 21.53 60 LEU B C 1
ATOM 2649 O O . LEU B 1 61 ? 30.179 -16.033 53.792 1.00 25.23 60 LEU B O 1
ATOM 2654 N N . ARG B 1 62 ? 30.160 -17.291 51.926 1.00 20.39 61 ARG B N 1
ATOM 2655 C CA . ARG B 1 62 ? 31.618 -17.371 51.831 1.00 22.42 61 ARG B CA 1
ATOM 2656 C C . ARG B 1 62 ? 32.074 -16.613 50.590 1.00 19.40 61 ARG B C 1
ATOM 2657 O O . ARG B 1 62 ? 31.575 -16.864 49.498 1.00 20.19 61 ARG B O 1
ATOM 2665 N N . LEU B 1 63 ? 33.020 -15.695 50.753 1.00 20.36 62 LEU B N 1
ATOM 2666 C CA . LEU B 1 63 ? 33.511 -14.915 49.620 1.00 19.96 62 LEU B CA 1
ATOM 2667 C C . LEU B 1 63 ? 34.047 -15.790 48.486 1.00 21.85 62 LEU B C 1
ATOM 2668 O O . LEU B 1 63 ? 33.855 -15.472 47.308 1.00 19.38 62 LEU B O 1
ATOM 2673 N N . HIS B 1 64 ? 34.701 -16.898 48.828 0.78 18.91 63 HIS B N 1
ATOM 2674 C CA . HIS B 1 64 ? 35.292 -17.762 47.801 0.78 20.86 63 HIS B CA 1
ATOM 2675 C C . HIS B 1 64 ? 34.250 -18.501 46.954 0.78 22.49 63 HIS B C 1
ATOM 2676 O O . HIS B 1 64 ? 34.595 -19.155 45.968 0.78 21.88 63 HIS B O 1
ATOM 2683 N N . ASN B 1 65 ? 32.980 -18.402 47.338 1.00 23.38 64 ASN B N 1
ATOM 2684 C CA . ASN B 1 65 ? 31.917 -19.050 46.579 1.00 19.29 64 ASN B CA 1
ATOM 2685 C C . ASN B 1 65 ? 31.447 -18.208 45.395 1.00 17.89 64 ASN B C 1
ATOM 2686 O O . ASN B 1 65 ? 30.739 -18.700 44.516 1.00 19.34 64 ASN B O 1
ATOM 2691 N N . PHE B 1 66 ? 31.823 -16.934 45.383 1.00 18.52 65 PHE B N 1
ATOM 2692 C CA . PHE B 1 66 ? 31.552 -16.092 44.223 1.00 15.83 65 PHE B CA 1
ATOM 2693 C C . PHE B 1 66 ? 32.460 -16.458 43.066 1.00 19.41 65 PHE B C 1
ATOM 2694 O O . PHE B 1 66 ? 33.620 -16.815 43.261 1.00 21.86 65 PHE B O 1
ATOM 2702 N N . SER B 1 67 ? 31.923 -16.355 41.858 1.00 18.13 66 SER B N 1
ATOM 2703 C CA . SER B 1 67 ? 32.720 -16.441 40.649 1.00 19.11 66 SER B CA 1
ATOM 2704 C C . SER B 1 67 ? 32.327 -15.246 39.804 1.00 15.42 66 SER B C 1
ATOM 2705 O O . SER B 1 67 ? 31.219 -15.201 39.271 1.00 18.92 66 SER B O 1
ATOM 2708 N N . ILE B 1 68 ? 33.224 -14.274 39.700 1.00 16.13 67 ILE B N 1
ATOM 2709 C CA . ILE B 1 68 ? 32.939 -13.048 38.962 1.00 15.04 67 ILE B CA 1
ATOM 2710 C C . ILE B 1 68 ? 33.932 -12.942 37.817 1.00 18.30 67 ILE B C 1
ATOM 2711 O O . ILE B 1 68 ? 35.143 -13.014 38.033 1.00 16.60 67 ILE B O 1
ATOM 2716 N N . SER B 1 69 ? 33.432 -12.781 36.595 1.00 14.98 68 SER B N 1
ATOM 2717 C CA . SER B 1 69 ? 34.327 -12.752 35.445 1.00 17.11 68 SER B CA 1
ATOM 2718 C C . SER B 1 69 ? 33.979 -11.682 34.426 1.00 18.06 68 SER B C 1
ATOM 2719 O O . SER B 1 69 ? 32.801 -11.395 34.176 1.00 16.41 68 SER B O 1
ATOM 2722 N N . SER B 1 70 ? 35.028 -11.110 33.844 1.00 19.31 69 SER B N 1
ATOM 2723 C CA . SER B 1 70 ? 34.920 -10.186 32.724 1.00 19.41 69 SER B CA 1
ATOM 2724 C C . SER B 1 70 ? 35.522 -10.920 31.537 1.00 22.87 69 SER B C 1
ATOM 2725 O O . SER B 1 70 ? 36.745 -11.006 31.407 1.00 23.64 69 SER B O 1
ATOM 2728 N N . GLY B 1 71 ? 34.668 -11.476 30.685 1.00 21.14 70 GLY B N 1
ATOM 2729 C CA . GLY B 1 71 ? 35.149 -12.384 29.662 1.00 24.26 70 GLY B CA 1
ATOM 2730 C C . GLY B 1 71 ? 35.685 -13.618 30.363 1.00 25.32 70 GLY B C 1
ATOM 2731 O O . GLY B 1 71 ? 35.005 -14.182 31.226 1.00 25.16 70 GLY B O 1
ATOM 2732 N N . ASN B 1 72 ? 36.902 -14.034 30.019 1.00 26.88 71 ASN B N 1
ATOM 2733 C CA . ASN B 1 72 ? 37.514 -15.181 30.683 1.00 28.55 71 ASN B CA 1
ATOM 2734 C C . ASN B 1 72 ? 38.461 -14.790 31.815 1.00 27.09 71 ASN B C 1
ATOM 2735 O O . ASN B 1 72 ? 39.218 -15.627 32.315 1.00 28.20 71 ASN B O 1
ATOM 2740 N N . VAL B 1 73 ? 38.414 -13.518 32.210 1.00 25.34 72 VAL B N 1
ATOM 2741 C CA . VAL B 1 73 ? 39.216 -13.017 33.322 1.00 26.47 72 VAL B CA 1
ATOM 2742 C C . VAL B 1 73 ? 38.405 -13.023 34.616 1.00 24.59 72 VAL B C 1
ATOM 2743 O O . VAL B 1 73 ? 37.387 -12.340 34.725 1.00 21.55 72 VAL B O 1
ATOM 2747 N N . PHE B 1 74 ? 38.853 -13.789 35.600 1.00 23.91 73 PHE B N 1
ATOM 2748 C CA . PHE B 1 74 ? 38.128 -13.842 36.863 1.00 19.71 73 PHE B CA 1
ATOM 2749 C C . PHE B 1 74 ? 38.627 -12.785 37.842 1.00 23.18 73 PHE B C 1
ATOM 2750 O O . PHE B 1 74 ? 39.828 -12.510 37.919 1.00 22.74 73 PHE B O 1
ATOM 2758 N N . LEU B 1 75 ? 37.698 -12.172 38.572 1.00 17.38 74 LEU B N 1
ATOM 2759 C CA . LEU B 1 75 ? 38.052 -11.131 39.523 1.00 18.20 74 LEU B CA 1
ATOM 2760 C C . LEU B 1 75 ? 38.037 -11.677 40.952 1.00 19.14 74 LEU B C 1
ATOM 2761 O O . LEU B 1 75 ? 37.135 -12.428 41.331 1.00 26.47 74 LEU B O 1
ATOM 2766 N N . GLY B 1 76 ? 39.037 -11.297 41.741 1.00 20.03 75 GLY B N 1
ATOM 2767 C CA . GLY B 1 76 ? 39.092 -11.707 43.132 1.00 19.21 75 GLY B CA 1
ATOM 2768 C C . GLY B 1 76 ? 38.161 -10.885 43.998 1.00 19.74 75 GLY B C 1
ATOM 2769 O O . GLY B 1 76 ? 38.165 -9.654 43.929 1.00 19.26 75 GLY B O 1
ATOM 2770 N N . VAL B 1 77 ? 37.373 -11.560 44.829 1.00 16.58 76 VAL B N 1
ATOM 2771 C CA . VAL B 1 77 ? 36.423 -10.880 45.705 1.00 15.02 76 VAL B CA 1
ATOM 2772 C C . VAL B 1 77 ? 37.035 -10.529 47.061 1.00 19.57 76 VAL B C 1
ATOM 2773 O O . VAL B 1 77 ? 37.567 -11.400 47.753 1.00 23.56 76 VAL B O 1
ATOM 2777 N N . VAL B 1 78 ? 36.946 -9.252 47.428 1.00 17.22 77 VAL B N 1
ATOM 2778 C CA . VAL B 1 78 ? 37.586 -8.706 48.634 1.00 20.06 77 VAL B CA 1
ATOM 2779 C C . VAL B 1 78 ? 36.582 -8.543 49.782 1.00 19.42 77 VAL B C 1
ATOM 2780 O O . VAL B 1 78 ? 36.918 -8.688 50.965 1.00 18.82 77 VAL B O 1
ATOM 2784 N N . GLY B 1 79 ? 35.342 -8.229 49.436 1.00 17.31 78 GLY B N 1
ATOM 2785 C CA . GLY B 1 79 ? 34.330 -7.979 50.442 1.00 15.90 78 GLY B CA 1
ATOM 2786 C C . GLY B 1 79 ? 32.957 -7.809 49.821 1.00 19.10 78 GLY B C 1
ATOM 2787 O O . GLY B 1 79 ? 32.843 -7.621 48.611 1.00 16.06 78 GLY B O 1
ATOM 2788 N N . VAL B 1 80 ? 31.916 -7.889 50.645 1.00 16.50 79 VAL B N 1
ATOM 2789 C CA . VAL B 1 80 ? 30.542 -7.712 50.174 1.00 14.34 79 VAL B CA 1
ATOM 2790 C C . VAL B 1 80 ? 29.759 -6.890 51.193 1.00 16.78 79 VAL B C 1
ATOM 2791 O O . VAL B 1 80 ? 29.883 -7.101 52.400 1.00 19.79 79 VAL B O 1
ATOM 2795 N N . THR B 1 81 ? 28.968 -5.940 50.706 1.00 15.91 80 THR B N 1
ATOM 2796 C CA . THR B 1 81 ? 28.086 -5.164 51.569 1.00 15.77 80 THR B CA 1
ATOM 2797 C C . THR B 1 81 ? 26.696 -5.116 50.960 1.00 16.35 80 THR B C 1
ATOM 2798 O O . THR B 1 81 ? 26.553 -5.046 49.741 1.00 16.22 80 THR B O 1
ATOM 2802 N N . MET B 1 82 ? 25.683 -5.157 51.816 1.00 13.52 81 MET B N 1
ATOM 2803 C CA . MET B 1 82 ? 24.295 -5.028 51.411 1.00 11.50 81 MET B CA 1
ATOM 2804 C C . MET B 1 82 ? 23.996 -3.577 51.041 1.00 10.55 81 MET B C 1
ATOM 2805 O O . MET B 1 82 ? 24.404 -2.649 51.743 1.00 13.17 81 MET B O 1
ATOM 2810 N N . ARG B 1 83 ? 23.286 -3.376 49.932 1.00 7.52 82 ARG B N 1
ATOM 2811 C CA . ARG B 1 83 ? 22.889 -2.035 49.502 1.00 9.15 82 ARG B CA 1
ATOM 2812 C C . ARG B 1 83 ? 21.449 -2.101 48.998 1.00 9.24 82 ARG B C 1
ATOM 2813 O O . ARG B 1 83 ? 21.212 -2.208 47.796 1.00 8.11 82 ARG B O 1
ATOM 2821 N N . GLY B 1 84 ? 20.478 -2.036 49.907 1.00 8.48 83 GLY B N 1
ATOM 2822 C CA . GLY B 1 84 ? 19.091 -2.268 49.523 1.00 8.81 83 GLY B CA 1
ATOM 2823 C C . GLY B 1 84 ? 18.952 -3.610 48.817 1.00 8.06 83 GLY B C 1
ATOM 2824 O O . GLY B 1 84 ? 19.386 -4.644 49.351 1.00 9.21 83 GLY B O 1
ATOM 2825 N N . ALA B 1 85 ? 18.383 -3.594 47.611 1.00 6.83 84 ALA B N 1
ATOM 2826 C CA . ALA B 1 85 ? 18.178 -4.817 46.830 1.00 8.46 84 ALA B CA 1
ATOM 2827 C C . ALA B 1 85 ? 19.398 -5.200 45.987 1.00 8.13 84 ALA B C 1
ATOM 2828 O O . ALA B 1 85 ? 19.309 -6.078 45.120 1.00 8.01 84 ALA B O 1
ATOM 2830 N N . LEU B 1 86 ? 20.523 -4.543 46.239 1.00 6.68 85 LEU B N 1
ATOM 2831 C CA . LEU B 1 86 ? 21.790 -4.854 45.579 1.00 8.22 85 LEU B CA 1
ATOM 2832 C C . LEU B 1 86 ? 22.842 -5.369 46.548 1.00 10.12 85 LEU B C 1
ATOM 2833 O O . LEU B 1 86 ? 22.761 -5.140 47.754 1.00 9.17 85 LEU B O 1
ATOM 2838 N N . LEU B 1 87 ? 23.837 -6.065 46.007 1.00 10.08 86 LEU B N 1
ATOM 2839 C CA . LEU B 1 87 ? 25.097 -6.261 46.706 1.00 9.81 86 LEU B CA 1
ATOM 2840 C C . LEU B 1 87 ? 26.147 -5.351 46.098 1.00 11.00 86 LEU B C 1
ATOM 2841 O O . LEU B 1 87 ? 26.214 -5.210 44.872 1.00 9.71 86 LEU B O 1
ATOM 2846 N N . GLN B 1 88 ? 26.948 -4.716 46.954 1.00 10.26 87 GLN B N 1
ATOM 2847 C CA . GLN B 1 88 ? 28.139 -4.014 46.519 1.00 10.98 87 GLN B CA 1
ATOM 2848 C C . GLN B 1 88 ? 29.317 -4.936 46.797 1.00 14.92 87 GLN B C 1
ATOM 2849 O O . GLN B 1 88 ? 29.671 -5.179 47.952 1.00 13.27 87 GLN B O 1
ATOM 2855 N N . ILE B 1 89 ? 29.908 -5.473 45.737 1.00 12.02 88 ILE B N 1
ATOM 2856 C CA . ILE B 1 89 ? 30.985 -6.444 45.886 1.00 15.04 88 ILE B CA 1
ATOM 2857 C C . ILE B 1 89 ? 32.318 -5.788 45.565 1.00 14.04 88 ILE B C 1
ATOM 2858 O O . ILE B 1 89 ? 32.534 -5.318 44.453 1.00 13.63 88 ILE B O 1
ATOM 2863 N N . LYS B 1 90 ? 33.210 -5.741 46.550 1.00 13.21 89 LYS B N 1
ATOM 2864 C CA . LYS B 1 90 ? 34.523 -5.147 46.347 1.00 15.19 89 LYS B CA 1
ATOM 2865 C C . LYS B 1 90 ? 35.439 -6.187 45.721 1.00 14.63 89 LYS B C 1
ATOM 2866 O O . LYS B 1 90 ? 35.508 -7.321 46.199 1.00 17.03 89 LYS B O 1
ATOM 2872 N N . VAL B 1 91 ? 36.112 -5.816 44.633 1.00 13.47 90 VAL B N 1
ATOM 2873 C CA . VAL B 1 91 ? 36.986 -6.747 43.922 1.00 17.42 90 VAL B CA 1
ATOM 2874 C C . VAL B 1 91 ? 38.428 -6.238 43.916 1.00 17.92 90 VAL B C 1
ATOM 2875 O O . VAL B 1 91 ? 38.685 -5.066 44.215 1.00 17.46 90 VAL B O 1
ATOM 2879 N N . ASN B 1 92 ? 39.363 -7.121 43.572 1.00 17.46 91 ASN B N 1
ATOM 2880 C CA . ASN B 1 92 ? 40.788 -6.803 43.653 1.00 20.22 91 ASN B CA 1
ATOM 2881 C C . ASN B 1 92 ? 41.366 -6.157 42.391 1.00 25.55 91 ASN B C 1
ATOM 2882 O O . ASN B 1 92 ? 42.581 -5.989 42.270 1.00 25.76 91 ASN B O 1
ATOM 2887 N N . GLN B 1 93 ? 40.503 -5.807 41.445 1.00 21.39 92 GLN B N 1
ATOM 2888 C CA . GLN B 1 93 ? 40.954 -5.157 40.221 1.00 20.58 92 GLN B CA 1
ATOM 2889 C C . GLN B 1 93 ? 40.051 -3.983 39.862 1.00 21.87 92 GLN B C 1
ATOM 2890 O O . GLN B 1 93 ? 38.825 -4.070 39.983 1.00 20.14 92 GLN B O 1
ATOM 2896 N N . ASN B 1 94 ? 40.667 -2.887 39.436 1.00 19.53 93 ASN B N 1
ATOM 2897 C CA . ASN B 1 94 ? 39.947 -1.726 38.929 1.00 19.77 93 ASN B CA 1
ATOM 2898 C C . ASN B 1 94 ? 39.584 -1.903 37.457 1.00 17.64 93 ASN B C 1
ATOM 2899 O O . ASN B 1 94 ? 40.427 -2.287 36.651 1.00 20.27 93 ASN B O 1
ATOM 2904 N N . ASN B 1 95 ? 38.324 -1.642 37.106 1.00 15.76 94 ASN B N 1
ATOM 2905 C CA . ASN B 1 95 ? 37.931 -1.638 35.701 1.00 16.03 94 ASN B CA 1
ATOM 2906 C C . ASN B 1 95 ? 38.526 -0.417 34.999 1.00 16.79 94 ASN B C 1
ATOM 2907 O O . ASN B 1 95 ? 38.110 0.719 35.239 1.00 16.63 94 ASN B O 1
ATOM 2912 N N . VAL B 1 96 ? 39.518 -0.651 34.144 1.00 20.61 95 VAL B N 1
ATOM 2913 C CA . VAL B 1 96 ? 40.195 0.446 33.462 1.00 18.10 95 VAL B CA 1
ATOM 2914 C C . VAL B 1 96 ? 39.302 1.143 32.441 1.00 20.65 95 VAL B C 1
ATOM 2915 O O . VAL B 1 96 ? 39.623 2.245 31.991 1.00 21.00 95 VAL B O 1
ATOM 2919 N N . HIS B 1 97 ? 38.188 0.502 32.088 1.00 17.99 96 HIS B N 1
ATOM 2920 C CA . HIS B 1 97 ? 37.236 1.080 31.143 1.00 18.55 96 HIS B CA 1
ATOM 2921 C C . HIS B 1 97 ? 36.045 1.742 31.832 1.00 18.22 96 HIS B C 1
ATOM 2922 O O . HIS B 1 97 ? 35.017 1.977 31.194 1.00 16.89 96 HIS B O 1
ATOM 2929 N N . THR B 1 98 ? 36.177 2.040 33.121 1.00 15.84 97 THR B N 1
ATOM 2930 C CA . THR B 1 98 ? 35.105 2.716 33.851 1.00 15.35 97 THR B CA 1
ATOM 2931 C C . THR B 1 98 ? 34.885 4.100 33.267 1.00 15.05 97 THR B C 1
ATOM 2932 O O . THR B 1 98 ? 35.816 4.901 33.192 1.00 19.84 97 THR B O 1
ATOM 2936 N N . PRO B 1 99 ? 33.654 4.392 32.830 1.00 15.94 98 PRO B N 1
ATOM 2937 C CA . PRO B 1 99 ? 33.424 5.747 32.335 1.00 15.40 98 PRO B CA 1
ATOM 2938 C C . PRO B 1 99 ? 33.205 6.726 33.465 1.00 16.33 98 PRO B C 1
ATOM 2939 O O . PRO B 1 99 ? 33.032 6.332 34.625 1.00 17.17 98 PRO B O 1
ATOM 2943 N N . LYS B 1 100 ? 33.207 8.004 33.120 1.00 15.84 99 LYS B N 1
ATOM 2944 C CA . LYS B 1 100 ? 32.670 9.022 33.998 1.00 14.23 99 LYS B CA 1
ATOM 2945 C C . LYS B 1 100 ? 31.197 8.666 34.192 1.00 14.56 99 LYS B C 1
ATOM 2946 O O . LYS B 1 100 ? 30.483 8.430 33.216 1.00 13.12 99 LYS B O 1
ATOM 2952 N N . TYR B 1 101 ? 30.743 8.590 35.438 1.00 13.07 100 TYR B N 1
ATOM 2953 C CA . TYR B 1 101 ? 29.365 8.170 35.684 1.00 10.93 100 TYR B CA 1
ATOM 2954 C C . TYR B 1 101 ? 28.735 8.813 36.915 1.00 13.31 100 TYR B C 1
ATOM 2955 O O . TYR B 1 101 ? 29.426 9.308 37.815 1.00 13.90 100 TYR B O 1
ATOM 2964 N N . THR B 1 102 ? 27.406 8.793 36.932 1.00 10.90 101 THR B N 1
ATOM 2965 C CA . THR B 1 102 ? 26.608 9.179 38.087 1.00 9.23 101 THR B CA 1
ATOM 2966 C C . THR B 1 102 ? 25.498 8.137 38.254 1.00 12.46 101 THR B C 1
ATOM 2967 O O . THR B 1 102 ? 25.283 7.289 37.375 1.00 11.11 101 THR B O 1
ATOM 2971 N N . TYR B 1 103 ? 24.801 8.199 39.381 1.00 10.73 102 TYR B N 1
ATOM 2972 C CA . TYR B 1 103 ? 23.551 7.468 39.560 1.00 11.26 102 TYR B CA 1
ATOM 2973 C C . TYR B 1 103 ? 22.419 8.484 39.578 1.00 10.10 102 TYR B C 1
ATOM 2974 O O . TYR B 1 103 ? 22.581 9.580 40.113 1.00 11.78 102 TYR B O 1
ATOM 2983 N N . ARG B 1 104 ? 21.276 8.146 38.986 1.00 8.96 103 ARG B N 1
ATOM 2984 C CA . ARG B 1 104 ? 20.059 8.937 39.170 1.00 11.44 103 ARG B CA 1
ATOM 2985 C C . ARG B 1 104 ? 18.837 8.038 39.096 1.00 11.50 103 ARG B C 1
ATOM 2986 O O . ARG B 1 104 ? 18.756 7.165 38.238 1.00 12.38 103 ARG B O 1
ATOM 2994 N N . THR B 1 105 ? 17.885 8.267 39.992 1.00 10.21 104 THR B N 1
ATOM 2995 C CA . THR B 1 105 ? 16.628 7.527 40.016 1.00 7.36 104 THR B CA 1
ATOM 2996 C C . THR B 1 105 ? 15.651 8.181 39.041 1.00 14.04 104 THR B C 1
ATOM 2997 O O . THR B 1 105 ? 15.358 9.380 39.152 1.00 14.53 104 THR B O 1
ATOM 3001 N N . VAL B 1 106 ? 15.147 7.414 38.078 1.00 10.99 105 VAL B N 1
ATOM 3002 C CA . VAL B 1 106 ? 14.188 8.008 37.148 1.00 11.07 105 VAL B CA 1
ATOM 3003 C C . VAL B 1 106 ? 12.788 8.027 37.725 1.00 12.16 105 VAL B C 1
ATOM 3004 O O . VAL B 1 106 ? 12.477 7.308 38.677 1.00 12.48 105 VAL B O 1
ATOM 3008 N N . ARG B 1 107 ? 11.955 8.877 37.140 1.00 12.80 106 ARG B N 1
ATOM 3009 C CA . ARG B 1 107 ? 10.577 9.046 37.570 1.00 12.86 106 ARG B CA 1
ATOM 3010 C C . ARG B 1 107 ? 9.662 8.583 36.442 1.00 13.01 106 ARG B C 1
ATOM 3011 O O . ARG B 1 107 ? 10.110 8.462 35.295 1.00 11.49 106 ARG B O 1
ATOM 3019 N N . PRO B 1 108 ? 8.390 8.292 36.760 1.00 11.66 107 PRO B N 1
ATOM 3020 C CA . PRO B 1 108 ? 7.472 7.820 35.718 1.00 11.17 107 PRO B CA 1
ATOM 3021 C C . PRO B 1 108 ? 7.427 8.775 34.519 1.00 11.91 107 PRO B C 1
ATOM 3022 O O . PRO B 1 108 ? 7.479 10.011 34.672 1.00 12.39 107 PRO B O 1
ATOM 3026 N N . GLY B 1 109 ? 7.382 8.192 33.324 1.00 12.18 108 GLY B N 1
ATOM 3027 C CA . GLY B 1 109 ? 7.339 8.962 32.098 1.00 10.18 108 GLY B CA 1
ATOM 3028 C C . GLY B 1 109 ? 8.704 9.269 31.512 1.00 10.80 108 GLY B C 1
ATOM 3029 O O . GLY B 1 109 ? 8.799 9.768 30.393 1.00 10.65 108 GLY B O 1
ATOM 3030 N N . GLU B 1 110 ? 9.765 8.978 32.259 1.00 9.51 109 GLU B N 1
ATOM 3031 C CA . GLU B 1 110 ? 11.122 9.236 31.769 1.00 8.63 109 GLU B CA 1
ATOM 3032 C C . GLU B 1 110 ? 11.678 8.069 30.959 1.00 8.77 109 GLU B C 1
ATOM 3033 O O . GLU B 1 110 ? 11.409 6.900 31.261 1.00 9.50 109 GLU B O 1
ATOM 3039 N N . SER B 1 111 ? 12.439 8.406 29.921 1.00 8.55 110 SER B N 1
ATOM 3040 C CA . SER B 1 111 ? 13.058 7.406 29.059 1.00 8.56 110 SER B CA 1
ATOM 3041 C C . SER B 1 111 ? 14.480 7.100 29.505 1.00 10.50 110 SER B C 1
ATOM 3042 O O . SER B 1 111 ? 15.171 7.960 30.067 1.00 11.37 110 SER B O 1
ATOM 3045 N N . PHE B 1 112 ? 14.905 5.864 29.245 1.00 7.18 111 PHE B N 1
ATOM 3046 C CA . PHE B 1 112 ? 16.291 5.469 29.420 1.00 7.80 111 PHE B CA 1
ATOM 3047 C C . PHE B 1 112 ? 16.602 4.282 28.532 1.00 9.46 111 PHE B C 1
ATOM 3048 O O . PHE B 1 112 ? 15.743 3.834 27.772 1.00 9.10 111 PHE B O 1
ATOM 3056 N N . ASN B 1 113 ? 17.828 3.781 28.610 1.00 6.36 112 ASN B N 1
ATOM 3057 C CA . ASN B 1 113 ? 18.270 2.719 27.723 1.00 8.45 112 ASN B CA 1
ATOM 3058 C C . ASN B 1 113 ? 18.503 1.463 28.509 1.00 8.77 112 ASN B C 1
ATOM 3059 O O . ASN B 1 113 ? 19.052 1.524 29.595 1.00 9.42 112 ASN B O 1
ATOM 3064 N N . ILE B 1 114 ? 18.085 0.327 27.971 1.00 7.27 113 ILE B N 1
ATOM 3065 C CA . ILE B 1 114 ? 18.375 -0.965 28.596 1.00 6.99 113 ILE B CA 1
ATOM 3066 C C . ILE B 1 114 ? 19.438 -1.694 27.792 1.00 7.45 113 ILE B C 1
ATOM 3067 O O . ILE B 1 114 ? 19.323 -1.842 26.566 1.00 9.16 113 ILE B O 1
ATOM 3072 N N . LEU B 1 115 ? 20.489 -2.142 28.472 1.00 6.36 114 LEU B N 1
ATOM 3073 C CA . LEU B 1 115 ? 21.445 -3.053 27.862 1.00 6.84 114 LEU B CA 1
ATOM 3074 C C . LEU B 1 115 ? 21.132 -4.449 28.398 1.00 7.48 114 LEU B C 1
ATOM 3075 O O . LEU B 1 115 ? 21.448 -4.768 29.539 1.00 8.25 114 LEU B O 1
ATOM 3080 N N . ALA B 1 116 ? 20.464 -5.262 27.580 1.00 6.45 115 ALA B N 1
ATOM 3081 C CA . ALA B 1 116 ? 20.039 -6.596 28.004 1.00 7.40 115 ALA B CA 1
ATOM 3082 C C . ALA B 1 116 ? 21.255 -7.511 27.971 1.00 8.62 115 ALA B C 1
ATOM 3083 O O . ALA B 1 116 ? 21.898 -7.637 26.931 1.00 9.95 115 ALA B O 1
ATOM 3085 N N . CYS B 1 117 ? 21.549 -8.159 29.099 1.00 7.45 116 CYS B N 1
ATOM 3086 C CA . CYS B 1 117 ? 22.770 -8.939 29.265 1.00 8.66 116 CYS B CA 1
ATOM 3087 C C . CYS B 1 117 ? 22.454 -10.338 29.719 1.00 8.68 116 CYS B C 1
ATOM 3088 O O . CYS B 1 117 ? 21.510 -10.549 30.487 1.00 9.23 116 CYS B O 1
ATOM 3091 N N . TYR B 1 118 ? 23.256 -11.293 29.244 1.00 8.90 117 TYR B N 1
ATOM 3092 C CA . TYR B 1 118 ? 23.172 -12.685 29.682 1.00 11.98 117 TYR B CA 1
ATOM 3093 C C . TYR B 1 118 ? 24.588 -13.199 29.842 1.00 11.16 117 TYR B C 1
ATOM 3094 O O . TYR B 1 118 ? 25.453 -12.904 29.014 1.00 11.51 117 TYR B O 1
ATOM 3103 N N . ASP B 1 119 ? 24.834 -13.920 30.937 1.00 13.76 118 ASP B N 1
ATOM 3104 C CA . ASP B 1 119 ? 26.126 -14.556 31.165 1.00 15.18 118 ASP B CA 1
ATOM 3105 C C . ASP B 1 119 ? 27.252 -13.534 31.183 1.00 13.81 118 ASP B C 1
ATOM 3106 O O . ASP B 1 119 ? 28.388 -13.831 30.807 1.00 15.72 118 ASP B O 1
ATOM 3111 N N . GLY B 1 120 ? 26.922 -12.322 31.626 1.00 11.71 119 GLY B N 1
ATOM 3112 C CA . GLY B 1 120 ? 27.891 -11.260 31.785 1.00 11.42 119 GLY B CA 1
ATOM 3113 C C . GLY B 1 120 ? 28.314 -10.607 30.491 1.00 14.75 119 GLY B C 1
ATOM 3114 O O . GLY B 1 120 ? 29.378 -9.986 30.427 1.00 14.75 119 GLY B O 1
ATOM 3115 N N . ALA B 1 121 ? 27.480 -10.730 29.462 1.00 13.38 120 ALA B N 1
ATOM 3116 C CA . ALA B 1 121 ? 27.792 -10.133 28.172 1.00 14.78 120 ALA B CA 1
ATOM 3117 C C . ALA B 1 121 ? 26.549 -9.479 27.588 1.00 10.89 120 ALA B C 1
ATOM 3118 O O . ALA B 1 121 ? 25.459 -10.055 27.624 1.00 12.14 120 ALA B O 1
ATOM 3120 N N . ALA B 1 122 ? 26.720 -8.276 27.043 1.00 13.14 121 ALA B N 1
ATOM 3121 C CA . ALA B 1 122 ? 25.610 -7.566 26.431 1.00 12.30 121 ALA B CA 1
ATOM 3122 C C . ALA B 1 122 ? 25.075 -8.331 25.219 1.00 11.16 121 ALA B C 1
ATOM 3123 O O . ALA B 1 122 ? 25.860 -8.822 24.385 1.00 13.09 121 ALA B O 1
ATOM 3125 N N . ALA B 1 123 ? 23.750 -8.436 25.123 1.00 8.88 122 ALA B N 1
ATOM 3126 C CA . ALA B 1 123 ? 23.114 -9.162 24.031 1.00 10.51 122 ALA B CA 1
ATOM 3127 C C . ALA B 1 123 ? 22.276 -8.257 23.136 1.00 10.27 122 ALA B C 1
ATOM 3128 O O . ALA B 1 123 ? 22.153 -8.502 21.937 1.00 11.86 122 ALA B O 1
ATOM 3130 N N . GLY B 1 124 ? 21.677 -7.225 23.720 1.00 10.39 123 GLY B N 1
ATOM 3131 C CA . GLY B 1 124 ? 20.823 -6.330 22.955 1.00 8.82 123 GLY B CA 1
ATOM 3132 C C . GLY B 1 124 ? 20.674 -5.004 23.656 1.00 10.46 123 GLY B C 1
ATOM 3133 O O . GLY B 1 124 ? 20.960 -4.892 24.853 1.00 9.34 123 GLY B O 1
ATOM 3134 N N . VAL B 1 125 ? 20.250 -3.996 22.912 1.00 8.24 124 VAL B N 1
ATOM 3135 C CA . VAL B 1 125 ? 20.087 -2.666 23.485 1.00 9.07 124 VAL B CA 1
ATOM 3136 C C . VAL B 1 125 ? 18.823 -2.024 22.943 1.00 9.18 124 VAL B C 1
ATOM 3137 O O . VAL B 1 125 ? 18.540 -2.084 21.746 1.00 9.70 124 VAL B O 1
ATOM 3141 N N . TYR B 1 126 ? 18.023 -1.454 23.835 1.00 8.19 125 TYR B N 1
ATOM 3142 C CA . TYR B 1 126 ? 16.781 -0.832 23.416 1.00 8.02 125 TYR B CA 1
ATOM 3143 C C . TYR B 1 126 ? 16.342 0.251 24.384 1.00 10.41 125 TYR B C 1
ATOM 3144 O O . TYR B 1 126 ? 16.689 0.229 25.573 1.00 9.43 125 TYR B O 1
ATOM 3153 N N . GLY B 1 127 ? 15.575 1.204 23.866 1.00 10.56 126 GLY B N 1
ATOM 3154 C CA . GLY B 1 127 ? 15.047 2.272 24.705 1.00 8.18 126 GLY B CA 1
ATOM 3155 C C . GLY B 1 127 ? 13.767 1.853 25.409 1.00 9.99 126 GLY B C 1
ATOM 3156 O O . GLY B 1 127 ? 12.975 1.056 24.889 1.00 10.76 126 GLY B O 1
ATOM 3157 N N . VAL B 1 128 ? 13.566 2.375 26.618 1.00 8.96 127 VAL B N 1
ATOM 3158 C CA . VAL B 1 128 ? 12.356 2.098 27.378 1.00 8.38 127 VAL B CA 1
ATOM 3159 C C . VAL B 1 128 ? 11.846 3.386 27.998 1.00 8.82 127 VAL B C 1
ATOM 3160 O O . VAL B 1 128 ? 12.466 4.441 27.849 1.00 9.87 127 VAL B O 1
ATOM 3164 N N . ASN B 1 129 ? 10.706 3.293 28.669 1.00 8.62 128 ASN B N 1
ATOM 3165 C CA . ASN B 1 129 ? 10.115 4.428 29.353 1.00 9.43 128 ASN B CA 1
ATOM 3166 C C . ASN B 1 129 ? 9.474 3.915 30.629 1.00 10.37 128 ASN B C 1
ATOM 3167 O O . ASN B 1 129 ? 8.714 2.952 30.603 1.00 11.56 128 ASN B O 1
ATOM 3172 N N . MET B 1 130 ? 9.808 4.540 31.754 1.00 9.14 129 MET B N 1
ATOM 3173 C CA . MET B 1 130 ? 9.288 4.109 33.057 1.00 9.28 129 MET B CA 1
ATOM 3174 C C . MET B 1 130 ? 7.794 4.383 33.166 1.00 12.54 129 MET B C 1
ATOM 3175 O O . MET B 1 130 ? 7.349 5.523 32.986 1.00 13.02 129 MET B O 1
ATOM 3180 N N . ARG B 1 131 ? 7.015 3.345 33.441 1.00 10.79 130 ARG B N 1
ATOM 3181 C CA . ARG B 1 131 ? 5.560 3.508 33.477 1.00 11.78 130 ARG B CA 1
ATOM 3182 C C . ARG B 1 131 ? 5.086 4.082 34.796 1.00 13.43 130 ARG B C 1
ATOM 3183 O O . ARG B 1 131 ? 5.832 4.110 35.769 1.00 11.71 130 ARG B O 1
ATOM 3191 N N . SER B 1 132 ? 3.833 4.535 34.814 1.00 15.55 131 SER B N 1
ATOM 3192 C CA . SER B 1 132 ? 3.229 5.105 36.014 1.00 16.09 131 SER B CA 1
ATOM 3193 C C . SER B 1 132 ? 3.168 4.115 37.179 1.00 15.33 131 SER B C 1
ATOM 3194 O O . SER B 1 132 ? 3.108 4.523 38.347 1.00 15.86 131 SER B O 1
ATOM 3197 N N . ASN B 1 133 ? 3.177 2.818 36.875 1.00 12.51 132 ASN B N 1
ATOM 3198 C CA . ASN B 1 133 ? 3.221 1.797 37.917 1.00 12.52 132 ASN B CA 1
ATOM 3199 C C . ASN B 1 133 ? 4.638 1.282 38.193 1.00 12.43 132 ASN B C 1
ATOM 3200 O O . ASN B 1 133 ? 4.825 0.224 38.804 1.00 12.72 132 ASN B O 1
ATOM 3205 N N . TYR B 1 134 ? 5.625 2.051 37.739 1.00 11.65 133 TYR B N 1
ATOM 3206 C CA . TYR B 1 134 ? 7.036 1.757 37.988 1.00 11.78 133 TYR B CA 1
ATOM 3207 C C . TYR B 1 134 ? 7.519 0.427 37.424 1.00 11.40 133 TYR B C 1
ATOM 3208 O O . TYR B 1 134 ? 8.435 -0.202 37.965 1.00 12.66 133 TYR B O 1
ATOM 3217 N N . THR B 1 135 ? 6.919 0.017 36.311 1.00 12.37 134 THR B N 1
ATOM 3218 C CA . THR B 1 135 ? 7.428 -1.114 35.541 1.00 11.15 134 THR B CA 1
ATOM 3219 C C . THR B 1 135 ? 7.897 -0.617 34.180 1.00 12.65 134 THR B C 1
ATOM 3220 O O . THR B 1 135 ? 7.547 0.485 33.760 1.00 11.16 134 THR B O 1
ATOM 3224 N N . ILE B 1 136 ? 8.700 -1.423 33.486 1.00 9.37 135 ILE B N 1
ATOM 3225 C CA . ILE B 1 136 ? 9.053 -1.102 32.110 1.00 11.16 135 ILE B CA 1
ATOM 3226 C C . ILE B 1 136 ? 8.599 -2.217 31.185 1.00 12.45 135 ILE B C 1
ATOM 3227 O O . ILE B 1 136 ? 8.567 -3.388 31.567 1.00 14.80 135 ILE B O 1
ATOM 3232 N N . ARG B 1 137 ? 8.220 -1.825 29.978 1.00 14.06 136 ARG B N 1
ATOM 3233 C CA . ARG B 1 137 ? 7.848 -2.764 28.928 1.00 16.16 136 ARG B CA 1
ATOM 3234 C C . ARG B 1 137 ? 9.110 -3.331 28.250 1.00 16.01 136 ARG B C 1
ATOM 3235 O O . ARG B 1 137 ? 9.561 -2.858 27.215 1.00 23.02 136 ARG B O 1
ATOM 3243 N N . GLY B 1 138 ? 9.702 -4.341 28.869 1.00 18.41 137 GLY B N 1
ATOM 3244 C CA . GLY B 1 138 ? 10.960 -4.836 28.362 1.00 19.11 137 GLY B CA 1
ATOM 3245 C C . GLY B 1 138 ? 10.803 -6.146 27.630 1.00 14.15 137 GLY B C 1
ATOM 3246 O O . GLY B 1 138 ? 9.693 -6.621 27.392 1.00 14.47 137 GLY B O 1
ATOM 3247 N N . SER B 1 139 ? 11.946 -6.706 27.267 1.00 11.70 138 SER B N 1
ATOM 3248 C CA . SER B 1 139 ? 12.046 -8.068 26.774 1.00 10.34 138 SER B CA 1
ATOM 3249 C C . SER B 1 139 ? 13.234 -8.650 27.499 1.00 10.93 138 SER B C 1
ATOM 3250 O O . SER B 1 139 ? 14.376 -8.245 27.266 1.00 11.91 138 SER B O 1
ATOM 3253 N N . PHE B 1 140 ? 12.954 -9.561 28.424 1.00 11.74 139 PHE B N 1
ATOM 3254 C CA . PHE B 1 140 ? 13.973 -10.171 29.269 1.00 12.57 139 PHE B CA 1
ATOM 3255 C C . PHE B 1 140 ? 13.539 -11.597 29.524 1.00 15.00 139 PHE B C 1
ATOM 3256 O O . PHE B 1 140 ? 12.355 -11.836 29.820 1.00 15.71 139 PHE B O 1
ATOM 3264 N N . ILE B 1 141 ? 14.483 -12.528 29.456 1.00 14.49 140 ILE B N 1
ATOM 3265 C CA . ILE B 1 141 ? 14.216 -13.897 29.897 1.00 15.21 140 ILE B CA 1
ATOM 3266 C C . ILE B 1 141 ? 15.141 -14.272 31.055 1.00 15.99 140 ILE B C 1
ATOM 3267 O O . ILE B 1 141 ? 15.902 -13.433 31.537 1.00 15.05 140 ILE B O 1
ATOM 3272 N N . ASN B 1 142 ? 15.070 -15.518 31.518 1.00 17.91 141 ASN B N 1
ATOM 3273 C CA . ASN B 1 142 ? 15.896 -15.933 32.651 1.00 19.81 141 ASN B CA 1
ATOM 3274 C C . ASN B 1 142 ? 17.383 -15.658 32.408 1.00 15.21 141 ASN B C 1
ATOM 3275 O O . ASN B 1 142 ? 17.922 -15.965 31.333 1.00 18.05 141 ASN B O 1
ATOM 3280 N N . GLY B 1 143 ? 18.034 -15.051 33.403 1.00 16.74 142 GLY B N 1
ATOM 3281 C CA . GLY B 1 143 ? 19.448 -14.733 33.323 1.00 13.30 142 GLY B CA 1
ATOM 3282 C C . GLY B 1 143 ? 19.729 -13.260 33.092 1.00 14.41 142 GLY B C 1
ATOM 3283 O O . GLY B 1 143 ? 20.878 -12.823 33.162 1.00 11.77 142 GLY B O 1
ATOM 3284 N N . ALA B 1 144 ? 18.669 -12.493 32.845 1.00 11.99 143 ALA B N 1
ATOM 3285 C CA . ALA B 1 144 ? 18.804 -11.076 32.526 1.00 11.30 143 ALA B CA 1
ATOM 3286 C C . ALA B 1 144 ? 19.012 -10.180 33.748 1.00 11.27 143 ALA B C 1
ATOM 3287 O O . ALA B 1 144 ? 19.342 -9.005 33.591 1.00 9.47 143 ALA B O 1
ATOM 3289 N N . ALA B 1 145 ? 18.792 -10.706 34.952 1.00 10.58 144 ALA B N 1
ATOM 3290 C CA . ALA B 1 145 ? 18.922 -9.865 36.141 1.00 10.38 144 ALA B CA 1
ATOM 3291 C C . ALA B 1 145 ? 20.307 -9.231 36.187 1.00 10.25 144 ALA B C 1
ATOM 3292 O O . ALA B 1 145 ? 21.311 -9.860 35.839 1.00 9.46 144 ALA B O 1
ATOM 3294 N N . GLY B 1 146 ? 20.359 -7.971 36.594 1.00 8.71 145 GLY B N 1
ATOM 3295 C CA . GLY B 1 146 ? 21.615 -7.244 36.652 1.00 8.32 145 GLY B CA 1
ATOM 3296 C C . GLY B 1 146 ? 21.892 -6.440 35.391 1.00 8.35 145 GLY B C 1
ATOM 3297 O O . GLY B 1 146 ? 22.846 -5.662 35.354 1.00 10.01 145 GLY B O 1
ATOM 3298 N N . SER B 1 147 ? 21.068 -6.629 34.356 1.00 7.57 146 SER B N 1
ATOM 3299 C CA . SER B 1 147 ? 21.174 -5.814 33.142 1.00 6.96 146 SER B CA 1
ATOM 3300 C C . SER B 1 147 ? 20.941 -4.360 33.505 1.00 8.03 146 SER B C 1
ATOM 3301 O O . SER B 1 147 ? 19.946 -4.027 34.164 1.00 7.40 146 SER B O 1
ATOM 3304 N N . PRO B 1 148 ? 21.850 -3.472 33.085 1.00 7.12 147 PRO B N 1
ATOM 3305 C CA . PRO B 1 148 ? 21.721 -2.071 33.493 1.00 7.78 147 PRO B CA 1
ATOM 3306 C C . PRO B 1 148 ? 20.879 -1.193 32.571 1.00 7.96 147 PRO B C 1
ATOM 3307 O O . PRO B 1 148 ? 20.784 -1.404 31.348 1.00 8.16 147 PRO B O 1
ATOM 3311 N N . GLY B 1 149 ? 20.282 -0.175 33.173 1.00 5.79 148 GLY B N 1
ATOM 3312 C CA . GLY B 1 149 ? 19.625 0.897 32.440 1.00 7.26 148 GLY B CA 1
ATOM 3313 C C . GLY B 1 149 ? 20.436 2.162 32.634 1.00 9.81 148 GLY B C 1
ATOM 3314 O O . GLY B 1 149 ? 21.017 2.367 33.698 1.00 9.03 148 GLY B O 1
ATOM 3315 N N . TYR B 1 150 ? 20.507 2.988 31.598 1.00 7.76 149 TYR B N 1
ATOM 3316 C CA . TYR B 1 150 ? 21.427 4.120 31.573 1.00 9.32 149 TYR B CA 1
ATOM 3317 C C . TYR B 1 150 ? 20.909 5.232 30.670 1.00 9.83 149 TYR B C 1
ATOM 3318 O O . TYR B 1 150 ? 20.087 4.994 29.790 1.00 8.25 149 TYR B O 1
ATOM 3327 N N . ASN B 1 151 ? 21.395 6.449 30.911 1.00 10.82 150 ASN B N 1
ATOM 3328 C CA . ASN B 1 151 ? 21.306 7.544 29.954 1.00 9.90 150 ASN B CA 1
ATOM 3329 C C . ASN B 1 151 ? 22.704 8.115 29.804 1.00 13.03 150 ASN B C 1
ATOM 3330 O O . ASN B 1 151 ? 23.514 8.051 30.734 1.00 14.66 150 ASN B O 1
ATOM 3335 N N . ILE B 1 152 ? 23.009 8.655 28.635 1.00 9.86 151 ILE B N 1
ATOM 3336 C CA . ILE B 1 152 ? 24.300 9.298 28.432 1.00 10.67 151 ILE B CA 1
ATOM 3337 C C . ILE B 1 152 ? 24.074 10.792 28.272 1.00 16.33 151 ILE B C 1
ATOM 3338 O O . ILE B 1 152 ? 23.397 11.223 27.338 1.00 16.22 151 ILE B O 1
ATOM 3343 N N . ASN B 1 153 ? 24.624 11.572 29.200 1.00 19.37 152 ASN B N 1
ATOM 3344 C CA . ASN B 1 153 ? 24.491 13.027 29.180 1.00 26.22 152 ASN B CA 1
ATOM 3345 C C . ASN B 1 153 ? 25.855 13.689 29.103 1.00 29.01 152 ASN B C 1
ATOM 3346 O O . ASN B 1 153 ? 26.580 13.724 30.099 1.00 28.94 152 ASN B O 1
ATOM 3351 N N . ASN B 1 154 ? 26.197 14.211 27.929 1.00 33.15 153 ASN B N 1
ATOM 3352 C CA . ASN B 1 154 ? 27.449 14.936 27.735 1.00 36.52 153 ASN B CA 1
ATOM 3353 C C . ASN B 1 154 ? 28.681 14.158 28.181 1.00 35.06 153 ASN B C 1
ATOM 3354 O O . ASN B 1 154 ? 29.527 14.682 28.906 1.00 38.18 153 ASN B O 1
ATOM 3359 N N . GLY B 1 155 ? 28.773 12.903 27.756 1.00 34.15 154 GLY B N 1
ATOM 3360 C CA . GLY B 1 155 ? 29.925 12.082 28.080 1.00 31.37 154 GLY B CA 1
ATOM 3361 C C . GLY B 1 155 ? 29.869 11.399 29.436 1.00 28.61 154 GLY B C 1
ATOM 3362 O O . GLY B 1 155 ? 30.716 10.555 29.740 1.00 32.46 154 GLY B O 1
ATOM 3363 N N . THR B 1 156 ? 28.885 11.755 30.256 1.00 22.14 155 THR B N 1
ATOM 3364 C CA . THR B 1 156 ? 28.709 11.080 31.544 1.00 15.90 155 THR B CA 1
ATOM 3365 C C . THR B 1 156 ? 27.605 10.027 31.446 1.00 14.06 155 THR B C 1
ATOM 3366 O O . THR B 1 156 ? 26.509 10.315 30.968 1.00 16.67 155 THR B O 1
ATOM 3370 N N . VAL B 1 157 ? 27.892 8.807 31.884 1.00 11.17 156 VAL B N 1
ATOM 3371 C CA . VAL B 1 157 ? 26.861 7.770 31.922 1.00 9.12 156 VAL B CA 1
ATOM 3372 C C . VAL B 1 157 ? 26.079 7.877 33.221 1.00 10.42 156 VAL B C 1
ATOM 3373 O O . VAL B 1 157 ? 26.655 7.827 34.305 1.00 11.94 156 VAL B O 1
ATOM 3377 N N . GLU B 1 158 ? 24.767 8.035 33.110 1.00 8.33 157 GLU B N 1
ATOM 3378 C CA . GLU B 1 158 ? 23.898 8.111 34.271 1.00 10.14 157 GLU B CA 1
ATOM 3379 C C . GLU B 1 158 ? 23.240 6.752 34.436 1.00 10.74 157 GLU B C 1
ATOM 3380 O O . GLU B 1 158 ? 22.408 6.377 33.627 1.00 13.30 157 GLU B O 1
ATOM 3386 N N . PHE B 1 159 ? 23.650 5.974 35.434 1.00 9.63 158 PHE B N 1
ATOM 3387 C CA . PHE B 1 159 ? 23.028 4.669 35.619 1.00 8.32 158 PHE B CA 1
ATOM 3388 C C . PHE B 1 159 ? 21.775 4.831 36.458 1.00 10.90 158 PHE B C 1
ATOM 3389 O O . PHE B 1 159 ? 21.816 5.451 37.521 1.00 9.31 158 PHE B O 1
ATOM 3397 N N . CYS B 1 160 ? 20.663 4.267 35.993 1.00 8.08 159 CYS B N 1
ATOM 3398 C CA . CYS B 1 160 ? 19.385 4.484 36.651 1.00 10.31 159 CYS B CA 1
ATOM 3399 C C . CYS B 1 160 ? 18.600 3.215 36.969 1.00 9.60 159 CYS B C 1
ATOM 3400 O O . CYS B 1 160 ? 17.534 3.282 37.580 1.00 9.13 159 CYS B O 1
ATOM 3403 N N . TYR B 1 161 ? 19.114 2.055 36.584 1.00 7.68 160 TYR B N 1
ATOM 3404 C CA . TYR B 1 161 ? 18.321 0.829 36.711 1.00 7.35 160 TYR B CA 1
ATOM 3405 C C . TYR B 1 161 ? 19.253 -0.363 36.682 1.00 7.16 160 TYR B C 1
ATOM 3406 O O . TYR B 1 161 ? 20.221 -0.379 35.928 1.00 7.94 160 TYR B O 1
ATOM 3415 N N . LEU B 1 162 ? 18.969 -1.344 37.531 1.00 6.89 161 LEU B N 1
ATOM 3416 C CA . LEU B 1 162 ? 19.540 -2.675 37.404 1.00 6.77 161 LEU B CA 1
ATOM 3417 C C . LEU B 1 162 ? 18.376 -3.647 37.448 1.00 7.81 161 LEU B C 1
ATOM 3418 O O . LEU B 1 162 ? 17.566 -3.646 38.381 1.00 7.30 161 LEU B O 1
ATOM 3423 N N . HIS B 1 163 ? 18.278 -4.489 36.429 1.00 7.80 162 HIS B N 1
ATOM 3424 C CA . HIS B 1 163 ? 17.132 -5.368 36.321 1.00 7.26 162 HIS B CA 1
ATOM 3425 C C . HIS B 1 163 ? 17.044 -6.377 37.456 1.00 8.23 162 HIS B C 1
ATOM 3426 O O . HIS B 1 163 ? 18.046 -6.983 37.846 1.00 8.57 162 HIS B O 1
ATOM 3433 N N . GLN B 1 164 ? 15.836 -6.556 37.985 1.00 7.33 163 GLN B N 1
ATOM 3434 C CA . GLN B 1 164 ? 15.656 -7.441 39.137 1.00 7.67 163 GLN B CA 1
ATOM 3435 C C . GLN B 1 164 ? 14.769 -8.642 38.862 1.00 11.47 163 GLN B C 1
ATOM 3436 O O . GLN B 1 164 ? 15.170 -9.778 39.108 1.00 15.84 163 GLN B O 1
ATOM 3442 N N . LEU B 1 165 ? 13.552 -8.411 38.388 1.00 10.75 164 LEU B N 1
ATOM 3443 C CA . LEU B 1 165 ? 12.639 -9.534 38.190 1.00 14.08 164 LEU B CA 1
ATOM 3444 C C . LEU B 1 165 ? 11.468 -9.246 37.266 1.00 13.05 164 LEU B C 1
ATOM 3445 O O . LEU B 1 165 ? 11.245 -8.116 36.830 1.00 10.26 164 LEU B O 1
ATOM 3450 N N . GLU B 1 166 ? 10.730 -10.307 36.954 1.00 12.89 165 GLU B N 1
ATOM 3451 C CA . GLU B 1 166 ? 9.550 -10.219 36.128 1.00 15.94 165 GLU B CA 1
ATOM 3452 C C . GLU B 1 166 ? 8.363 -10.578 37.001 1.00 18.33 165 GLU B C 1
ATOM 3453 O O . GLU B 1 166 ? 8.408 -11.571 37.728 1.00 22.64 165 GLU B O 1
ATOM 3459 N N . LEU B 1 167 ? 7.317 -9.767 36.938 1.00 20.27 166 LEU B N 1
ATOM 3460 C CA . LEU B 1 167 ? 6.068 -10.086 37.625 1.00 24.71 166 LEU B CA 1
ATOM 3461 C C . LEU B 1 167 ? 5.295 -11.139 36.827 1.00 28.11 166 LEU B C 1
ATOM 3462 O O . LEU B 1 167 ? 5.759 -11.596 35.785 1.00 30.61 166 LEU B O 1
ATOM 3467 N N . GLY B 1 168 ? 4.116 -11.524 37.309 1.00 33.80 167 GLY B N 1
ATOM 3468 C CA . GLY B 1 168 ? 3.352 -12.571 36.653 1.00 27.63 167 GLY B CA 1
ATOM 3469 C C . GLY B 1 168 ? 2.832 -12.169 35.287 1.00 35.32 167 GLY B C 1
ATOM 3470 O O . GLY B 1 168 ? 2.761 -12.986 34.367 1.00 37.36 167 GLY B O 1
ATOM 3471 N N . SER B 1 169 ? 2.473 -10.897 35.155 1.00 32.81 168 SER B N 1
ATOM 3472 C CA . SER B 1 169 ? 1.914 -10.367 33.920 1.00 33.89 168 SER B CA 1
ATOM 3473 C C . SER B 1 169 ? 2.963 -10.193 32.827 1.00 34.48 168 SER B C 1
ATOM 3474 O O . SER B 1 169 ? 2.637 -9.818 31.697 1.00 37.43 168 SER B O 1
ATOM 3477 N N . GLY B 1 170 ? 4.222 -10.450 33.170 1.00 31.18 169 GLY B N 1
ATOM 3478 C CA . GLY B 1 170 ? 5.320 -10.267 32.239 1.00 28.34 169 GLY B CA 1
ATOM 3479 C C . GLY B 1 170 ? 5.985 -8.907 32.367 1.00 27.05 169 GLY B C 1
ATOM 3480 O O . GLY B 1 170 ? 6.900 -8.587 31.607 1.00 27.90 169 GLY B O 1
ATOM 3481 N N . CYS B 1 171 ? 5.515 -8.104 33.320 1.00 28.43 170 CYS B N 1
ATOM 3482 C CA . CYS B 1 171 ? 6.055 -6.762 33.544 1.00 24.71 170 CYS B CA 1
ATOM 3483 C C . CYS B 1 171 ? 7.431 -6.834 34.197 1.00 14.77 170 CYS B C 1
ATOM 3484 O O . CYS B 1 171 ? 7.701 -7.731 34.989 1.00 19.34 170 CYS B O 1
ATOM 3487 N N . HIS B 1 172 ? 8.293 -5.876 33.872 1.00 13.63 171 HIS B N 1
ATOM 3488 C CA . HIS B 1 172 ? 9.664 -5.909 34.374 1.00 11.74 171 HIS B CA 1
ATOM 3489 C C . HIS B 1 172 ? 9.952 -4.854 35.423 1.00 10.56 171 HIS B C 1
ATOM 3490 O O . HIS B 1 172 ? 9.577 -3.691 35.288 1.00 11.85 171 HIS B O 1
ATOM 3497 N N . VAL B 1 173 ? 10.619 -5.280 36.484 1.00 8.56 172 VAL B N 1
ATOM 3498 C CA . VAL B 1 173 ? 10.930 -4.375 37.584 1.00 11.26 172 VAL B CA 1
ATOM 3499 C C . VAL B 1 173 ? 12.421 -4.433 37.929 1.00 9.98 172 VAL B C 1
ATOM 3500 O O . VAL B 1 173 ? 13.064 -5.479 37.840 1.00 8.78 172 VAL B O 1
ATOM 3504 N N . GLY B 1 174 ? 12.968 -3.284 38.307 1.00 9.89 173 GLY B N 1
ATOM 3505 C CA . GLY B 1 174 ? 14.368 -3.199 38.672 1.00 8.53 173 GLY B CA 1
ATOM 3506 C C . GLY B 1 174 ? 14.535 -2.316 39.893 1.00 7.46 173 GLY B C 1
ATOM 3507 O O . GLY B 1 174 ? 13.564 -1.780 40.428 1.00 8.24 173 GLY B O 1
ATOM 3508 N N . SER B 1 175 ? 15.770 -2.166 40.338 1.00 6.11 174 SER B N 1
ATOM 3509 C CA . SER B 1 175 ? 16.074 -1.181 41.375 1.00 5.37 174 SER B CA 1
ATOM 3510 C C . SER B 1 175 ? 16.907 -0.086 40.756 1.00 7.12 174 SER B C 1
ATOM 3511 O O . SER B 1 175 ? 17.453 -0.261 39.660 1.00 7.72 174 SER B O 1
ATOM 3514 N N . ASP B 1 176 ? 16.997 1.051 41.443 1.00 7.33 175 ASP B N 1
ATOM 3515 C CA . ASP B 1 176 ? 18.012 2.039 41.094 1.00 7.34 175 ASP B CA 1
ATOM 3516 C C . ASP B 1 176 ? 19.361 1.568 41.640 1.00 7.69 175 ASP B C 1
ATOM 3517 O O . ASP B 1 176 ? 19.441 0.494 42.256 1.00 8.87 175 ASP B O 1
ATOM 3522 N N . LEU B 1 177 ? 20.419 2.331 41.390 1.00 7.69 176 LEU B N 1
ATOM 3523 C CA . LEU B 1 177 ? 21.747 1.885 41.770 1.00 8.65 176 LEU B CA 1
ATOM 3524 C C . LEU B 1 177 ? 22.035 2.144 43.243 1.00 10.27 176 LEU B C 1
ATOM 3525 O O . LEU B 1 177 ? 23.077 1.725 43.756 1.00 10.86 176 LEU B O 1
ATOM 3530 N N . ASP B 1 178 ? 21.091 2.789 43.926 1.00 9.34 177 ASP B N 1
ATOM 3531 C CA . ASP B 1 178 ? 21.167 2.899 45.379 1.00 8.32 177 ASP B CA 1
ATOM 3532 C C . ASP B 1 178 ? 20.487 1.705 46.047 1.00 8.78 177 ASP B C 1
ATOM 3533 O O . ASP B 1 178 ? 20.468 1.596 47.274 1.00 8.68 177 ASP B O 1
ATOM 3538 N N . GLY B 1 179 ? 19.951 0.798 45.239 1.00 7.27 178 GLY B N 1
ATOM 3539 C CA . GLY B 1 179 ? 19.313 -0.404 45.764 1.00 8.91 178 GLY B CA 1
ATOM 3540 C C . GLY B 1 179 ? 17.842 -0.252 46.120 1.00 7.47 178 GLY B C 1
ATOM 3541 O O . GLY B 1 179 ? 17.241 -1.136 46.729 1.00 7.92 178 GLY B O 1
ATOM 3542 N N . VAL B 1 180 ? 17.256 0.881 45.750 1.00 6.63 179 VAL B N 1
ATOM 3543 C CA . VAL B 1 180 ? 15.830 1.113 45.974 1.00 8.03 179 VAL B CA 1
ATOM 3544 C C . VAL B 1 180 ? 14.985 0.556 44.819 1.00 9.53 179 VAL B C 1
ATOM 3545 O O . VAL B 1 180 ? 15.110 0.988 43.664 1.00 8.04 179 VAL B O 1
ATOM 3549 N N . MET B 1 181 ? 14.120 -0.406 45.124 1.00 7.15 180 MET B N 1
ATOM 3550 C CA . MET B 1 181 ? 13.273 -0.992 44.090 1.00 8.69 180 MET B CA 1
ATOM 3551 C C . MET B 1 181 ? 12.280 0.015 43.547 1.00 10.72 180 MET B C 1
ATOM 3552 O O . MET B 1 181 ? 11.580 0.690 44.313 1.00 10.95 180 MET B O 1
ATOM 3557 N N . TYR B 1 182 ? 12.194 0.122 42.224 1.00 8.09 181 TYR B N 1
ATOM 3558 C CA . TYR B 1 182 ? 11.184 0.989 41.636 1.00 8.82 181 TYR B CA 1
ATOM 3559 C C . TYR B 1 182 ? 9.807 0.468 42.004 1.00 10.97 181 TYR B C 1
ATOM 3560 O O . TYR B 1 182 ? 9.548 -0.735 41.920 1.00 11.64 181 TYR B O 1
ATOM 3569 N N . GLY B 1 183 ? 8.941 1.369 42.457 1.00 12.35 182 GLY B N 1
ATOM 3570 C CA . GLY B 1 183 ? 7.583 0.985 42.791 1.00 12.45 182 GLY B CA 1
ATOM 3571 C C . GLY B 1 183 ? 7.423 0.257 44.110 1.00 15.79 182 GLY B C 1
ATOM 3572 O O . GLY B 1 183 ? 6.305 -0.083 44.503 1.00 16.54 182 GLY B O 1
ATOM 3573 N N . GLY B 1 184 ? 8.536 -0.014 44.785 1.00 14.34 183 GLY B N 1
ATOM 3574 C CA . GLY B 1 184 ? 8.485 -0.670 46.078 1.00 16.10 183 GLY B CA 1
ATOM 3575 C C . GLY B 1 184 ? 8.172 -2.153 46.002 1.00 18.29 183 GLY B C 1
ATOM 3576 O O . GLY B 1 184 ? 7.899 -2.783 47.030 1.00 19.75 183 GLY B O 1
ATOM 3577 N N . TYR B 1 185 ? 8.200 -2.722 44.796 1.00 14.27 184 TYR B N 1
ATOM 3578 C CA . TYR B 1 185 ? 8.047 -4.164 44.654 1.00 14.85 184 TYR B CA 1
ATOM 3579 C C . TYR B 1 185 ? 9.157 -4.880 45.421 1.00 15.43 184 TYR B C 1
ATOM 3580 O O . TYR B 1 185 ? 10.267 -4.346 45.601 1.00 17.07 184 TYR B O 1
ATOM 3589 N N . GLU B 1 186 ? 8.858 -6.082 45.894 1.00 14.16 185 GLU B N 1
ATOM 3590 C CA . GLU B 1 186 ? 9.825 -6.832 46.682 1.00 17.59 185 GLU B CA 1
ATOM 3591 C C . GLU B 1 186 ? 10.699 -7.656 45.760 1.00 20.23 185 GLU B C 1
ATOM 3592 O O . GLU B 1 186 ? 10.206 -8.222 44.782 1.00 20.82 185 GLU B O 1
ATOM 3598 N N . ASP B 1 187 ? 11.995 -7.713 46.059 1.00 18.77 186 ASP B N 1
ATOM 3599 C CA . ASP B 1 187 ? 12.881 -8.618 45.335 1.00 20.30 186 ASP B CA 1
ATOM 3600 C C . ASP B 1 187 ? 12.747 -10.011 45.956 1.00 25.24 186 ASP B C 1
ATOM 3601 O O . ASP B 1 187 ? 13.654 -10.537 46.609 1.00 28.94 186 ASP B O 1
ATOM 3606 N N . GLN B 1 188 ? 11.566 -10.586 45.759 1.00 29.46 187 GLN B N 1
ATOM 3607 C CA . GLN B 1 188 ? 11.202 -11.876 46.321 1.00 28.99 187 GLN B CA 1
ATOM 3608 C C . GLN B 1 188 ? 10.430 -12.627 45.242 1.00 34.89 187 GLN B C 1
ATOM 3609 O O . GLN B 1 188 ? 9.946 -12.008 44.297 1.00 32.08 187 GLN B O 1
ATOM 3615 N N . PRO B 1 189 ? 10.308 -13.961 45.372 1.00 37.21 188 PRO B N 1
ATOM 3616 C CA . PRO B 1 189 ? 9.561 -14.724 44.370 1.00 38.26 188 PRO B CA 1
ATOM 3617 C C . PRO B 1 189 ? 8.115 -14.936 44.811 1.00 39.42 188 PRO B C 1
ATOM 3618 O O . PRO B 1 189 ? 7.439 -15.850 44.330 1.00 39.72 188 PRO B O 1
ATOM 3622 N N . THR B 1 190 ? 7.658 -14.093 45.731 1.00 41.55 189 THR B N 1
ATOM 3623 C CA . THR B 1 190 ? 6.278 -14.114 46.199 1.00 39.62 189 THR B CA 1
ATOM 3624 C C . THR B 1 190 ? 5.348 -13.572 45.130 1.00 38.45 189 THR B C 1
ATOM 3625 O O . THR B 1 190 ? 5.800 -12.974 44.154 1.00 41.89 189 THR B O 1
ATOM 3629 N N . LEU B 1 191 ? 4.049 -13.772 45.324 1.00 39.86 190 LEU B N 1
ATOM 3630 C CA . LEU B 1 191 ? 3.058 -13.250 44.394 1.00 39.32 190 LEU B CA 1
ATOM 3631 C C . LEU B 1 191 ? 2.823 -11.770 44.667 1.00 39.03 190 LEU B C 1
ATOM 3632 O O . LEU B 1 191 ? 2.327 -11.393 45.729 1.00 41.71 190 LEU B O 1
ATOM 3637 N N . GLN B 1 192 ? 3.215 -10.935 43.708 1.00 34.92 191 GLN B N 1
ATOM 3638 C CA . GLN B 1 192 ? 2.879 -9.523 43.732 1.00 29.76 191 GLN B CA 1
ATOM 3639 C C . GLN B 1 192 ? 2.278 -9.206 42.382 1.00 26.92 191 GLN B C 1
ATOM 3640 O O . GLN B 1 192 ? 2.671 -9.789 41.371 1.00 31.31 191 GLN B O 1
ATOM 3646 N N . VAL B 1 193 ? 1.326 -8.286 42.354 1.00 28.16 192 VAL B N 1
ATOM 3647 C CA . VAL B 1 193 ? 0.812 -7.821 41.077 1.00 29.49 192 VAL B CA 1
ATOM 3648 C C . VAL B 1 193 ? 1.165 -6.360 40.870 1.00 27.19 192 VAL B C 1
ATOM 3649 O O . VAL B 1 193 ? 1.178 -5.567 41.814 1.00 31.81 192 VAL B O 1
ATOM 3653 N N . GLU B 1 194 ? 1.481 -6.024 39.627 1.00 29.62 193 GLU B N 1
ATOM 3654 C CA . GLU B 1 194 ? 1.842 -4.667 39.265 1.00 27.87 193 GLU B CA 1
ATOM 3655 C C . GLU B 1 194 ? 0.672 -3.748 39.556 1.00 28.71 193 GLU B C 1
ATOM 3656 O O . GLU B 1 194 ? -0.489 -4.165 39.484 1.00 28.99 193 GLU B O 1
ATOM 3662 N N . GLY B 1 195 ? 0.974 -2.498 39.881 1.00 27.92 194 GLY B N 1
ATOM 3663 C CA . GLY B 1 195 ? -0.073 -1.521 40.113 1.00 29.20 194 GLY B CA 1
ATOM 3664 C C . GLY B 1 195 ? -0.811 -1.234 38.823 1.00 27.35 194 GLY B C 1
ATOM 3665 O O . GLY B 1 195 ? -0.357 -1.619 37.746 1.00 21.70 194 GLY B O 1
ATOM 3666 N N . ALA B 1 196 ? -1.962 -0.579 38.924 1.00 30.71 195 ALA B N 1
ATOM 3667 C CA . ALA B 1 196 ? -2.677 -0.137 37.737 1.00 27.02 195 ALA B CA 1
ATOM 3668 C C . ALA B 1 196 ? -1.764 0.801 36.966 1.00 24.70 195 ALA B C 1
ATOM 3669 O O . ALA B 1 196 ? -1.061 1.617 37.568 1.00 29.49 195 ALA B O 1
ATOM 3671 N N . SER B 1 197 ? -1.739 0.669 35.647 1.00 24.69 196 SER B N 1
ATOM 3672 C CA . SER B 1 197 ? -0.898 1.543 34.838 1.00 24.59 196 SER B CA 1
ATOM 3673 C C . SER B 1 197 ? -1.765 2.375 33.913 1.00 24.76 196 SER B C 1
ATOM 3674 O O . SER B 1 197 ? -2.816 1.923 33.451 1.00 26.08 196 SER B O 1
ATOM 3677 N N . SER B 1 198 ? -1.320 3.598 33.659 1.00 20.31 197 SER B N 1
ATOM 3678 C CA . SER B 1 198 ? -2.035 4.515 32.791 1.00 17.34 197 SER B CA 1
ATOM 3679 C C . SER B 1 198 ? -1.079 4.994 31.721 1.00 14.74 197 SER B C 1
ATOM 3680 O O . SER B 1 198 ? 0.126 5.023 31.952 1.00 18.30 197 SER B O 1
ATOM 3683 N N . LEU B 1 199 ? -1.602 5.361 30.553 1.00 13.46 198 LEU B N 1
ATOM 3684 C CA . LEU B 1 199 ? -0.768 5.944 29.510 1.00 11.17 198 LEU B CA 1
ATOM 3685 C C . LEU B 1 199 ? -0.259 7.300 29.963 1.00 11.52 198 LEU B C 1
ATOM 3686 O O . LEU B 1 199 ? -1.011 8.100 30.532 1.00 11.82 198 LEU B O 1
ATOM 3691 N N . PHE B 1 200 ? 1.011 7.578 29.686 1.00 11.46 199 PHE B N 1
ATOM 3692 C CA . PHE B 1 200 ? 1.616 8.810 30.163 1.00 11.17 199 PHE B CA 1
ATOM 3693 C C . PHE B 1 200 ? 1.310 9.957 29.206 1.00 8.89 199 PHE B C 1
ATOM 3694 O O . PHE B 1 200 ? 1.946 10.110 28.153 1.00 9.51 199 PHE B O 1
ATOM 3702 N N . THR B 1 201 ? 0.322 10.767 29.578 1.00 10.56 200 THR B N 1
ATOM 3703 C CA . THR B 1 201 ? -0.236 11.754 28.659 1.00 10.63 200 THR B CA 1
ATOM 3704 C C . THR B 1 201 ? 0.778 12.755 28.118 1.00 8.86 200 THR B C 1
ATOM 3705 O O . THR B 1 201 ? 0.737 13.090 26.935 1.00 9.19 200 THR B O 1
ATOM 3709 N N . GLU B 1 202 ? 1.710 13.209 28.950 1.00 9.09 201 GLU B N 1
ATOM 3710 C CA . GLU B 1 202 ? 2.685 14.187 28.476 1.00 10.38 201 GLU B CA 1
ATOM 3711 C C . GLU B 1 202 ? 3.539 13.617 27.356 1.00 8.52 201 GLU B C 1
ATOM 3712 O O . GLU B 1 202 ? 3.966 14.342 26.454 1.00 9.06 201 GLU B O 1
ATOM 3718 N N . ASN B 1 203 ? 3.762 12.306 27.402 1.00 7.12 202 ASN B N 1
ATOM 3719 C CA . ASN B 1 203 ? 4.474 11.635 26.325 1.00 8.60 202 ASN B CA 1
ATOM 3720 C C . ASN B 1 203 ? 3.610 11.428 25.081 1.00 7.32 202 ASN B C 1
ATOM 3721 O O . ASN B 1 203 ? 4.108 11.531 23.969 1.00 8.19 202 ASN B O 1
ATOM 3726 N N . VAL B 1 204 ? 2.321 11.140 25.265 1.00 8.78 203 VAL B N 1
ATOM 3727 C CA . VAL B 1 204 ? 1.419 11.085 24.117 1.00 6.46 203 VAL B CA 1
ATOM 3728 C C . VAL B 1 204 ? 1.408 12.439 23.397 1.00 6.67 203 VAL B C 1
ATOM 3729 O O . VAL B 1 204 ? 1.440 12.502 22.170 1.00 7.70 203 VAL B O 1
ATOM 3733 N N . LEU B 1 205 ? 1.411 13.526 24.167 1.00 7.48 204 LEU B N 1
ATOM 3734 C CA . LEU B 1 205 ? 1.476 14.868 23.575 1.00 7.22 204 LEU B CA 1
ATOM 3735 C C . LEU B 1 205 ? 2.736 15.047 22.724 1.00 7.46 204 LEU B C 1
ATOM 3736 O O . LEU B 1 205 ? 2.676 15.551 21.603 1.00 8.48 204 LEU B O 1
ATOM 3741 N N . ALA B 1 206 ? 3.874 14.602 23.247 1.00 7.10 205 ALA B N 1
ATOM 3742 C CA . ALA B 1 206 ? 5.115 14.690 22.496 1.00 7.89 205 ALA B CA 1
ATOM 3743 C C . ALA B 1 206 ? 5.027 13.903 21.186 1.00 7.50 205 ALA B C 1
ATOM 3744 O O . ALA B 1 206 ? 5.453 14.374 20.129 1.00 7.68 205 ALA B O 1
ATOM 3746 N N . PHE B 1 207 ? 4.465 12.702 21.268 1.00 7.43 206 PHE B N 1
ATOM 3747 C CA . PHE B 1 207 ? 4.300 11.845 20.101 1.00 7.69 206 PHE B CA 1
ATOM 3748 C C . PHE B 1 207 ? 3.410 12.515 19.039 1.00 5.74 206 PHE B C 1
ATOM 3749 O O . PHE B 1 207 ? 3.713 12.487 17.840 1.00 8.10 206 PHE B O 1
ATOM 3757 N N . LEU B 1 208 ? 2.310 13.133 19.470 1.00 7.33 207 LEU B N 1
ATOM 3758 C CA . LEU B 1 208 ? 1.413 13.786 18.510 1.00 6.75 207 LEU B CA 1
ATOM 3759 C C . LEU B 1 208 ? 2.069 15.002 17.856 1.00 7.68 207 LEU B C 1
ATOM 3760 O O . LEU B 1 208 ? 1.841 15.288 16.681 1.00 7.75 207 LEU B O 1
ATOM 3765 N N . TYR B 1 209 ? 2.922 15.704 18.598 1.00 8.18 208 TYR B N 1
ATOM 3766 C CA . TYR B 1 209 ? 3.711 16.766 17.985 1.00 9.33 208 TYR B CA 1
ATOM 3767 C C . TYR B 1 209 ? 4.668 16.194 16.937 1.00 10.46 208 TYR B C 1
ATOM 3768 O O . TYR B 1 209 ? 4.789 16.753 15.854 1.00 10.17 208 TYR B O 1
ATOM 3777 N N . ALA B 1 210 ? 5.329 15.071 17.240 1.00 9.31 209 ALA B N 1
ATOM 3778 C CA . ALA B 1 210 ? 6.182 14.413 16.246 1.00 8.77 209 ALA B CA 1
ATOM 3779 C C . ALA B 1 210 ? 5.378 14.053 15.004 1.00 10.54 209 ALA B C 1
ATOM 3780 O O . ALA B 1 210 ? 5.849 14.216 13.878 1.00 11.11 209 ALA B O 1
ATOM 3782 N N . ALA B 1 211 ? 4.163 13.561 15.215 1.00 9.01 210 ALA B N 1
ATOM 3783 C CA . ALA B 1 211 ? 3.287 13.209 14.111 1.00 9.57 210 ALA B CA 1
ATOM 3784 C C . ALA B 1 211 ? 2.969 14.434 13.236 1.00 10.30 210 ALA B C 1
ATOM 3785 O O . ALA B 1 211 ? 3.101 14.371 12.012 1.00 11.40 210 ALA B O 1
ATOM 3787 N N . LEU B 1 212 ? 2.591 15.555 13.852 1.00 10.17 211 LEU B N 1
ATOM 3788 C CA . LEU B 1 212 ? 2.315 16.777 13.084 1.00 11.48 211 LEU B CA 1
ATOM 3789 C C . LEU B 1 212 ? 3.528 17.219 12.255 1.00 13.15 211 LEU B C 1
ATOM 3790 O O . LEU B 1 212 ? 3.398 17.613 11.090 1.00 14.47 211 LEU B O 1
ATOM 3795 N N . ILE B 1 213 ? 4.700 17.187 12.872 1.00 11.89 212 ILE B N 1
ATOM 3796 C CA . ILE B 1 213 ? 5.935 17.577 12.195 1.00 13.27 212 ILE B CA 1
ATOM 3797 C C . ILE B 1 213 ? 6.218 16.668 10.990 1.00 15.47 212 ILE B C 1
ATOM 3798 O O . ILE B 1 213 ? 6.788 17.103 9.976 1.00 16.10 212 ILE B O 1
ATOM 3803 N N . ASN B 1 214 ? 5.790 15.415 11.093 1.00 11.61 213 ASN B N 1
ATOM 3804 C CA . ASN B 1 214 ? 5.956 14.433 10.020 1.00 13.70 213 ASN B CA 1
ATOM 3805 C C . ASN B 1 214 ? 4.784 14.344 9.049 1.00 16.56 213 ASN B C 1
ATOM 3806 O O . ASN B 1 214 ? 4.718 13.429 8.227 1.00 16.79 213 ASN B O 1
ATOM 3811 N N . GLY B 1 215 ? 3.855 15.287 9.149 1.00 15.35 214 GLY B N 1
ATOM 3812 C CA . GLY B 1 215 ? 2.803 15.401 8.158 1.00 14.85 214 GLY B CA 1
ATOM 3813 C C . GLY B 1 215 ? 1.557 14.594 8.460 1.00 16.96 214 GLY B C 1
ATOM 3814 O O . GLY B 1 215 ? 0.673 14.481 7.611 1.00 19.43 214 GLY B O 1
ATOM 3815 N N . SER B 1 216 ? 1.481 14.028 9.662 1.00 12.14 215 SER B N 1
ATOM 3816 C CA . SER B 1 216 ? 0.312 13.255 10.061 1.00 11.65 215 SER B CA 1
ATOM 3817 C C . SER B 1 216 ? -0.681 14.151 10.792 1.00 15.16 215 SER B C 1
ATOM 3818 O O . SER B 1 216 ? -0.396 14.638 11.887 1.00 13.44 215 SER B O 1
ATOM 3821 N N . THR B 1 217 ? -1.846 14.369 10.183 1.00 14.91 216 THR B N 1
ATOM 3822 C CA . THR B 1 217 ? -2.835 15.302 10.726 1.00 14.74 216 THR B CA 1
ATOM 3823 C C . THR B 1 217 ? -4.257 14.745 10.758 1.00 15.19 216 THR B C 1
ATOM 3824 O O . THR B 1 217 ? -5.177 15.444 11.179 1.00 14.35 216 THR B O 1
ATOM 3828 N N . TRP B 1 218 ? -4.448 13.504 10.317 1.00 15.10 217 TRP B N 1
ATOM 3829 C CA . TRP B 1 218 ? -5.809 12.949 10.189 1.00 15.53 217 TRP B CA 1
ATOM 3830 C C . TRP B 1 218 ? -6.623 12.937 11.492 1.00 17.45 217 TRP B C 1
ATOM 3831 O O . TRP B 1 218 ? -7.862 13.022 11.471 1.00 16.81 217 TRP B O 1
ATOM 3842 N N . TRP B 1 219 ? -5.907 12.842 12.612 1.00 12.71 218 TRP B N 1
ATOM 3843 C CA . TRP B 1 219 ? -6.450 12.647 13.949 1.00 12.73 218 TRP B CA 1
ATOM 3844 C C . TRP B 1 219 ? -6.645 13.981 14.662 1.00 11.59 218 TRP B C 1
ATOM 3845 O O . TRP B 1 219 ? -7.174 14.020 15.771 1.00 12.93 218 TRP B O 1
ATOM 3856 N N . LEU B 1 220 ? -6.178 15.062 14.042 1.00 11.56 219 LEU B N 1
ATOM 3857 C CA . LEU B 1 220 ? -6.154 16.367 14.715 1.00 13.21 219 LEU B CA 1
ATOM 3858 C C . LEU B 1 220 ? -7.542 16.968 14.879 1.00 15.11 219 LEU B C 1
ATOM 3859 O O . LEU B 1 220 ? -8.236 17.244 13.895 1.00 16.48 219 LEU B O 1
ATOM 3864 N N . SER B 1 221 ? -7.932 17.180 16.132 1.00 12.74 220 SER B N 1
ATOM 3865 C CA . SER B 1 221 ? -9.246 17.744 16.449 1.00 12.77 220 SER B CA 1
ATOM 3866 C C . SER B 1 221 ? -9.292 19.245 16.202 1.00 17.31 220 SER B C 1
ATOM 3867 O O . SER B 1 221 ? -8.268 19.938 16.257 1.00 16.95 220 SER B O 1
ATOM 3870 N N . SER B 1 222 ? -10.487 19.753 15.924 1.00 20.73 221 SER B N 1
ATOM 3871 C CA . SER B 1 222 ? -10.672 21.191 15.829 1.00 22.66 221 SER B CA 1
ATOM 3872 C C . SER B 1 222 ? -11.118 21.740 17.176 1.00 21.68 221 SER B C 1
ATOM 3873 O O . SER B 1 222 ? -11.062 22.950 17.409 1.00 28.50 221 SER B O 1
ATOM 3876 N N . SER B 1 223 ? -11.546 20.843 18.064 1.00 20.74 222 SER B N 1
ATOM 3877 C CA . SER B 1 223 ? -12.005 21.221 19.399 1.00 20.66 222 SER B CA 1
ATOM 3878 C C . SER B 1 223 ? -10.838 21.394 20.366 1.00 17.43 222 SER B C 1
ATOM 3879 O O . SER B 1 223 ? -9.690 21.057 20.052 1.00 17.26 222 SER B O 1
ATOM 3882 N N . ARG B 1 224 ? -11.149 21.915 21.547 1.00 18.87 223 ARG B N 1
ATOM 3883 C CA . ARG B 1 224 ? -10.158 22.135 22.591 1.00 15.91 223 ARG B CA 1
ATOM 3884 C C . ARG B 1 224 ? -10.720 21.711 23.938 1.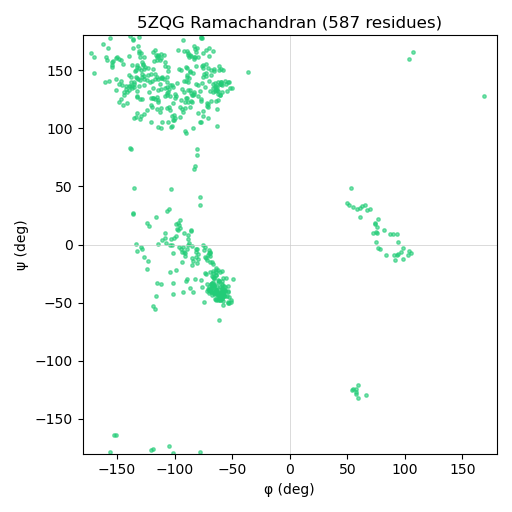00 17.33 223 ARG B C 1
ATOM 3885 O O . ARG B 1 224 ? -11.938 21.708 24.138 1.00 20.99 223 ARG B O 1
ATOM 3893 N N . ILE B 1 225 ? -9.830 21.354 24.862 1.00 14.49 224 ILE B N 1
ATOM 3894 C CA . ILE B 1 225 ? -10.199 21.120 26.251 1.00 14.55 224 ILE B CA 1
ATOM 3895 C C . ILE B 1 225 ? -9.086 21.647 27.155 1.00 16.23 224 ILE B C 1
ATOM 3896 O O . ILE B 1 225 ? -7.902 21.454 26.866 1.00 15.33 224 ILE B O 1
ATOM 3901 N N . ALA B 1 226 ? -9.465 22.335 28.228 1.00 16.62 225 ALA B N 1
ATOM 3902 C CA . ALA B 1 226 ? -8.500 22.858 29.186 1.00 15.74 225 ALA B CA 1
ATOM 3903 C C . ALA B 1 226 ? -7.786 21.724 29.916 1.00 16.19 225 ALA B C 1
ATOM 3904 O O . ALA B 1 226 ? -8.374 20.653 30.149 1.00 15.15 225 ALA B O 1
ATOM 3906 N N . VAL B 1 227 ? -6.537 21.978 30.296 1.00 16.39 226 VAL B N 1
ATOM 3907 C CA . VAL B 1 227 ? -5.704 20.981 30.964 1.00 15.44 226 VAL B CA 1
ATOM 3908 C C . VAL B 1 227 ? -6.384 20.364 32.187 1.00 15.70 226 VAL B C 1
ATOM 3909 O O . VAL B 1 227 ? -6.460 19.146 32.307 1.00 17.00 226 VAL B O 1
ATOM 3913 N N . ASP B 1 228 ? -6.911 21.194 33.084 1.00 16.26 227 ASP B N 1
ATOM 3914 C CA . ASP B 1 228 ? -7.496 20.656 34.311 1.00 17.58 227 ASP B CA 1
ATOM 3915 C C . ASP B 1 228 ? -8.777 19.850 34.085 1.00 13.33 227 ASP B C 1
ATOM 3916 O O . ASP B 1 228 ? -9.034 18.868 34.787 1.00 16.64 227 ASP B O 1
ATOM 3921 N N . ARG B 1 229 ? -9.577 20.243 33.098 1.00 15.93 228 ARG B N 1
ATOM 3922 C CA . ARG B 1 229 ? -10.773 19.472 32.766 1.00 16.30 228 ARG B CA 1
ATOM 3923 C C . ARG B 1 229 ? -10.389 18.144 32.123 1.00 17.33 228 ARG B C 1
ATOM 3924 O O . ARG B 1 229 ? -11.004 17.116 32.393 1.00 17.48 228 ARG B O 1
ATOM 3932 N N . PHE B 1 230 ? -9.364 18.168 31.273 1.00 16.68 229 PHE B N 1
ATOM 3933 C CA . PHE B 1 230 ? -8.863 16.933 30.698 1.00 15.89 229 PHE B CA 1
ATOM 3934 C C . PHE B 1 230 ? -8.373 15.999 31.798 1.00 14.29 229 PHE B C 1
ATOM 3935 O O . PHE B 1 230 ? -8.599 14.790 31.727 1.00 16.03 229 PHE B O 1
ATOM 3943 N N . ASN B 1 231 ? -7.686 16.554 32.791 1.00 14.40 230 ASN B N 1
ATOM 3944 C CA . ASN B 1 231 ? -7.097 15.743 33.865 1.00 15.95 230 ASN B CA 1
ATOM 3945 C C . ASN B 1 231 ? -8.154 15.008 34.675 1.00 19.83 230 ASN B C 1
ATOM 3946 O O . ASN B 1 231 ? -7.946 13.878 35.114 1.00 18.38 230 ASN B O 1
ATOM 3951 N N . GLU B 1 232 ? -9.295 15.654 34.879 1.00 18.73 231 GLU B N 1
ATOM 3952 C CA . GLU B 1 232 ? -10.404 14.997 35.554 1.00 18.93 231 GLU B CA 1
ATOM 3953 C C . GLU B 1 232 ? -10.867 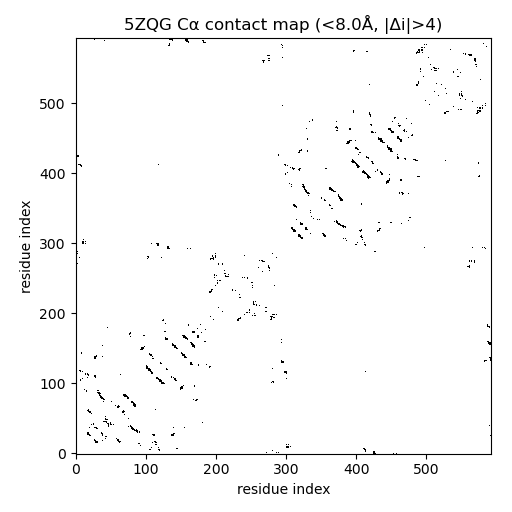13.781 34.752 1.00 19.30 231 GLU B C 1
ATOM 3954 O O . GLU B 1 232 ? -11.128 12.710 35.314 1.00 21.82 231 GLU B O 1
ATOM 3960 N N . TRP B 1 233 ? -10.942 13.943 33.435 1.00 18.16 232 TRP B N 1
ATOM 3961 C CA . TRP B 1 233 ? -11.296 12.853 32.527 1.00 17.29 232 TRP B CA 1
ATOM 3962 C C . TRP B 1 233 ? -10.217 11.764 32.533 1.00 19.45 232 TRP B C 1
ATOM 3963 O O . TRP B 1 233 ? -10.525 10.574 32.561 1.00 22.38 232 TRP B O 1
ATOM 3974 N N . ALA B 1 234 ? -8.956 12.186 32.511 1.00 19.22 233 ALA B N 1
ATOM 3975 C CA . ALA B 1 234 ? -7.829 11.259 32.394 1.00 17.71 233 ALA B CA 1
ATOM 3976 C C . ALA B 1 234 ? -7.846 10.149 33.443 1.00 18.47 233 ALA B C 1
ATOM 3977 O O . ALA B 1 234 ? -7.718 8.968 33.112 1.00 19.96 233 ALA B O 1
ATOM 3979 N N . VAL B 1 235 ? -8.008 10.539 34.702 1.00 19.19 234 VAL B N 1
ATOM 3980 C CA . VAL B 1 235 ? -7.928 9.603 35.820 1.00 23.68 234 VAL B CA 1
ATOM 3981 C C . VAL B 1 235 ? -9.105 8.626 35.885 1.00 26.33 234 VAL B C 1
ATOM 3982 O O . VAL B 1 235 ? -9.103 7.695 36.693 1.00 26.97 234 VAL B O 1
ATOM 3986 N N . HIS B 1 236 ? -10.109 8.834 35.038 1.00 24.78 235 HIS B N 1
ATOM 3987 C CA . HIS B 1 236 ? -11.198 7.873 34.924 1.00 26.71 235 HIS B CA 1
ATOM 3988 C C . HIS B 1 236 ? -11.096 7.138 33.592 1.00 24.26 235 HIS B C 1
ATOM 3989 O O . HIS B 1 236 ? -11.963 6.338 33.244 1.00 26.85 235 HIS B O 1
ATOM 3996 N N . ASN B 1 237 ? -10.024 7.401 32.845 1.00 21.79 236 ASN B N 1
ATOM 3997 C CA . ASN B 1 237 ? -9.880 6.823 31.517 1.00 19.90 236 ASN B CA 1
ATOM 3998 C C . ASN B 1 237 ? -8.486 6.263 31.193 1.00 14.32 236 ASN B C 1
ATOM 3999 O O . ASN B 1 237 ? -8.087 6.187 30.030 1.00 17.36 236 ASN B O 1
ATOM 4004 N N . GLY B 1 238 ? -7.772 5.852 32.236 1.00 18.54 237 GLY B N 1
ATOM 4005 C CA . GLY B 1 238 ? -6.525 5.126 32.071 1.00 17.12 237 GLY B CA 1
ATOM 4006 C C . GLY B 1 238 ? -5.397 5.970 31.516 1.0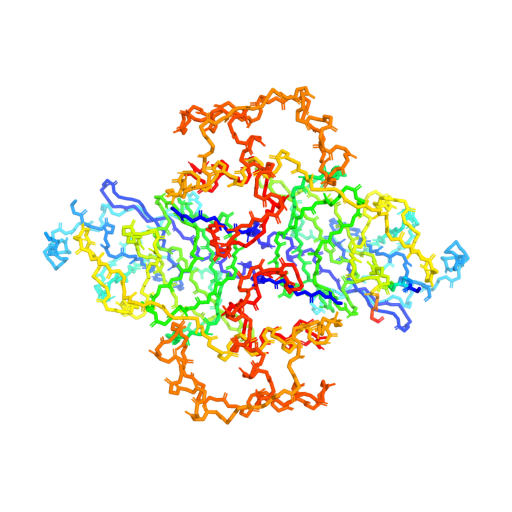0 17.67 237 GLY B C 1
ATOM 4007 O O . GLY B 1 238 ? -4.533 5.455 30.806 1.00 15.88 237 GLY B O 1
ATOM 4008 N N . MET B 1 239 ? -5.418 7.265 31.822 1.00 16.90 238 MET B N 1
ATOM 4009 C CA . MET B 1 239 ? -4.352 8.174 31.396 1.00 15.17 238 MET B CA 1
ATOM 4010 C C . MET B 1 239 ? -3.895 9.032 32.571 1.00 15.49 238 MET B C 1
ATOM 4011 O O . MET B 1 239 ? -4.650 9.269 33.516 1.00 16.52 238 MET B O 1
ATOM 4016 N N . THR B 1 240 ? -2.645 9.475 32.531 1.00 13.92 239 THR B N 1
ATOM 4017 C CA . THR B 1 240 ? -2.111 10.298 33.600 1.00 13.40 239 THR B CA 1
ATOM 4018 C C . THR B 1 240 ? -2.482 11.760 33.409 1.00 13.39 239 THR B C 1
ATOM 4019 O O . THR B 1 240 ? -2.819 12.199 32.310 1.00 13.28 239 THR B O 1
ATOM 4023 N N . THR B 1 241 ? -2.413 12.517 34.494 1.00 15.30 240 THR B N 1
ATOM 4024 C CA . THR B 1 241 ? -2.656 13.941 34.408 1.00 13.79 240 THR B CA 1
ATOM 4025 C C . THR B 1 241 ? -1.497 14.660 33.738 1.00 17.67 240 THR B C 1
ATOM 4026 O O . THR B 1 241 ? -0.359 14.178 33.737 1.00 17.44 240 THR B O 1
ATOM 4030 N N . VAL B 1 242 ? -1.801 15.811 33.151 1.00 13.48 241 VAL B N 1
ATOM 4031 C CA . VAL B 1 242 ? -0.798 16.680 32.575 1.00 13.78 241 VAL B CA 1
ATOM 4032 C C . VAL B 1 242 ? -0.424 17.717 33.621 1.00 18.77 241 VAL B C 1
ATOM 4033 O O . VAL B 1 242 ? -1.294 18.410 34.158 1.00 19.32 241 VAL B O 1
ATOM 4037 N N . VAL B 1 243 ? 0.869 17.788 33.918 1.00 19.96 242 VAL B N 1
ATOM 4038 C CA . VAL B 1 243 ? 1.408 18.672 34.947 1.00 21.70 242 VAL B CA 1
ATOM 4039 C C . VAL B 1 243 ? 2.345 19.704 34.318 1.00 24.06 242 VAL B C 1
ATOM 4040 O O . VAL B 1 243 ? 2.300 20.894 34.644 1.00 25.75 242 VAL B O 1
ATOM 4044 N N . ASN B 1 244 ? 3.202 19.235 33.415 1.00 22.74 243 ASN B N 1
ATOM 4045 C CA . ASN B 1 244 ? 4.155 20.091 32.725 1.00 24.08 243 ASN B CA 1
ATOM 4046 C C . ASN B 1 244 ? 3.655 20.443 31.332 1.00 24.29 243 ASN B C 1
ATOM 4047 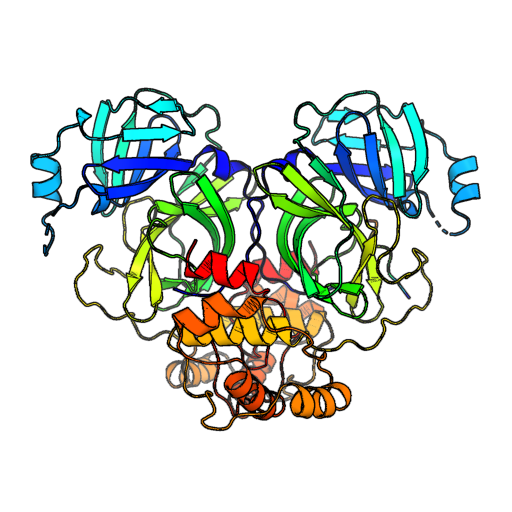O O . ASN B 1 244 ? 3.331 19.548 30.549 1.00 25.16 243 ASN B O 1
ATOM 4052 N N . THR B 1 245 ? 3.586 21.736 31.020 1.00 21.49 244 THR B N 1
ATOM 4053 C CA . THR B 1 245 ? 3.211 22.172 29.675 1.00 21.54 244 THR B CA 1
ATOM 4054 C C . THR B 1 245 ? 4.240 23.089 29.010 1.00 18.21 244 THR B C 1
ATOM 4055 O O . THR B 1 245 ? 4.255 23.217 27.787 1.00 20.26 244 THR B O 1
ATOM 4059 N N . ASP B 1 246 ? 5.093 23.733 29.810 1.00 22.42 245 ASP B N 1
ATOM 4060 C CA . ASP B 1 246 ? 6.097 24.648 29.258 1.00 23.48 245 ASP B CA 1
ATOM 4061 C C . ASP B 1 246 ? 7.024 23.953 28.263 1.00 18.49 245 ASP B C 1
ATOM 4062 O O . ASP B 1 246 ? 7.490 24.566 27.294 1.00 23.02 245 ASP B O 1
ATOM 4067 N N . CYS B 1 247 ? 7.266 22.668 28.497 1.00 20.98 246 CYS B N 1
ATOM 4068 C CA . CYS B 1 247 ? 8.119 21.871 27.618 1.00 20.45 246 CYS B CA 1
ATOM 4069 C C . CYS B 1 247 ? 7.603 21.825 26.175 1.00 20.49 246 CYS B C 1
ATOM 4070 O O . CYS B 1 247 ? 8.370 21.587 25.243 1.00 25.14 246 CYS B O 1
ATOM 4073 N N . PHE B 1 248 ? 6.308 22.066 25.987 1.00 17.07 247 PHE B N 1
ATOM 4074 C CA . PHE B 1 248 ? 5.718 21.953 24.655 1.00 15.20 247 PHE B CA 1
ATOM 4075 C C . PHE B 1 248 ? 5.773 23.245 23.851 1.00 16.24 247 PHE B C 1
ATOM 4076 O O . PHE B 1 248 ? 5.369 23.269 22.688 1.00 16.32 247 PHE B O 1
ATOM 4084 N N . SER B 1 249 ? 6.266 24.315 24.473 1.00 20.18 248 SER B N 1
ATOM 4085 C CA . SER B 1 249 ? 6.276 25.637 23.847 1.00 19.41 248 SER B CA 1
ATOM 4086 C C . SER B 1 249 ? 6.882 25.673 22.439 1.00 17.12 248 SER B C 1
ATOM 4087 O O . SER B 1 249 ? 6.272 26.216 21.516 1.00 17.86 248 SER B O 1
ATOM 4090 N N . ILE B 1 250 ? 8.063 25.086 22.263 1.00 18.22 249 ILE B N 1
ATOM 4091 C CA . ILE B 1 250 ? 8.693 25.097 20.949 1.00 17.26 249 ILE B CA 1
ATOM 4092 C C . ILE B 1 250 ? 7.926 24.244 19.942 1.00 17.69 249 ILE B C 1
ATOM 4093 O O . ILE B 1 250 ? 7.801 24.615 18.772 1.00 16.85 249 ILE B O 1
ATOM 4098 N N . LEU B 1 251 ? 7.386 23.116 20.399 1.00 15.85 250 LEU B N 1
ATOM 4099 C CA . LEU B 1 251 ? 6.644 22.240 19.495 1.00 16.55 250 LEU B CA 1
ATOM 4100 C C . LEU B 1 251 ? 5.332 22.888 19.061 1.00 15.15 250 LEU B C 1
ATOM 4101 O O . LEU B 1 251 ? 4.917 22.774 17.900 1.00 16.89 250 LEU B O 1
ATOM 4106 N N . ALA B 1 252 ? 4.682 23.576 19.996 1.00 13.50 251 ALA B N 1
ATOM 4107 C CA . ALA B 1 252 ? 3.459 24.296 19.688 1.00 14.22 251 ALA B CA 1
ATOM 4108 C C . ALA B 1 252 ? 3.748 25.411 18.690 1.00 16.09 251 ALA B C 1
ATOM 4109 O O . ALA B 1 252 ? 2.949 25.675 17.791 1.00 17.68 251 ALA B O 1
ATOM 4111 N N . ALA B 1 253 ? 4.896 26.061 18.855 1.00 18.54 252 ALA B N 1
ATOM 4112 C CA . ALA B 1 253 ? 5.285 27.150 17.970 1.00 20.28 252 ALA B CA 1
ATOM 4113 C C . ALA B 1 253 ? 5.586 26.652 16.555 1.00 17.16 252 ALA B C 1
ATOM 4114 O O . ALA B 1 253 ? 5.158 27.258 15.574 1.00 23.35 252 ALA B O 1
ATOM 4116 N N . LYS B 1 254 ? 6.300 25.534 16.452 1.00 17.19 253 LYS B N 1
ATOM 4117 C CA . LYS B 1 254 ? 6.692 24.988 15.156 1.00 17.29 253 LYS B CA 1
ATOM 4118 C C . LYS B 1 254 ? 5.512 24.450 14.358 1.00 18.87 253 LYS B C 1
ATOM 4119 O O . LYS B 1 254 ? 5.501 24.519 13.128 1.00 21.14 253 LYS B O 1
ATOM 4125 N N . THR B 1 255 ? 4.527 23.902 15.062 1.00 15.60 254 THR B N 1
ATOM 4126 C CA . THR B 1 255 ? 3.399 23.237 14.422 1.00 17.16 254 THR B CA 1
ATOM 4127 C C . THR B 1 255 ? 2.170 24.130 14.316 1.00 16.11 254 THR B C 1
ATOM 4128 O O . THR B 1 255 ? 1.282 23.887 13.489 1.00 19.31 254 THR B O 1
ATOM 4132 N N . GLY B 1 256 ? 2.114 25.152 15.162 1.00 17.92 255 GLY B N 1
ATOM 4133 C CA . GLY B 1 256 ? 0.956 26.022 15.223 1.00 18.19 255 GLY B CA 1
ATOM 4134 C C . GLY B 1 256 ? -0.226 25.359 15.911 1.00 19.05 255 GLY B C 1
ATOM 4135 O O . GLY B 1 256 ? -1.371 25.797 15.779 1.00 22.26 255 GLY B O 1
ATOM 4136 N N . VAL B 1 257 ? 0.050 24.293 16.654 1.00 16.63 256 VAL B N 1
ATOM 4137 C CA . VAL B 1 257 ? -1.003 23.562 17.349 1.00 14.81 256 VAL B CA 1
ATOM 4138 C C . VAL B 1 257 ? -0.753 23.548 18.851 1.00 11.98 256 VAL B C 1
ATOM 4139 O O . VAL B 1 257 ? 0.322 23.160 19.314 1.00 12.08 256 VAL B O 1
ATOM 4143 N N . ASP B 1 258 ? -1.747 23.990 19.614 1.00 14.10 257 ASP B N 1
ATOM 4144 C CA . ASP B 1 258 ? -1.589 24.096 21.055 1.00 14.69 257 ASP B CA 1
ATOM 4145 C C . ASP B 1 258 ? -1.971 22.805 21.790 1.00 15.28 257 ASP B C 1
ATOM 4146 O O . ASP B 1 258 ? -2.651 21.928 21.237 1.00 14.23 257 ASP B O 1
ATOM 4151 N N . VAL B 1 259 ? -1.536 22.707 23.041 1.00 14.38 258 VAL B N 1
ATOM 4152 C CA . VAL B 1 259 ? -1.786 21.538 23.881 1.00 13.75 258 VAL B CA 1
ATOM 4153 C C . VAL B 1 259 ? -3.277 21.230 24.031 1.00 12.40 258 VAL B C 1
ATOM 4154 O O . VAL B 1 259 ? -3.680 20.075 23.973 1.00 12.72 258 VAL B O 1
ATOM 4158 N N . GLN B 1 260 ? -4.110 22.262 24.168 1.00 15.47 259 GLN B N 1
ATOM 4159 C CA . GLN B 1 260 ? -5.540 22.048 24.380 1.00 13.65 259 GLN B CA 1
ATOM 4160 C C . GLN B 1 260 ? -6.203 21.333 23.207 1.00 11.22 259 GLN B C 1
ATOM 4161 O O . GLN B 1 260 ? -7.132 20.533 23.379 1.00 13.16 259 GLN B O 1
ATOM 4167 N N . ARG B 1 261 ? -5.700 21.611 22.013 1.00 12.57 260 ARG B N 1
ATOM 4168 C CA . ARG B 1 261 ? -6.160 20.946 20.808 1.00 14.85 260 ARG B CA 1
ATOM 4169 C C . ARG B 1 261 ? -5.712 19.482 20.786 1.00 12.27 260 ARG B C 1
ATOM 4170 O O . ARG B 1 261 ? -6.479 18.592 20.407 1.00 11.49 260 ARG B O 1
ATOM 4178 N N . LEU B 1 262 ? -4.473 19.232 21.192 1.00 12.00 261 LEU B N 1
ATOM 4179 C CA . LEU B 1 262 ? -3.988 17.853 21.248 1.00 11.48 261 LEU B CA 1
ATOM 4180 C C . LEU B 1 262 ? -4.744 17.047 22.298 1.00 10.55 261 LEU B C 1
ATOM 4181 O O . LEU B 1 262 ? -5.005 15.859 22.097 1.00 9.95 261 LEU B O 1
ATOM 4186 N N . LEU B 1 263 ? -5.104 17.681 23.414 1.00 9.10 262 LEU B N 1
ATOM 4187 C CA . LEU B 1 263 ? -5.859 16.992 24.455 1.00 10.29 262 LEU B CA 1
ATOM 4188 C C . LEU B 1 263 ? -7.238 16.553 23.954 1.00 11.34 262 LEU B C 1
ATOM 4189 O O . LEU B 1 263 ? -7.703 15.452 24.265 1.00 11.50 262 LEU B O 1
ATOM 4194 N N . ALA B 1 264 ? -7.888 17.413 23.176 1.00 12.03 263 ALA B N 1
ATOM 4195 C CA . ALA B 1 264 ? -9.168 17.050 22.591 1.00 11.74 263 ALA B CA 1
ATOM 4196 C C . ALA B 1 264 ? -8.982 15.901 21.616 1.00 12.89 263 ALA B C 1
ATOM 4197 O O . ALA B 1 264 ? -9.803 14.988 21.570 1.00 13.10 263 ALA B O 1
ATOM 4199 N N . SER B 1 265 ? -7.899 15.950 20.838 1.00 10.10 264 SER B N 1
ATOM 4200 C CA . SER B 1 265 ? -7.567 14.868 19.914 1.00 11.86 264 SER B CA 1
ATOM 4201 C C . SER B 1 265 ? -7.363 13.538 20.650 1.00 13.00 264 SER B C 1
ATOM 4202 O O . SER B 1 265 ? -7.842 12.497 20.204 1.00 12.39 264 SER B O 1
ATOM 4205 N N . ILE B 1 266 ? -6.654 13.574 21.774 1.00 9.80 265 ILE B N 1
ATOM 4206 C CA . ILE B 1 266 ? -6.454 12.384 22.597 1.00 10.28 265 ILE B CA 1
ATOM 4207 C C . ILE B 1 266 ? -7.783 11.776 23.052 1.00 12.89 265 ILE B C 1
ATOM 4208 O O . ILE B 1 266 ? -7.973 10.562 22.994 1.00 14.83 265 ILE B O 1
ATOM 4213 N N . GLN B 1 267 ? -8.710 12.623 23.480 1.00 13.00 266 GLN B N 1
ATOM 4214 C CA . GLN B 1 267 ? -10.018 12.120 23.892 1.00 14.69 266 GLN B CA 1
ATOM 4215 C C . GLN B 1 267 ? -10.726 11.426 22.736 1.00 17.85 266 GLN B C 1
ATOM 4216 O O . GLN B 1 267 ? -11.276 10.341 22.906 1.00 18.92 266 GLN B O 1
ATOM 4222 N N . SER B 1 268 ? -10.691 12.040 21.558 1.00 14.73 267 SER B N 1
ATOM 4223 C CA . SER B 1 268 ? -11.336 11.469 20.377 1.00 18.42 267 SER B CA 1
ATOM 4224 C C . SER B 1 268 ? -10.680 10.168 19.910 1.00 22.11 267 SER B C 1
ATOM 4225 O O . SER B 1 268 ? -11.370 9.250 19.465 1.00 21.09 267 SER B O 1
ATOM 4228 N N . LEU B 1 269 ? -9.353 10.084 20.018 1.00 15.61 268 LEU B N 1
ATOM 4229 C CA . LEU B 1 269 ? -8.635 8.868 19.628 1.00 13.60 268 LEU B CA 1
ATOM 4230 C C . LEU B 1 269 ? -9.028 7.688 20.502 1.00 19.07 268 LEU B C 1
ATOM 4231 O O . LEU B 1 269 ? -8.909 6.534 20.096 1.00 23.83 268 LEU B O 1
ATOM 4236 N N . HIS B 1 270 ? -9.507 7.977 21.705 1.00 20.87 269 HIS B N 1
ATOM 4237 C CA . HIS B 1 270 ? -10.032 6.933 22.572 1.00 26.58 269 HIS B CA 1
ATOM 4238 C C . HIS B 1 270 ? -11.297 6.314 22.012 1.00 24.51 269 HIS B C 1
ATOM 4239 O O . HIS B 1 270 ? -11.582 5.143 22.264 1.00 30.85 269 HIS B O 1
ATOM 4246 N N . LYS B 1 271 ? -12.043 7.089 21.234 1.00 25.69 270 LYS B N 1
ATOM 4247 C CA . LYS B 1 271 ? -13.395 6.694 20.852 1.00 26.48 270 LYS B CA 1
ATOM 4248 C C . LYS B 1 271 ? -13.505 5.899 19.540 1.00 28.97 270 LYS B C 1
ATOM 4249 O O . LYS B 1 271 ? -14.559 5.334 19.230 1.00 29.94 270 LYS B O 1
ATOM 4255 N N . ASN B 1 272 ? -12.404 5.831 18.795 1.00 22.82 271 ASN B N 1
ATOM 4256 C CA . ASN B 1 272 ? -12.266 4.858 17.713 1.00 22.47 271 ASN B CA 1
ATOM 4257 C C . ASN B 1 272 ? -10.881 4.236 17.814 1.00 23.66 271 ASN B C 1
ATOM 4258 O O . ASN B 1 272 ? -10.151 4.164 16.826 1.00 22.64 271 ASN B O 1
ATOM 4263 N N . PHE B 1 273 ? -10.523 3.796 19.016 1.00 20.78 272 PHE B N 1
ATOM 4264 C CA . PHE B 1 273 ? -9.153 3.378 19.297 1.00 20.88 272 PHE B CA 1
ATOM 4265 C C . PHE B 1 273 ? -8.702 2.179 18.476 1.00 20.63 272 PHE B C 1
ATOM 4266 O O . PHE B 1 273 ? -9.258 1.082 18.600 1.00 24.82 272 PHE B O 1
ATOM 4274 N N . GLY B 1 274 ? -7.687 2.396 17.641 1.00 21.81 273 GLY B N 1
ATOM 4275 C CA . GLY B 1 274 ? -7.154 1.342 16.791 1.00 24.52 273 GLY B CA 1
ATOM 4276 C C . GLY B 1 274 ? -7.587 1.439 15.336 1.00 25.69 273 GLY B C 1
ATOM 4277 O O . GLY B 1 274 ? -7.116 0.676 14.487 1.00 28.39 273 GLY B O 1
ATOM 4278 N N . GLY B 1 275 ? -8.474 2.385 15.035 1.00 23.82 274 GLY B N 1
ATOM 4279 C CA . GLY B 1 275 ? -9.027 2.520 13.695 1.00 22.11 274 GLY B CA 1
ATOM 4280 C C . GLY B 1 275 ? -8.011 2.951 12.662 1.00 22.95 274 GLY B C 1
ATOM 4281 O O . GLY B 1 275 ? -8.238 2.841 11.449 1.00 19.75 274 GLY B O 1
ATOM 4282 N N . LYS B 1 276 ? -6.878 3.441 13.145 1.00 17.10 275 LYS B N 1
ATOM 4283 C CA . LYS B 1 276 ? -5.840 3.909 12.258 1.00 17.28 275 LYS B CA 1
ATOM 4284 C C . LYS B 1 276 ? -4.599 4.162 13.094 1.00 17.64 275 LYS B C 1
ATOM 4285 O O . LYS B 1 276 ? -4.709 4.527 14.267 1.00 16.82 275 LYS B O 1
ATOM 4291 N N . GLN B 1 277 ? -3.435 3.943 12.489 1.00 18.01 276 GLN B N 1
ATOM 4292 C CA . GLN B 1 277 ? -2.156 4.174 13.151 1.00 16.33 276 GLN B CA 1
ATOM 4293 C C . GLN B 1 277 ? -1.756 5.620 12.976 1.00 14.04 276 GLN B C 1
ATOM 4294 O O . GLN B 1 277 ? -2.248 6.315 12.085 1.00 12.94 276 GLN B O 1
ATOM 4300 N N . ILE B 1 278 ? -0.815 6.054 13.814 1.00 13.03 277 ILE B N 1
ATOM 4301 C CA . ILE B 1 278 ? -0.154 7.335 13.631 1.00 13.20 277 ILE B CA 1
ATOM 4302 C C . ILE B 1 278 ? 1.347 7.088 13.449 1.00 12.76 277 ILE B C 1
ATOM 4303 O O . ILE B 1 278 ? 2.008 6.551 14.345 1.00 12.47 277 ILE B O 1
ATOM 4308 N N . LEU B 1 279 ? 1.873 7.478 12.286 1.00 16.40 278 LEU B N 1
ATOM 4309 C CA . LEU B 1 279 ? 3.263 7.184 11.911 1.00 15.70 278 LEU B CA 1
ATOM 4310 C C . LEU B 1 279 ? 3.582 5.697 12.062 1.00 14.58 278 LEU B C 1
ATOM 4311 O O . LEU B 1 279 ? 4.709 5.329 12.407 1.00 17.48 278 LEU B O 1
ATOM 4316 N N . GLY B 1 280 ? 2.593 4.846 11.807 1.00 16.11 279 GLY B N 1
ATOM 4317 C CA . GLY B 1 280 ? 2.773 3.408 11.947 1.00 18.24 279 GLY B CA 1
ATOM 4318 C C . GLY B 1 280 ? 2.775 2.890 13.373 1.00 21.24 279 GLY B C 1
ATOM 4319 O O . GLY B 1 280 ? 3.111 1.724 13.610 1.00 20.29 279 GLY B O 1
ATOM 4320 N N . TYR B 1 281 ? 2.415 3.749 14.326 1.00 14.49 280 TYR B N 1
ATOM 4321 C CA . TYR B 1 281 ? 2.330 3.358 15.727 1.00 10.31 280 TYR B CA 1
ATOM 4322 C C . TYR B 1 281 ? 0.895 3.357 16.196 1.00 13.14 280 TYR B C 1
ATOM 4323 O O . TYR B 1 281 ? 0.046 4.031 15.604 1.00 13.27 280 TYR B O 1
ATOM 4332 N N . THR B 1 282 ? 0.652 2.644 17.291 1.00 14.25 281 THR B N 1
ATOM 4333 C CA . THR B 1 282 ? -0.590 2.778 18.046 1.00 13.04 281 THR B CA 1
ATOM 4334 C C . THR B 1 282 ? -0.822 4.265 18.312 1.00 13.35 281 THR B C 1
ATOM 4335 O O . THR B 1 282 ? 0.106 4.974 18.676 1.00 13.56 281 THR B O 1
ATOM 4339 N N . SER B 1 283 ? -2.046 4.742 18.113 1.00 11.25 282 SER B N 1
ATOM 4340 C CA . SER B 1 283 ? -2.296 6.182 18.134 1.00 10.49 282 SER B CA 1
ATOM 4341 C C . SER B 1 283 ? -1.969 6.861 19.465 1.00 11.49 282 SER B C 1
ATOM 4342 O O . SER B 1 283 ? -1.556 8.029 19.470 1.00 14.50 282 SER B O 1
ATOM 4345 N N . LEU B 1 284 ? -2.128 6.145 20.576 1.00 10.47 283 LEU B N 1
ATOM 4346 C CA . LEU B 1 284 ? -1.831 6.713 21.900 1.00 8.91 283 LEU B CA 1
ATOM 4347 C C . LEU B 1 284 ? -0.499 6.223 22.478 1.00 11.25 283 LEU B C 1
ATOM 4348 O O . LEU B 1 284 ? -0.402 5.839 23.643 1.00 16.84 283 LEU B O 1
ATOM 4353 N N . THR B 1 285 ? 0.535 6.280 21.658 1.00 11.19 284 THR B N 1
ATOM 4354 C CA . THR B 1 285 ? 1.866 5.846 22.067 1.00 10.60 284 THR B CA 1
ATOM 4355 C C . THR B 1 285 ? 2.429 6.819 23.104 1.00 10.78 284 THR B C 1
ATOM 4356 O O . THR B 1 285 ? 2.388 8.043 22.907 1.00 10.25 284 THR B O 1
ATOM 4360 N N . ASP B 1 286 ? 2.953 6.273 24.202 1.00 8.81 285 ASP B N 1
ATOM 4361 C CA . ASP B 1 286 ? 3.424 7.081 25.327 1.00 8.83 285 ASP B CA 1
ATOM 4362 C C . ASP B 1 286 ? 4.881 6.818 25.694 1.00 10.18 285 ASP B C 1
ATOM 4363 O O . ASP B 1 286 ? 5.304 7.143 26.803 1.00 10.73 285 ASP B O 1
ATOM 4368 N N . GLU B 1 287 ? 5.643 6.224 24.782 1.00 10.72 286 GLU B N 1
ATOM 4369 C CA . GLU B 1 287 ? 7.035 5.893 25.085 1.00 10.90 286 GLU B CA 1
ATOM 4370 C C . GLU B 1 287 ? 8.048 6.974 24.711 1.00 11.11 286 GLU B C 1
ATOM 4371 O O . GLU B 1 287 ? 9.236 6.842 25.026 1.00 11.53 286 GLU B O 1
ATOM 4377 N N . PHE B 1 288 ? 7.596 8.030 24.033 1.00 9.02 287 PHE B N 1
ATOM 4378 C CA . PHE B 1 288 ? 8.497 9.107 23.612 1.00 9.02 287 PHE B CA 1
ATOM 4379 C C . PHE B 1 288 ? 8.307 10.348 24.465 1.00 11.06 287 PHE B C 1
ATOM 4380 O O . PHE B 1 288 ? 7.182 10.811 24.657 1.00 11.83 287 PHE B O 1
ATOM 4388 N N . THR B 1 289 ? 9.405 10.900 24.961 1.00 9.02 288 THR B N 1
ATOM 4389 C CA . THR B 1 289 ? 9.348 12.144 25.725 1.00 10.85 288 THR B CA 1
ATOM 4390 C C . THR B 1 289 ? 9.537 13.350 24.812 1.00 11.08 288 THR B C 1
ATOM 4391 O O . THR B 1 289 ? 9.982 13.215 23.668 1.00 10.90 288 THR B O 1
ATOM 4395 N N . THR B 1 290 ? 9.228 14.542 25.323 1.00 10.92 289 THR B N 1
ATOM 4396 C CA . THR B 1 290 ? 9.454 15.761 24.546 1.00 11.13 289 THR B CA 1
ATOM 4397 C C . THR B 1 290 ? 10.928 15.903 24.114 1.00 13.05 289 THR B C 1
ATOM 4398 O O . THR B 1 290 ? 11.218 16.258 22.971 1.00 14.16 289 THR B O 1
ATOM 4402 N N . GLY B 1 291 ? 11.853 15.583 25.016 1.00 15.71 290 GLY B N 1
ATOM 4403 C CA . GLY B 1 291 ? 13.271 15.586 24.679 1.00 16.01 290 GLY B CA 1
ATOM 4404 C C . GLY B 1 291 ? 13.647 14.659 23.533 1.00 16.27 290 GLY B C 1
ATOM 4405 O O . GLY B 1 291 ? 14.397 15.044 22.624 1.00 14.99 290 GLY B O 1
ATOM 4406 N N . GLU B 1 292 ? 13.138 13.429 23.555 1.00 14.17 291 GLU B N 1
ATOM 4407 C CA . GLU B 1 292 ? 13.408 12.503 22.458 1.00 15.32 291 GLU B CA 1
ATOM 4408 C C . GLU B 1 292 ? 12.865 13.017 21.138 1.00 12.69 291 GLU B C 1
ATOM 4409 O O . GLU B 1 292 ? 13.511 12.914 20.100 1.00 13.47 291 GLU B O 1
ATOM 4415 N N . VAL B 1 293 ? 11.651 13.550 21.172 1.00 11.98 292 VAL B N 1
ATOM 4416 C CA . VAL B 1 293 ? 11.050 14.058 19.956 1.00 11.08 292 VAL B CA 1
ATOM 4417 C C . VAL B 1 293 ? 11.854 15.242 19.400 1.00 11.22 292 VAL B C 1
ATOM 4418 O O . VAL B 1 293 ? 12.172 15.284 18.209 1.00 13.16 292 VAL B O 1
ATOM 4422 N N . ILE B 1 294 ? 12.210 16.182 20.270 1.00 12.93 293 ILE B N 1
ATOM 4423 C CA . ILE B 1 294 ? 12.939 17.361 19.818 1.00 13.14 293 ILE B CA 1
ATOM 4424 C C . ILE B 1 294 ? 14.278 16.945 19.195 1.00 15.88 293 ILE B C 1
ATOM 4425 O O . ILE B 1 294 ? 14.655 17.443 18.138 1.00 16.62 293 ILE B O 1
ATOM 4430 N N . ARG B 1 295 ? 14.965 15.994 19.817 1.00 14.16 294 ARG B N 1
ATOM 4431 C CA . ARG B 1 295 ? 16.202 15.450 19.233 1.00 18.10 294 ARG B CA 1
ATOM 4432 C C . ARG B 1 295 ? 16.042 14.814 17.846 1.00 19.58 294 ARG B C 1
ATOM 4433 O O . ARG B 1 295 ? 16.829 15.082 16.943 1.00 19.19 294 ARG B O 1
ATOM 4441 N N . GLN B 1 296 ? 15.036 13.964 17.666 1.00 15.36 295 GLN B N 1
ATOM 4442 C CA . GLN B 1 296 ? 14.831 13.325 16.366 1.00 17.15 295 GLN B CA 1
ATOM 4443 C C . GLN B 1 296 ? 14.289 14.224 15.279 1.00 19.56 295 GLN B C 1
ATOM 4444 O O . GLN B 1 296 ? 14.478 13.950 14.091 1.00 21.10 295 GLN B O 1
ATOM 4450 N N . MET B 1 297 ? 13.589 15.282 15.670 1.00 16.65 296 MET B N 1
ATOM 4451 C CA . MET B 1 297 ? 13.032 16.190 14.679 1.00 15.76 296 MET B CA 1
ATOM 4452 C C . MET B 1 297 ? 14.089 17.202 14.251 1.00 14.87 296 MET B C 1
ATOM 4453 O O . MET B 1 297 ? 14.231 17.495 13.063 1.00 19.33 296 MET B O 1
ATOM 4458 N N . TYR B 1 298 ? 14.856 17.697 15.222 1.00 15.52 297 TYR B N 1
ATOM 4459 C CA . TYR B 1 298 ? 15.701 18.871 15.005 1.00 17.48 297 TYR B CA 1
ATOM 4460 C C . TYR B 1 298 ? 17.191 18.675 15.279 1.00 19.67 297 TYR B C 1
ATOM 4461 O O . TYR B 1 298 ? 18.014 19.504 14.878 1.00 22.40 297 TYR B O 1
ATOM 4470 N N . GLY B 1 299 ? 17.546 17.582 15.944 1.00 17.36 298 GLY B N 1
ATOM 4471 C CA . GLY B 1 299 ? 18.933 17.346 16.303 1.00 19.99 298 GLY B CA 1
ATOM 4472 C C . GLY B 1 299 ? 19.210 17.847 17.708 1.00 27.84 298 GLY B C 1
ATOM 4473 O O . GLY B 1 299 ? 19.762 17.126 18.540 1.00 40.03 298 GLY B O 1
ATOM 4474 N N . LEU C 2 2 ? 11.303 14.957 -5.215 1.00 46.30 1 LEU C N 1
ATOM 4475 C CA . LEU C 2 2 ? 12.573 15.393 -4.643 1.00 41.85 1 LEU C CA 1
ATOM 4476 C C . LEU C 2 2 ? 13.149 14.396 -3.629 1.00 42.92 1 LEU C C 1
ATOM 4477 O O . LEU C 2 2 ? 12.854 14.470 -2.434 1.00 43.75 1 LEU C O 1
ATOM 4482 N N . ALA C 2 3 ? 13.963 13.460 -4.115 1.00 39.84 2 ALA C N 1
ATOM 4483 C CA . ALA C 2 3 ? 14.735 12.593 -3.230 1.00 37.08 2 ALA C CA 1
ATOM 4484 C C . ALA C 2 3 ? 15.714 13.478 -2.473 1.00 36.19 2 ALA C C 1
ATOM 4485 O O . ALA C 2 3 ? 16.297 14.399 -3.047 1.00 35.49 2 ALA C O 1
ATOM 4487 N N . GLN C 2 4 ? 15.886 13.213 -1.185 1.00 31.35 3 GLN C N 1
ATOM 4488 C CA . GLN C 2 4 ? 16.758 14.038 -0.365 1.00 31.83 3 GLN C CA 1
ATOM 4489 C C . GLN C 2 4 ? 17.991 13.248 0.026 1.00 29.57 3 GLN C C 1
ATOM 4490 O O . GLN C 2 4 ? 17.912 12.362 0.869 1.00 25.23 3 GLN C O 1
ATOM 4496 N N . LEU C 2 5 ? 19.122 13.565 -0.599 1.00 29.99 4 LEU C N 1
ATOM 4497 C CA . LEU C 2 5 ? 20.395 12.948 -0.245 1.00 28.27 4 LEU C CA 1
ATOM 4498 C C . LEU C 2 5 ? 20.891 13.556 1.067 1.00 32.44 4 LEU C C 1
ATOM 4499 O O . LEU C 2 5 ? 21.293 14.721 1.109 1.00 37.47 4 LEU C O 1
ATOM 4504 N N . GLN C 2 6 ? 20.873 12.758 2.132 1.00 28.71 5 GLN C N 1
ATOM 4505 C CA . GLN C 2 6 ? 20.960 13.278 3.503 1.00 25.89 5 GLN C CA 1
ATOM 4506 C C . GLN C 2 6 ? 22.345 13.694 4.006 1.00 26.32 5 GLN C C 1
ATOM 4507 O O . GLN C 2 6 ? 22.715 13.449 5.163 1.00 18.95 5 GLN C O 1
ATOM 4513 N N . VAL C 2 7 ? 23.102 14.340 3.136 1.00 27.90 6 VAL C N 1
ATOM 4514 C CA . VAL C 2 7 ? 24.360 14.946 3.523 1.00 25.46 6 VAL C CA 1
ATOM 4515 C C . VAL C 2 7 ? 24.018 16.217 4.302 1.00 31.60 6 VAL C C 1
ATOM 4516 O O . VAL C 2 7 ? 22.936 16.776 4.124 1.00 35.82 6 VAL C O 1
ATOM 4520 N N . ALA C 2 8 ? 24.911 16.662 5.185 1.00 28.40 7 ALA C N 1
ATOM 4521 C CA . ALA C 2 8 ? 24.739 17.956 5.841 1.00 28.05 7 ALA C CA 1
ATOM 4522 C C . ALA C 2 8 ? 25.491 19.018 5.054 1.00 30.91 7 ALA C C 1
ATOM 4523 O O . ALA C 2 8 ? 26.083 18.715 4.022 1.00 28.96 7 ALA C O 1
#

Sequence (593 aa):
AGLRKMAQPSGVVEKCIVRVCYGNMALNGLWLGDTVMCPRHVIAIDYDYALSVLRLHNFSISSGNVFLGVVGVTMRGALLQIKVNQNNVHTPKYTYRTVRPGESFNILACYDGAAAGVYGVNMRSNYTIRGSFINGAAGSPGYNINNGTVEFCYLHQLELGSGCHVGSDLDGVMYGGYEDQPTLQVEGASSLFTENVLAFLYAALINGSTWWLSSSRIAVDRFNEWAVHNGMTTVVNTDCFSILAAKTGVDVQRLLASIQSLHKNFGGKQILGYTSLTDEFTTGEVIRQMYGAGLRKMAQPSGVVEKCIVRVCYGNMALNGLWLGDTVMCPRHVIASTIDYDYALSVLRLHNFSISSGNVFLGVVGVTMRGALLQIKVNQNNVHTPKYTYRTVRPGESFNILACYDGAAAGVYGVNMRSNYTIRGSFINGAAGSPGYNINNGTVEFCYLHQLELGSGCHVGSDLDGVMYGGYEDQPTLQVEGASSLFTENVLAFLYAALINGSTWWLSSSRIAVDRFNEWAVHNGMTTVVNTDCFSILAAKTGVDVQRLLASIQSLHKNFGGKQILGYTSLTDEFTTGEVIRQMYGLAQLQVA

Secondary structure (DSSP, 8-state):
------B---HHHHTTEEEEEETTEEEEEEEETTEEEEEGGGG---HHHHHHT--GGGEEEEETTEEE-EEEEEEETTEEEEEESS--TTPPSEEE----TT-EEEEEEEETTEEEEEEEEE--TTS-B-----TT-TT-EEEEEETTEEEEEEEEEEE-TTS-EEEE-TTSPBGGG--SSSS---PPP--B-HHHHHHHHHHHHHTT--TT--S----HHHHHHHHTTTTBPPP---GGGHHHHHHHS--HHHHHHHHHHHHH--TT--BTTBSS------HHHHHHHHH-/------B---HHHHTTEEEEEETTEEEEEEEETTEEEEEGGGG-----HHHHHHT--GGGEEEEETTEEEPEEEEEEETTEEEEEESS--TTPPSEEE----TT-EEEEEEEETTEEEEEEEEE--TTS-B-----TT-TT-EEEEEETTEEEEEEEEEEE-TTS-EEEE-TTSPBGGG--SSSS---PPP--B-HHHHHHHHHHHHHTT--TT--S----HHHHHHHHTTTTBPPP---GGGHHHHHHHT--HHHHHHHHHHHHHTTTSS-BTTB-TT-----HHHHHHHHH-/--EE---

B-factor: mean 18.44, std 8.43, range [5.37, 51.76]

Foldseek 3Di:
DAADFFADDCVLQQLQKKWKAADVAIAIWGAAFQKTKFFQCNQPPVSVVSQVPDDQVRIWIDRVPRTWRWDDWDDQARMIITGTDDTSPSHWAEEEDADDALDKWKWQFDARRGGDDIGMWGQWNLRWTPDDHDPRRFQTWIWDADPRYIYTHWTWQDAAPVGITWTATRSNHTGNNDDSDPDHDDTDQTAFEVQLLLLLVLLLLLVPNPPLFAPDFDDLVVLCVVRVVQRYHGDDDDVLCPVSCVVRVNDPRRVSVSCVVQQVFPPPDDRSNHGHGHSGGHNVSSCVVSPD/DAADFFADDCVLQQLQWKWKAADPAIAIWGAAFQKTKFFLCNQFPCGPSVVSQVPDDQVRIWIDRVPRTWRWDDWDDQARMIITGTPDTSPSHFAEEEDADDALDKWKWQFDARRGGDDIGMWGQWPLRWIPDDHDPRRFQTWIWDADPRYIYTHWTWQDAAPVRTTWTATRSNHTGNNDDSHPDHDDTDQTAFEVQQLLLVVLLLLLVPHCPLFAPDFDDQVVLQVVRVVPRYHGDDDQVLCVVSCVVRVHHPRRVSVSVVVCSVVFPPDARSPHRSRDSGGHNVSSCVVSPD/DDDDPDD

Organism: Porcine epidemic diarrhea virus (NCBI:txid28295)

Radius of gyration: 24.82 Å; Cα contacts (8 Å, |Δi|>4): 1404; chains: 3; bounding box: 60×54×71 Å

=== Feature glossary ===
A reading guide for the features in this record.

Start from the sequence.

  · Sequence gives the chain of amino acids in standard one-letter code (A=alanine, C=cysteine, …, Y=tyrosine), read N→C. It is the only feature that is directly encoded by the gene; all structural features are derived from the folded form of this sequence.

Fold it, and you get atomic coordinates and the backbone conformation that goes with them.

  · Structure coordinates are given as an mmCIF _atom_site loop: one row per atom with element, residue name, chain id, sequence number, and x/y/z position in Å. Only the four main-chain atoms per residue are included here; side chains are omitted to keep the record compact.

  · Backbone dihedral angles. Every residue except chain termini has a φ (preceding-C → N → Cα → C) and a ψ (N → Cα → C → next-N). They are reported in degrees following the IUPAC sign convention. Secondary structure is essentially a statement about which (φ, ψ) basin each residue occupies.

  · Eight-state secondary structure (DSSP): H is the canonical α-helix, G the tighter 3₁₀-helix, I the wider π-helix; E/B are β-structure, T and S are turns and bends, and '-' is everything else. DSSP derives these from the pattern of main-chain N–H···O=C hydrogen bonds, not from the sequence.

  · SS3 is a coarse helix/strand/coil call (letters a/b/c) made by the P-SEA algorithm from inter-Cα distances and dihedrals. It is less detailed than DSSP but needs only Cα positions.

Summarize the fold with a handful of shape descriptors and a per-residue structural alphabet.

  · Radius of gyration (Rg) is the root-mean-square distance of Cα atoms from their centroid — a single number for overall size and compactness. A globular domain of N residues has Rg ≈ 2.2·N^0.38 Å; an extended or disordered chain has a much larger Rg. The Cα contact count is the number of residue pairs whose Cα atoms are within 8 Å and are more than four positions apart in sequence — a standard proxy for tertiary packing density. The bounding box is the smallest axis-aligned box enclosing all Cα atoms.

  · 3Di is Foldseek's structural alphabet. Each residue is assigned one of twenty discrete states based on how its Cα sits relative to its spatial (not sequential) neighbors. Aligning 3Di strings finds structural homologs roughly as well as full 3D superposition, but orders of magnitude faster.

  · Solvent-accessible surface area (SASA) is the area in Å² traced out by the centre of a 1.4 Å probe sphere (a water molecule) rolled over the protein's van der Waals surface (Shrake–Rupley / Lee–Richards construction). Buried residues have near-zero SASA; fully exposed residues can exceed 200 Å². The total SASA scales roughly with the number of surface residues.

Ask how reliable the model is.

  · For AlphaFold models, the B-factor field carries pLDDT — the model's own estimate of local accuracy on a 0–100 scale. Regions with pLDDT<50 should be treated as essentially unmodeled; they often correspond to intrinsically disordered segments.

  · For experimental (PDB) structures, the B-factor (temperature factor) quantifies the positional spread of each atom in the crystal — a combination of thermal vibration and static disorder — in units of Å². High B-factors mark flexible loops or poorly resolved regions; low B-factors mark the rigid, well-ordered core.

  · Predicted Aligned Error (PAE) is an AlphaFold confidence matrix: entry (i, j) is the expected error in the position of residue j, in ångströms, when the prediction is superimposed on the true structure at residue i. Low PAE within a block of residues means that block is internally rigid and well-predicted; high PAE between two blocks means their relative placement is uncertain even if each block individually is confident.

Place it in context: what it resembles, what it is annotated as, and how it looks.

  · Structural nearest neighbors (via Foldseek easy-search vs the PDB). Reported per hit: target PDB id, E-value, and alignment TM-score. A TM-score above ~0.5 is the conventional threshold for 'same fold'.

  · Functional annotations link the protein to curated databases. InterPro entries identify conserved domains and families by matching the sequence against member-database signatures (Pfam, PROSITE, CDD, …). Gene Ontology (GO) terms describe molecular function, biological process, and cellular component in a controlled vocabulary. CATH places the structure in a hierarchical fold classification (Class/Architecture/Topology/Homologous-superfamily). The organism is the source species.

  · The contact map is a binary N×N matrix image: pixel (i, j) is dark where Cα_i and Cα_j are within 8 Å and |i−j|>4. Because the |i−j|>4 filter removes local helical contacts, off-diagonal stripes parallel to the main diagonal indicate parallel β-sheets; stripes perpendicular to it indicate antiparallel β-sheets. The Ramachandran plot scatters every residue's (φ, ψ) pair against the sterically allowed regions. The PAE heatmap renders the predicted-aligned-error matrix.

  · Six rendered views show the 3D structure from the faces of a cube — i.e. along ±x, ±y, ±z. Rendering representation is drawn randomly per protein from cartoon (secondary-structure ribbons), sticks (backbone bonds), or molecular surface; coloring is either N→C rainbow (blue at the N-terminus through red at the C-terminus) or one color per chain.